Protein AF-C9LKJ7-F1 (afdb_monomer_lite)

Structure (mmCIF, N/CA/C/O backbone):
data_AF-C9LKJ7-F1
#
_entry.id   AF-C9LKJ7-F1
#
loop_
_atom_site.group_PDB
_atom_site.id
_atom_site.type_symbol
_atom_site.label_atom_id
_atom_site.label_alt_id
_atom_site.label_comp_id
_atom_site.label_asym_id
_atom_site.label_entity_id
_atom_site.label_seq_id
_atom_site.pdbx_PDB_ins_code
_atom_site.Cartn_x
_atom_site.Cartn_y
_atom_site.Cartn_z
_atom_site.occupancy
_atom_site.B_iso_or_equiv
_atom_site.auth_seq_id
_atom_site.auth_comp_id
_atom_site.auth_asym_id
_atom_site.auth_atom_id
_atom_site.pdbx_PDB_model_num
ATOM 1 N N . MET A 1 1 ? 19.010 -8.525 -21.581 1.00 77.94 1 MET A N 1
ATOM 2 C CA . MET A 1 1 ? 19.612 -7.218 -21.924 1.00 77.94 1 MET A CA 1
ATOM 3 C C . MET A 1 1 ? 19.949 -7.210 -23.404 1.00 77.94 1 MET A C 1
ATOM 5 O O . MET A 1 1 ? 20.515 -8.184 -23.886 1.00 77.94 1 MET A O 1
ATOM 9 N N . ILE A 1 2 ? 19.575 -6.151 -24.113 1.00 90.00 2 ILE A N 1
ATOM 10 C CA . ILE A 1 2 ? 19.810 -5.969 -25.546 1.00 90.00 2 ILE A CA 1
ATOM 11 C C . ILE A 1 2 ? 21.112 -5.187 -25.716 1.00 90.00 2 ILE A C 1
ATOM 13 O O . ILE A 1 2 ? 21.282 -4.128 -25.113 1.00 90.00 2 ILE A O 1
ATOM 17 N N . ASN A 1 3 ? 22.039 -5.709 -26.519 1.00 89.19 3 ASN A N 1
ATOM 18 C CA . ASN A 1 3 ? 23.301 -5.018 -26.774 1.00 89.19 3 ASN A CA 1
ATOM 19 C C . ASN A 1 3 ? 23.114 -3.876 -27.784 1.00 89.19 3 ASN A C 1
ATOM 21 O O . ASN A 1 3 ? 23.384 -2.730 -27.449 1.00 89.19 3 ASN A O 1
ATOM 25 N N . TYR A 1 4 ? 22.572 -4.186 -28.967 1.00 91.12 4 TYR A N 1
ATOM 26 C CA . TYR A 1 4 ? 22.280 -3.219 -30.027 1.00 91.12 4 TYR A CA 1
ATOM 27 C C . TYR A 1 4 ? 20.825 -3.314 -30.483 1.00 91.12 4 TYR A C 1
ATOM 29 O O . TYR A 1 4 ? 20.281 -4.418 -30.557 1.00 91.12 4 TYR A O 1
ATOM 37 N N . ALA A 1 5 ? 20.220 -2.175 -30.815 1.00 92.62 5 ALA A N 1
ATOM 38 C CA . ALA A 1 5 ? 18.905 -2.100 -31.448 1.00 92.62 5 ALA A CA 1
ATOM 39 C C . ALA A 1 5 ? 18.947 -1.147 -32.647 1.00 92.62 5 ALA A C 1
ATOM 41 O O . ALA A 1 5 ? 19.486 -0.048 -32.540 1.00 92.62 5 ALA A O 1
ATOM 42 N N . TYR A 1 6 ? 18.360 -1.568 -33.766 1.00 91.38 6 TYR A N 1
ATOM 43 C CA . TYR A 1 6 ? 18.421 -0.874 -35.054 1.00 91.38 6 TYR A CA 1
ATOM 44 C C . TYR A 1 6 ? 17.026 -0.445 -35.517 1.00 91.38 6 TYR A C 1
ATOM 46 O O . TYR A 1 6 ? 16.023 -1.052 -35.131 1.00 91.38 6 TYR A O 1
ATOM 54 N N . GLY A 1 7 ? 16.968 0.567 -36.387 1.00 92.69 7 GLY A N 1
ATOM 55 C CA . GLY A 1 7 ? 15.727 1.011 -37.027 1.00 92.69 7 GLY A CA 1
ATOM 56 C C . GLY A 1 7 ? 14.614 1.344 -36.027 1.00 92.69 7 GLY A C 1
ATOM 57 O O . GLY A 1 7 ? 14.874 1.835 -34.930 1.00 92.69 7 GLY A O 1
ATOM 58 N N . ASN A 1 8 ? 13.366 1.069 -36.407 1.00 96.12 8 ASN A N 1
ATOM 59 C CA . ASN A 1 8 ? 12.203 1.284 -35.548 1.00 96.12 8 ASN A CA 1
ATOM 60 C C . ASN A 1 8 ? 11.986 0.056 -34.657 1.00 96.12 8 ASN A C 1
ATOM 62 O O . ASN A 1 8 ? 11.486 -0.967 -35.122 1.00 96.12 8 ASN A O 1
ATOM 66 N N . THR A 1 9 ? 12.344 0.157 -33.379 1.00 96.19 9 THR A N 1
ATOM 67 C CA . THR A 1 9 ? 12.240 -0.951 -32.420 1.00 96.19 9 THR A CA 1
ATOM 68 C C . THR A 1 9 ? 11.318 -0.573 -31.265 1.00 96.19 9 THR A C 1
ATOM 70 O O . THR A 1 9 ? 11.514 0.451 -30.612 1.00 96.19 9 THR A O 1
ATOM 73 N N . THR A 1 10 ? 10.330 -1.427 -30.978 1.00 97.69 10 THR A N 1
ATOM 74 C CA . THR A 1 10 ? 9.446 -1.289 -29.811 1.00 97.69 10 THR A CA 1
ATOM 75 C C . THR A 1 10 ? 9.672 -2.435 -28.832 1.00 97.69 10 THR A C 1
ATOM 77 O O . THR A 1 10 ? 9.647 -3.600 -29.218 1.00 97.69 10 THR A O 1
ATOM 80 N N . ILE A 1 11 ? 9.883 -2.098 -27.563 1.00 97.44 11 ILE A N 1
ATOM 81 C CA . ILE A 1 11 ? 10.038 -3.028 -26.441 1.00 97.44 11 ILE A CA 1
ATOM 82 C C . ILE A 1 11 ? 8.889 -2.744 -25.476 1.00 97.44 11 ILE A C 1
ATOM 84 O O . ILE A 1 11 ? 8.632 -1.583 -25.154 1.00 97.44 11 ILE A O 1
ATOM 88 N N . SER A 1 12 ? 8.135 -3.755 -25.049 1.00 97.38 12 SER A N 1
ATOM 89 C CA . SER A 1 12 ? 6.961 -3.521 -24.198 1.00 97.38 12 SER A CA 1
ATOM 90 C C . SER A 1 12 ? 6.706 -4.638 -23.194 1.00 97.38 12 SER A C 1
ATOM 92 O O . SER A 1 12 ? 7.084 -5.781 -23.447 1.00 97.38 12 SER A O 1
ATOM 94 N N . GLY A 1 13 ? 6.090 -4.307 -22.054 1.00 96.62 13 GLY A N 1
ATOM 95 C CA . GLY A 1 13 ? 5.640 -5.293 -21.061 1.00 96.62 13 GLY A CA 1
ATOM 96 C C . GLY A 1 13 ? 6.768 -6.081 -20.387 1.00 96.62 13 GLY A C 1
ATOM 97 O O . GLY A 1 13 ? 6.552 -7.209 -19.949 1.00 96.62 13 GLY A O 1
ATOM 98 N N . CYS A 1 14 ? 7.993 -5.548 -20.359 1.00 96.00 14 CYS A N 1
ATOM 99 C CA . CYS A 1 14 ? 9.161 -6.285 -19.878 1.00 96.00 14 CYS A CA 1
ATOM 100 C C . CYS A 1 14 ? 9.361 -6.126 -18.368 1.00 96.00 14 CYS A C 1
ATOM 102 O O . CYS A 1 14 ? 9.274 -5.025 -17.825 1.00 96.00 14 CYS A O 1
ATOM 104 N N . VAL A 1 15 ? 9.748 -7.220 -17.714 1.00 96.88 15 VAL A N 1
ATOM 105 C CA . VAL A 1 15 ? 10.261 -7.226 -16.340 1.00 96.88 15 VAL A CA 1
ATOM 106 C C . VAL A 1 15 ? 11.728 -7.619 -16.397 1.00 96.88 15 VAL A C 1
ATOM 108 O O . VAL A 1 15 ? 12.055 -8.737 -16.793 1.00 96.88 15 VAL A O 1
ATOM 111 N N . ILE A 1 16 ? 12.617 -6.703 -16.024 1.00 95.69 16 ILE A N 1
ATOM 112 C CA . ILE A 1 16 ? 14.037 -6.994 -15.840 1.00 95.69 16 ILE A CA 1
ATOM 113 C C . ILE A 1 16 ? 14.322 -7.018 -14.346 1.00 95.69 16 ILE A C 1
ATOM 115 O O . ILE A 1 16 ? 14.270 -5.978 -13.700 1.00 95.69 16 ILE A O 1
ATOM 119 N N . ASP A 1 17 ? 14.638 -8.195 -13.820 1.00 95.31 17 ASP A N 1
ATOM 120 C CA . ASP A 1 17 ? 14.976 -8.415 -12.415 1.00 95.31 17 ASP A CA 1
ATOM 121 C C . ASP A 1 17 ? 16.266 -9.234 -12.344 1.00 95.31 17 ASP A C 1
ATOM 123 O O . ASP A 1 17 ? 16.252 -10.455 -12.507 1.00 95.31 17 ASP A O 1
ATOM 127 N N . VAL A 1 18 ? 17.404 -8.539 -12.269 1.00 90.94 18 VAL A N 1
ATOM 128 C CA . VAL A 1 18 ? 18.733 -9.159 -12.350 1.00 90.94 18 VAL A CA 1
ATOM 129 C C . VAL A 1 18 ? 19.755 -8.426 -11.490 1.00 90.94 18 VAL A C 1
ATOM 131 O O . VAL A 1 18 ? 19.812 -7.197 -11.479 1.00 90.94 18 VAL A O 1
ATOM 134 N N . ASP A 1 19 ? 20.646 -9.197 -10.870 1.00 91.44 19 ASP A N 1
ATOM 135 C CA . ASP A 1 19 ? 21.844 -8.677 -10.219 1.00 91.44 19 ASP A CA 1
ATOM 136 C C . ASP A 1 19 ? 23.043 -8.813 -11.159 1.00 91.44 19 ASP A C 1
ATOM 138 O O . ASP A 1 19 ? 23.502 -9.909 -11.486 1.00 91.44 19 ASP A O 1
ATOM 142 N N . LEU A 1 20 ? 23.559 -7.676 -11.618 1.00 86.12 20 LEU A N 1
ATOM 143 C CA . LEU A 1 20 ? 24.631 -7.593 -12.595 1.00 86.12 20 LEU A CA 1
ATOM 144 C C . LEU A 1 20 ? 25.865 -6.926 -12.009 1.00 86.12 20 LEU A C 1
ATOM 146 O O . LEU A 1 20 ? 25.864 -5.755 -11.631 1.00 86.12 20 LEU A O 1
ATOM 150 N N . LYS A 1 21 ? 26.968 -7.672 -12.041 1.00 86.69 21 LYS A N 1
ATOM 151 C CA . LYS A 1 21 ? 28.303 -7.188 -11.705 1.00 86.69 21 LYS A CA 1
ATOM 152 C C . LYS A 1 21 ? 29.189 -7.241 -12.943 1.00 86.69 21 LYS A C 1
ATOM 154 O O . LYS A 1 21 ? 29.453 -8.321 -13.464 1.00 86.69 21 LYS A O 1
ATOM 159 N N . ALA A 1 22 ? 29.670 -6.092 -13.412 1.00 79.88 22 ALA A N 1
ATOM 160 C CA . ALA A 1 22 ? 30.484 -6.028 -14.626 1.00 79.88 22 ALA A CA 1
ATOM 161 C C . ALA A 1 22 ? 31.640 -5.024 -14.531 1.00 79.88 22 ALA A C 1
ATOM 163 O O . ALA A 1 22 ? 31.583 -4.035 -13.809 1.00 79.88 22 ALA A O 1
ATOM 164 N N . ARG A 1 23 ? 32.690 -5.255 -15.330 1.00 76.12 23 ARG A N 1
ATOM 165 C CA . ARG A 1 23 ? 33.797 -4.297 -15.540 1.00 76.12 23 ARG A CA 1
ATOM 166 C C . ARG A 1 23 ? 33.471 -3.209 -16.577 1.00 76.12 23 ARG A C 1
ATOM 168 O O . ARG A 1 23 ? 34.239 -2.267 -16.748 1.00 76.12 23 ARG A O 1
ATOM 175 N N . LYS A 1 24 ? 32.381 -3.379 -17.330 1.00 75.94 24 LYS A N 1
ATOM 176 C CA . LYS A 1 24 ? 31.967 -2.522 -18.453 1.00 75.94 24 LYS A CA 1
ATOM 177 C C . LYS A 1 24 ? 30.652 -1.803 -18.135 1.00 75.94 24 LYS A C 1
ATOM 179 O O . LYS A 1 24 ? 30.087 -1.997 -17.063 1.00 75.94 24 LYS A O 1
ATOM 184 N N . SER A 1 25 ? 30.191 -0.977 -19.075 1.00 81.50 25 SER A N 1
ATOM 185 C CA . SER A 1 25 ? 28.883 -0.327 -19.007 1.00 81.50 25 SER A CA 1
ATOM 186 C C . SER A 1 25 ? 27.738 -1.311 -18.814 1.00 81.50 25 SER A C 1
ATOM 188 O O . SER A 1 25 ? 27.756 -2.419 -19.352 1.00 81.50 25 SER A O 1
ATOM 190 N N . LEU A 1 26 ? 26.729 -0.861 -18.078 1.00 87.06 26 LEU A N 1
ATOM 191 C CA . LEU A 1 26 ? 25.525 -1.618 -17.768 1.00 87.06 26 LEU A CA 1
ATOM 192 C C . LEU A 1 26 ? 24.292 -0.816 -18.182 1.00 87.06 26 LEU A C 1
ATOM 194 O O . LEU A 1 26 ? 24.251 0.403 -18.028 1.00 87.06 26 LEU A O 1
ATOM 198 N N . ALA A 1 27 ? 23.289 -1.521 -18.689 1.00 91.00 27 ALA A N 1
ATOM 199 C CA . ALA A 1 27 ? 21.979 -0.974 -19.003 1.00 91.00 27 ALA A CA 1
ATOM 200 C C . ALA A 1 27 ? 20.911 -1.879 -18.395 1.00 91.00 27 ALA A C 1
ATOM 202 O O . ALA A 1 27 ? 21.094 -3.093 -18.389 1.00 91.00 27 ALA A O 1
ATOM 203 N N . GLY A 1 28 ? 19.784 -1.330 -17.950 1.00 93.06 28 GLY A N 1
ATOM 204 C CA . GLY A 1 28 ? 18.646 -2.169 -17.571 1.00 93.06 28 GLY A CA 1
ATOM 205 C C . GLY A 1 28 ? 18.068 -2.942 -18.754 1.00 93.06 28 GLY A C 1
ATOM 206 O O . GLY A 1 28 ? 17.848 -4.146 -18.662 1.00 93.06 28 GLY A O 1
ATOM 207 N N . ILE A 1 29 ? 17.872 -2.275 -19.896 1.00 95.12 29 ILE A N 1
ATOM 208 C CA . ILE A 1 29 ? 17.226 -2.874 -21.072 1.00 95.12 29 ILE A CA 1
ATOM 209 C C . ILE A 1 29 ? 18.155 -2.891 -22.281 1.00 95.12 29 ILE A C 1
ATOM 211 O O . ILE A 1 29 ? 18.419 -3.972 -22.810 1.00 95.12 29 ILE A O 1
ATOM 215 N N . LEU A 1 30 ? 18.647 -1.728 -22.716 1.00 93.94 30 LEU A N 1
ATOM 216 C CA . LEU A 1 30 ? 19.339 -1.555 -23.997 1.00 93.94 30 LEU A CA 1
ATOM 217 C C . LEU A 1 30 ? 20.674 -0.831 -23.817 1.00 93.94 30 LEU A C 1
ATOM 219 O O . LEU A 1 30 ? 20.730 0.256 -23.253 1.00 93.94 30 LEU A O 1
ATOM 223 N N . GLN A 1 31 ? 21.759 -1.403 -24.331 1.00 90.25 31 GLN A N 1
ATOM 224 C CA . GLN A 1 31 ? 23.067 -0.768 -24.225 1.00 90.25 31 GLN A CA 1
ATOM 225 C C . GLN A 1 31 ? 23.292 0.297 -25.313 1.00 90.25 31 GLN A C 1
ATOM 227 O O . GLN A 1 31 ? 23.674 1.411 -24.959 1.00 90.25 31 GLN A O 1
ATOM 232 N N . TRP A 1 32 ? 23.016 -0.019 -26.584 1.00 89.75 32 TRP A N 1
ATOM 233 C CA . TRP A 1 32 ? 23.291 0.848 -27.738 1.00 89.75 32 TRP A CA 1
ATOM 234 C C . TRP A 1 32 ? 22.119 0.882 -28.746 1.00 89.75 32 TRP A C 1
ATOM 236 O O . TRP A 1 32 ? 21.989 -0.018 -29.575 1.00 89.75 32 TRP A O 1
ATOM 246 N N . PRO A 1 33 ? 21.236 1.894 -28.721 1.00 90.06 33 PRO A N 1
ATOM 247 C CA . PRO A 1 33 ? 20.499 2.298 -29.912 1.00 90.06 33 PRO A CA 1
ATOM 248 C C . PRO A 1 33 ? 21.484 2.697 -31.017 1.00 90.06 33 PRO A C 1
ATOM 250 O O . PRO A 1 33 ? 22.393 3.489 -30.775 1.00 90.06 33 PRO A O 1
ATOM 253 N N . ASP A 1 34 ? 21.307 2.132 -32.205 1.00 87.31 34 ASP A N 1
ATOM 254 C CA . ASP A 1 34 ? 22.089 2.468 -33.395 1.00 87.31 34 ASP A CA 1
ATOM 255 C C . ASP A 1 34 ? 21.835 3.911 -33.870 1.00 87.31 34 ASP A C 1
ATOM 257 O O . ASP A 1 34 ? 20.832 4.522 -33.495 1.00 87.31 34 ASP A O 1
ATOM 261 N N . ASP A 1 35 ? 22.735 4.449 -34.702 1.00 83.88 35 ASP A N 1
ATOM 262 C CA . ASP A 1 35 ? 22.858 5.879 -35.023 1.00 83.88 35 ASP A CA 1
ATOM 263 C C . ASP A 1 35 ? 21.543 6.600 -35.324 1.00 83.88 35 ASP A C 1
ATOM 265 O O . ASP A 1 35 ? 21.331 7.688 -34.803 1.00 83.88 35 ASP A O 1
ATOM 269 N N . THR A 1 36 ? 20.656 6.002 -36.122 1.00 88.50 36 THR A N 1
ATOM 270 C CA . THR A 1 36 ? 19.366 6.598 -36.534 1.00 88.50 36 THR A CA 1
ATOM 271 C C . THR A 1 36 ? 18.156 5.822 -36.005 1.00 88.50 36 THR A C 1
ATOM 273 O O . THR A 1 36 ? 17.035 5.952 -36.507 1.00 88.50 36 THR A O 1
ATOM 276 N N . ALA A 1 37 ? 18.368 4.970 -34.998 1.00 93.19 37 ALA A N 1
ATOM 277 C CA . ALA A 1 37 ? 17.324 4.110 -34.464 1.00 93.19 37 ALA A CA 1
ATOM 278 C C . ALA A 1 37 ? 16.230 4.914 -33.747 1.00 93.19 37 ALA A C 1
ATOM 280 O O . ALA A 1 37 ? 16.503 5.860 -33.007 1.00 93.19 37 ALA A O 1
ATOM 281 N N . HIS A 1 38 ? 14.983 4.481 -33.919 1.00 95.06 38 HIS A N 1
ATOM 282 C CA . HIS A 1 38 ? 13.827 4.995 -33.197 1.00 95.06 38 HIS A CA 1
ATOM 283 C C . HIS A 1 38 ? 13.361 3.925 -32.214 1.00 95.06 38 HIS A C 1
ATOM 285 O O . HIS A 1 38 ? 12.683 2.960 -32.576 1.00 95.06 38 HIS A O 1
ATOM 291 N N . ILE A 1 39 ? 13.757 4.086 -30.957 1.00 96.56 39 ILE A N 1
ATOM 292 C CA . ILE A 1 39 ? 13.464 3.152 -29.879 1.00 96.56 39 ILE A CA 1
ATOM 293 C C . ILE A 1 39 ? 12.258 3.641 -29.089 1.00 96.56 39 ILE A C 1
ATOM 295 O O . ILE A 1 39 ? 12.245 4.761 -28.578 1.00 96.56 39 ILE A O 1
ATOM 299 N N . THR A 1 40 ? 11.268 2.771 -28.928 1.00 97.94 40 THR A N 1
ATOM 300 C CA . THR A 1 40 ? 10.142 2.986 -28.015 1.00 97.94 40 THR A CA 1
ATOM 301 C C . THR A 1 40 ? 10.127 1.895 -26.950 1.00 97.94 40 THR A C 1
ATOM 303 O O . THR A 1 40 ? 10.122 0.712 -27.278 1.00 97.94 40 THR A O 1
ATOM 306 N N . ILE A 1 41 ? 10.119 2.277 -25.674 1.00 98.44 41 ILE A N 1
ATOM 307 C CA . ILE A 1 41 ? 9.993 1.356 -24.539 1.00 98.44 41 ILE A CA 1
ATOM 308 C C . ILE A 1 41 ? 8.716 1.705 -23.781 1.00 98.44 41 ILE A C 1
ATOM 310 O O . ILE A 1 41 ? 8.602 2.814 -23.267 1.00 98.44 41 ILE A O 1
ATOM 314 N N . ASN A 1 42 ? 7.776 0.769 -23.691 1.00 98.50 42 ASN A N 1
ATOM 315 C CA . ASN A 1 42 ? 6.503 0.973 -22.998 1.00 98.50 42 ASN A CA 1
ATOM 316 C C . ASN A 1 42 ? 6.339 -0.026 -21.858 1.00 98.50 42 ASN A C 1
ATOM 318 O O . ASN A 1 42 ? 6.657 -1.198 -22.030 1.00 98.50 42 ASN A O 1
ATOM 322 N N . ASP A 1 43 ? 5.773 0.390 -20.730 1.00 98.56 43 ASP A N 1
ATOM 323 C CA . ASP A 1 43 ? 5.252 -0.546 -19.724 1.00 98.56 43 ASP A CA 1
ATOM 324 C C . ASP A 1 43 ? 6.297 -1.566 -19.244 1.00 98.56 43 ASP A C 1
ATOM 326 O O . ASP A 1 43 ? 6.052 -2.769 -19.186 1.00 98.56 43 ASP A O 1
ATOM 330 N N . CYS A 1 44 ? 7.513 -1.088 -18.977 1.00 98.56 44 CYS A N 1
ATOM 331 C CA . CYS A 1 44 ? 8.625 -1.928 -18.547 1.00 98.56 44 CYS A CA 1
ATOM 332 C C . CYS A 1 44 ? 9.088 -1.546 -17.140 1.00 98.56 44 CYS A C 1
ATOM 334 O O . CYS A 1 44 ? 9.144 -0.363 -16.795 1.00 98.56 44 CYS A O 1
ATOM 336 N N . VAL A 1 45 ? 9.494 -2.543 -16.357 1.00 98.38 45 VAL A N 1
ATOM 337 C CA . VAL A 1 45 ? 10.127 -2.362 -15.045 1.00 98.38 45 VAL A CA 1
ATOM 338 C C . VAL A 1 45 ? 11.555 -2.903 -15.056 1.00 98.38 45 VAL A C 1
ATOM 340 O O . VAL A 1 45 ? 11.816 -3.979 -15.595 1.00 98.38 45 VAL A O 1
ATOM 343 N N . VAL A 1 46 ? 12.479 -2.155 -14.451 1.00 97.69 46 VAL A N 1
ATOM 344 C CA . VAL A 1 46 ? 13.863 -2.583 -14.208 1.00 97.69 46 VAL A CA 1
ATOM 345 C C . VAL A 1 46 ? 14.156 -2.549 -12.715 1.00 97.69 46 VAL A C 1
ATOM 347 O O . VAL A 1 46 ? 14.022 -1.506 -12.072 1.00 97.69 46 VAL A O 1
ATOM 350 N N . LYS A 1 47 ? 14.613 -3.677 -12.179 1.00 95.94 47 LYS A N 1
ATOM 351 C CA . LYS A 1 47 ? 14.978 -3.883 -10.779 1.00 95.94 47 LYS A CA 1
ATOM 352 C C . LYS A 1 47 ? 16.166 -4.844 -10.636 1.00 95.94 47 LYS A C 1
ATOM 354 O O . LYS A 1 47 ? 16.715 -5.308 -11.636 1.00 95.94 47 LYS A O 1
ATOM 359 N N . GLY A 1 48 ? 16.597 -5.056 -9.395 1.00 93.69 48 GLY A N 1
ATOM 360 C CA . GLY A 1 48 ? 17.844 -5.748 -9.055 1.00 93.69 48 GLY A CA 1
ATOM 361 C C . GLY A 1 48 ? 19.028 -4.794 -8.852 1.00 93.69 48 GLY A C 1
ATOM 362 O O . GLY A 1 48 ? 18.856 -3.575 -8.718 1.00 93.69 48 GLY A O 1
ATOM 363 N N . TYR A 1 49 ? 20.236 -5.344 -8.778 1.00 91.62 49 TYR A N 1
ATOM 364 C CA . TYR A 1 49 ? 21.462 -4.625 -8.431 1.00 91.62 49 TYR A CA 1
ATOM 365 C C . TYR A 1 49 ? 22.412 -4.447 -9.621 1.00 91.62 49 TYR A C 1
ATOM 367 O O . TYR A 1 49 ? 22.882 -5.413 -10.212 1.00 91.62 49 TYR A O 1
ATOM 375 N N . PHE A 1 50 ? 22.785 -3.205 -9.936 1.00 88.31 50 PHE A N 1
ATOM 376 C CA . PHE A 1 50 ? 23.704 -2.864 -11.027 1.00 88.31 50 PHE A CA 1
ATOM 377 C C . PHE A 1 50 ? 25.031 -2.332 -10.480 1.00 88.31 50 PHE A C 1
ATOM 379 O O . PHE A 1 50 ? 25.135 -1.184 -10.041 1.00 88.31 50 PHE A O 1
ATOM 386 N N . HIS A 1 51 ? 26.076 -3.155 -10.538 1.00 85.44 51 HIS A N 1
ATOM 387 C CA . HIS A 1 51 ? 27.388 -2.847 -9.978 1.00 85.44 51 HIS A CA 1
ATOM 388 C C . HIS A 1 51 ? 28.490 -2.846 -11.037 1.00 85.44 51 HIS A C 1
ATOM 390 O O . HIS A 1 51 ? 28.865 -3.891 -11.577 1.00 85.44 51 HIS A O 1
ATOM 396 N N . ALA A 1 52 ? 29.091 -1.678 -11.268 1.00 79.75 52 ALA A N 1
ATOM 397 C CA . ALA A 1 52 ? 30.326 -1.587 -12.041 1.00 79.75 52 ALA A CA 1
ATOM 398 C C . ALA A 1 52 ? 31.548 -1.711 -11.122 1.00 79.75 52 ALA A C 1
ATOM 400 O O . ALA A 1 52 ? 31.681 -0.943 -10.173 1.00 79.75 52 ALA A O 1
ATOM 401 N N . THR A 1 53 ? 32.458 -2.644 -11.410 1.00 75.88 53 THR A N 1
ATOM 402 C CA . THR A 1 53 ? 33.607 -2.960 -10.537 1.00 75.88 53 THR A CA 1
ATOM 403 C C . THR A 1 53 ? 34.848 -2.100 -10.763 1.00 75.88 53 THR A C 1
ATOM 405 O O . THR A 1 53 ? 35.843 -2.313 -10.080 1.00 75.88 53 THR A O 1
ATOM 408 N N . ASP A 1 54 ? 34.857 -1.230 -11.774 1.00 67.19 54 ASP A N 1
ATOM 409 C CA . ASP A 1 54 ? 36.063 -0.475 -12.124 1.00 67.19 54 ASP A CA 1
ATOM 410 C C . ASP A 1 54 ? 36.145 0.850 -11.356 1.00 67.19 54 ASP A C 1
ATOM 412 O O . ASP A 1 54 ? 35.198 1.646 -11.387 1.00 67.19 54 ASP A O 1
ATOM 416 N N . ASN A 1 55 ? 37.277 1.075 -10.690 1.00 57.22 55 ASN A N 1
ATOM 417 C CA . ASN A 1 55 ? 37.572 2.269 -9.902 1.00 57.22 55 ASN A CA 1
ATOM 418 C C . ASN A 1 55 ? 38.301 3.261 -10.818 1.00 57.22 55 ASN A C 1
ATOM 420 O O . ASN A 1 55 ? 39.243 2.887 -11.506 1.00 57.22 55 ASN A O 1
ATOM 424 N N . GLU A 1 56 ? 37.832 4.504 -10.891 1.00 56.16 56 GLU A N 1
ATOM 425 C CA . GLU A 1 56 ? 38.319 5.512 -11.842 1.00 56.16 56 GLU A CA 1
ATOM 426 C C . GLU A 1 56 ? 39.786 5.927 -11.610 1.00 56.16 56 GLU A C 1
ATOM 428 O O . GLU A 1 56 ? 40.050 6.981 -11.043 1.00 56.16 56 GLU A O 1
ATOM 433 N N . GLU A 1 57 ? 40.741 5.168 -12.146 1.00 43.44 57 GLU A N 1
ATOM 434 C CA . GLU A 1 57 ? 42.056 5.692 -12.523 1.00 43.44 57 GLU A CA 1
ATOM 435 C C . GLU A 1 57 ? 42.340 5.367 -14.000 1.00 43.44 57 GLU A C 1
ATOM 437 O O . GLU A 1 57 ? 42.656 4.242 -14.378 1.00 43.44 57 GLU A O 1
ATOM 442 N N . GLY A 1 58 ? 42.193 6.382 -14.862 1.00 48.94 58 GLY A N 1
ATOM 443 C CA . GLY A 1 58 ? 42.850 6.417 -16.175 1.00 48.94 58 GLY A CA 1
ATOM 444 C C . GLY A 1 58 ? 42.135 5.833 -17.405 1.00 48.94 58 GLY A C 1
ATOM 445 O O . GLY A 1 58 ? 42.782 5.730 -18.443 1.00 48.94 58 GLY A O 1
ATOM 446 N N . GLY A 1 59 ? 40.841 5.482 -17.387 1.00 44.53 59 GLY A N 1
ATOM 447 C CA . GLY A 1 59 ? 40.209 4.876 -18.576 1.00 44.53 59 GLY A CA 1
ATOM 448 C C . GLY A 1 59 ? 38.715 5.144 -18.764 1.00 44.53 59 GLY A C 1
ATOM 449 O O . GLY A 1 59 ? 37.947 4.910 -17.840 1.00 44.53 59 GLY A O 1
ATOM 450 N N . THR A 1 60 ? 38.368 5.601 -19.984 1.00 49.34 60 THR A N 1
ATOM 451 C CA . THR A 1 60 ? 37.052 5.801 -20.658 1.00 49.34 60 THR A CA 1
ATOM 452 C C . THR A 1 60 ? 35.770 5.862 -19.811 1.00 49.34 60 THR A C 1
ATOM 454 O O . THR A 1 60 ? 35.497 5.016 -18.967 1.00 49.34 60 THR A O 1
ATOM 457 N N . ILE A 1 61 ? 34.920 6.852 -20.110 1.00 55.88 61 ILE A N 1
ATOM 458 C CA . ILE A 1 61 ? 33.617 7.101 -19.473 1.00 55.88 61 ILE A CA 1
ATOM 459 C C . ILE A 1 61 ? 32.749 5.828 -19.524 1.00 55.88 61 ILE A C 1
ATOM 461 O O . ILE A 1 61 ? 32.208 5.470 -20.568 1.00 55.88 61 ILE A O 1
ATOM 465 N N . ARG A 1 62 ? 32.621 5.119 -18.396 1.00 69.19 62 ARG A N 1
ATOM 466 C CA . ARG A 1 62 ? 31.773 3.924 -18.272 1.00 69.19 62 ARG A CA 1
ATOM 467 C C . ARG A 1 62 ? 30.419 4.311 -17.694 1.00 69.19 62 ARG A C 1
ATOM 469 O O . ARG A 1 62 ? 30.339 4.774 -16.564 1.00 69.19 62 ARG A O 1
ATOM 476 N N . THR A 1 63 ? 29.359 4.093 -18.461 1.00 78.62 63 THR A N 1
ATOM 477 C CA . THR A 1 63 ? 27.985 4.435 -18.066 1.00 78.62 63 THR A CA 1
ATOM 478 C C . THR A 1 63 ? 27.257 3.262 -17.410 1.00 78.62 63 THR A C 1
ATOM 480 O O . THR A 1 63 ? 27.342 2.140 -17.913 1.00 78.62 63 THR A O 1
ATOM 483 N N . ILE A 1 64 ? 26.522 3.519 -16.327 1.00 85.50 64 ILE A N 1
ATOM 484 C CA . ILE A 1 64 ? 25.426 2.655 -15.877 1.00 85.50 64 ILE A CA 1
ATOM 485 C C . ILE A 1 64 ? 24.143 3.463 -16.057 1.00 85.50 64 ILE A C 1
ATOM 487 O O . ILE A 1 64 ? 24.042 4.558 -15.513 1.00 85.50 64 ILE A O 1
ATOM 491 N N . SER A 1 65 ? 23.174 2.941 -16.797 1.00 89.62 65 SER A N 1
ATOM 492 C CA . SER A 1 65 ? 21.861 3.583 -16.895 1.00 89.62 65 SER A CA 1
ATOM 493 C C . SER A 1 65 ? 20.756 2.607 -16.570 1.00 89.62 65 SER A C 1
ATOM 495 O O . SER A 1 65 ? 20.836 1.422 -16.905 1.00 89.62 65 SER A O 1
ATOM 497 N N . GLY A 1 66 ? 19.695 3.123 -15.959 1.00 92.62 66 GLY A N 1
ATOM 498 C CA . GLY A 1 66 ? 18.594 2.286 -15.512 1.00 92.62 66 GLY A CA 1
ATOM 499 C C . GLY A 1 66 ? 17.802 1.657 -16.657 1.00 92.62 66 GLY A C 1
ATOM 500 O O . GLY A 1 66 ? 17.283 0.568 -16.469 1.00 92.62 66 GLY A O 1
ATOM 501 N N . PHE A 1 67 ? 17.754 2.259 -17.855 1.00 95.31 67 PHE A N 1
ATOM 502 C CA . PHE A 1 67 ? 17.140 1.638 -19.041 1.00 95.31 67 PHE A CA 1
ATOM 503 C C . PHE A 1 67 ? 18.092 1.590 -20.244 1.00 95.31 67 PHE A C 1
ATOM 505 O O . PHE A 1 67 ? 18.397 0.492 -20.714 1.00 95.31 67 PHE A O 1
ATOM 512 N N . ILE A 1 68 ? 18.567 2.746 -20.726 1.00 93.94 68 ILE A N 1
ATOM 513 C CA . ILE A 1 68 ? 19.394 2.889 -21.936 1.00 93.94 68 ILE A CA 1
ATOM 514 C C . ILE A 1 68 ? 20.748 3.540 -21.608 1.00 93.94 68 ILE A C 1
ATOM 516 O O . ILE A 1 68 ? 20.786 4.670 -21.110 1.00 93.94 68 ILE A O 1
ATOM 520 N N . ALA A 1 69 ? 21.856 2.828 -21.857 1.00 88.12 69 ALA A N 1
ATOM 521 C CA . ALA A 1 69 ? 23.197 3.229 -21.397 1.00 88.12 69 ALA A CA 1
ATOM 522 C C . ALA A 1 69 ? 23.929 4.232 -22.288 1.00 88.12 69 ALA A C 1
ATOM 524 O O . ALA A 1 69 ? 24.517 5.177 -21.770 1.00 88.12 69 ALA A O 1
ATOM 525 N N . HIS A 1 70 ? 23.933 4.017 -23.595 1.00 83.81 70 HIS A N 1
ATOM 526 C CA . HIS A 1 70 ? 24.565 4.908 -24.564 1.00 83.81 70 HIS A CA 1
ATOM 527 C C . HIS A 1 70 ? 23.511 5.342 -25.570 1.00 83.81 70 HIS A C 1
ATOM 529 O O . HIS A 1 70 ? 22.532 4.627 -25.738 1.00 83.81 70 HIS A O 1
ATOM 535 N N . LYS A 1 71 ? 23.655 6.508 -26.212 1.00 79.31 71 LYS A N 1
ATOM 536 C CA . LYS A 1 71 ? 22.581 7.019 -27.085 1.00 79.31 71 LYS A CA 1
ATOM 537 C C . LYS A 1 71 ? 22.898 7.266 -28.548 1.00 79.31 71 LYS A C 1
ATOM 539 O O . LYS A 1 71 ? 21.954 7.591 -29.214 1.00 79.31 71 LYS A O 1
ATOM 544 N N . HIS A 1 72 ? 24.103 7.217 -29.092 1.00 81.25 72 HIS A N 1
ATOM 545 C CA . HIS A 1 72 ? 24.366 7.808 -30.425 1.00 81.25 72 HIS A CA 1
ATOM 546 C C . HIS A 1 72 ? 23.751 9.215 -30.681 1.00 81.25 72 HIS A C 1
ATOM 548 O O . HIS A 1 72 ? 23.030 9.805 -29.867 1.00 81.25 72 HIS A O 1
ATOM 554 N N . ARG A 1 73 ? 24.139 9.859 -31.778 1.00 82.44 73 ARG A N 1
ATOM 555 C CA . ARG A 1 73 ? 23.795 11.266 -31.994 1.00 82.44 73 ARG A CA 1
ATOM 556 C C . ARG A 1 73 ? 22.352 11.436 -32.496 1.00 82.44 73 ARG A C 1
ATOM 558 O O . ARG A 1 73 ? 21.596 12.227 -31.930 1.00 82.44 73 ARG A O 1
ATOM 565 N N . ASP A 1 74 ? 21.956 10.641 -33.483 1.00 88.00 74 ASP A N 1
ATOM 566 C CA . ASP A 1 74 ? 20.687 10.804 -34.203 1.00 88.00 74 ASP A CA 1
ATOM 567 C C . ASP A 1 74 ? 19.584 9.826 -33.760 1.00 88.00 74 ASP A C 1
ATOM 569 O O . ASP A 1 74 ? 18.467 9.869 -34.272 1.00 88.00 74 ASP A O 1
ATOM 573 N N . ALA A 1 75 ? 19.852 8.991 -32.749 1.00 90.62 75 ALA A N 1
ATOM 574 C CA . ALA A 1 75 ? 18.866 8.051 -32.239 1.00 90.62 75 ALA A CA 1
ATOM 575 C C . ALA A 1 75 ? 17.771 8.773 -31.440 1.00 90.62 75 ALA A C 1
ATOM 577 O O . ALA A 1 75 ? 18.037 9.660 -30.619 1.00 90.62 75 ALA A O 1
ATOM 578 N N . ALA A 1 76 ? 16.530 8.347 -31.636 1.00 92.81 76 ALA A N 1
ATOM 579 C CA . ALA A 1 76 ? 15.360 8.844 -30.933 1.00 92.81 76 ALA A CA 1
ATOM 580 C C . ALA A 1 76 ? 14.845 7.787 -29.953 1.00 92.81 76 ALA A C 1
ATOM 582 O O . ALA A 1 76 ? 14.439 6.702 -30.355 1.00 92.81 76 ALA A O 1
ATOM 583 N N . CYS A 1 77 ? 14.817 8.108 -28.661 1.00 94.81 77 CYS A N 1
ATOM 584 C CA . CYS A 1 77 ? 14.366 7.204 -27.606 1.00 94.81 77 CYS A CA 1
ATOM 585 C C . CYS A 1 77 ? 13.129 7.772 -26.908 1.00 94.81 77 CYS A C 1
ATOM 587 O O . CYS A 1 77 ? 13.172 8.860 -26.335 1.00 94.81 77 CYS A O 1
ATOM 589 N N . THR A 1 78 ? 12.037 7.015 -26.892 1.00 97.19 78 THR A N 1
ATOM 590 C CA . THR A 1 78 ? 10.825 7.340 -26.133 1.00 97.19 78 THR A CA 1
ATOM 591 C C . THR A 1 78 ? 10.558 6.245 -25.112 1.00 97.19 78 THR A C 1
ATOM 593 O O . THR A 1 78 ? 10.490 5.072 -25.462 1.00 97.19 78 THR A O 1
ATOM 596 N N . LEU A 1 79 ? 10.406 6.624 -23.847 1.00 98.44 79 LEU A N 1
ATOM 597 C CA . LEU A 1 79 ? 10.035 5.731 -22.760 1.00 98.44 79 LEU A CA 1
ATOM 598 C C . LEU A 1 79 ? 8.688 6.183 -22.199 1.00 98.44 79 LEU A C 1
ATOM 600 O O . LEU A 1 79 ? 8.554 7.348 -21.825 1.00 98.44 79 LEU A O 1
ATOM 604 N N . ASN A 1 80 ? 7.713 5.277 -22.150 1.00 98.56 80 ASN A N 1
ATOM 605 C CA . ASN A 1 80 ? 6.368 5.549 -21.656 1.00 98.56 80 ASN A CA 1
ATOM 606 C C . ASN A 1 80 ? 5.999 4.574 -20.538 1.00 98.56 80 ASN A C 1
ATOM 608 O O . ASN A 1 80 ? 6.114 3.362 -20.718 1.00 98.56 80 ASN A O 1
ATOM 612 N N . ASN A 1 81 ? 5.473 5.086 -19.422 1.00 98.69 81 ASN A N 1
ATOM 613 C CA . ASN A 1 81 ? 4.921 4.254 -18.346 1.00 98.69 81 ASN A CA 1
ATOM 614 C C . ASN A 1 81 ? 5.945 3.235 -17.815 1.00 98.69 81 ASN A C 1
ATOM 616 O O . ASN A 1 81 ? 5.627 2.064 -17.636 1.00 98.69 81 ASN A O 1
ATOM 620 N N . CYS A 1 82 ? 7.200 3.652 -17.635 1.00 98.75 82 CYS A N 1
ATOM 621 C CA . CYS A 1 82 ? 8.280 2.769 -17.194 1.00 98.75 82 CYS A CA 1
ATOM 622 C C . CYS A 1 82 ? 8.634 2.996 -15.721 1.00 98.75 82 CYS A C 1
ATOM 624 O O . CYS A 1 82 ? 8.573 4.121 -15.221 1.00 98.75 82 CYS A O 1
ATOM 626 N N . LEU A 1 83 ? 9.072 1.935 -15.043 1.00 98.69 83 LEU A N 1
ATOM 627 C CA . LEU A 1 83 ? 9.413 1.950 -13.622 1.00 98.69 83 LEU A CA 1
ATOM 628 C C . LEU A 1 83 ? 10.865 1.506 -13.390 1.00 98.69 83 LEU A C 1
ATOM 630 O O . LEU A 1 83 ? 11.264 0.421 -13.806 1.00 98.69 83 LEU A O 1
ATOM 634 N N . TYR A 1 84 ? 11.661 2.323 -12.701 1.00 98.00 84 TYR A N 1
ATOM 635 C CA . TYR A 1 84 ? 13.018 1.963 -12.283 1.00 98.00 84 TYR A CA 1
ATOM 636 C C . TYR A 1 84 ? 13.105 1.789 -10.759 1.00 98.00 84 TYR A C 1
ATOM 638 O O . TYR A 1 84 ? 12.916 2.736 -9.996 1.00 98.00 84 TYR A O 1
ATOM 646 N N . LEU A 1 85 ? 13.440 0.584 -10.307 1.00 97.50 85 LEU A N 1
ATOM 647 C CA . LEU A 1 85 ? 13.588 0.234 -8.889 1.00 97.50 85 LEU A CA 1
ATOM 648 C C . LEU A 1 85 ? 15.018 -0.189 -8.529 1.00 97.50 85 LEU A C 1
ATOM 650 O O . LEU A 1 85 ? 15.350 -0.296 -7.350 1.00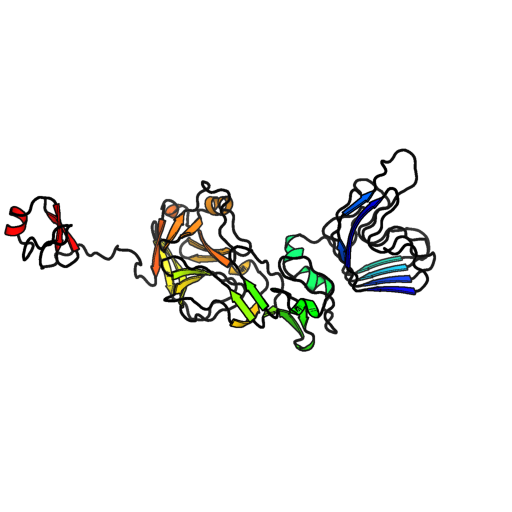 97.50 85 LEU A O 1
ATOM 654 N N . GLY A 1 86 ? 15.876 -0.406 -9.529 1.00 94.31 86 GLY A N 1
ATOM 655 C CA . GLY A 1 86 ? 17.198 -0.991 -9.330 1.00 94.31 86 GLY A CA 1
ATOM 656 C C . GLY A 1 86 ? 18.111 -0.185 -8.403 1.00 94.31 86 GLY A C 1
ATOM 657 O O . GLY A 1 86 ? 18.140 1.049 -8.422 1.00 94.31 86 GLY A O 1
ATOM 658 N N . THR A 1 87 ? 18.935 -0.883 -7.633 1.00 92.75 87 THR A N 1
ATOM 659 C CA . THR A 1 87 ? 20.005 -0.276 -6.830 1.00 92.75 87 THR A CA 1
ATOM 660 C C . THR A 1 87 ? 21.320 -0.319 -7.601 1.00 92.75 87 THR A C 1
ATOM 662 O O . THR A 1 87 ? 21.509 -1.149 -8.488 1.00 92.75 87 THR A O 1
ATOM 665 N N . ASN A 1 88 ? 22.233 0.614 -7.337 1.00 88.38 88 ASN A N 1
ATOM 666 C CA . ASN A 1 88 ? 23.458 0.736 -8.127 1.00 88.38 88 ASN A CA 1
ATOM 667 C C . ASN A 1 88 ? 24.580 1.450 -7.359 1.00 88.38 88 ASN A C 1
ATOM 669 O O . ASN A 1 88 ? 24.339 2.073 -6.328 1.00 88.38 88 ASN A O 1
ATOM 673 N N . ASN A 1 89 ? 25.813 1.383 -7.871 1.00 81.75 89 ASN A N 1
ATOM 674 C CA . ASN A 1 89 ? 26.980 2.054 -7.282 1.00 81.75 89 ASN A CA 1
ATOM 675 C C . ASN A 1 89 ? 27.424 3.328 -8.039 1.00 81.75 89 ASN A C 1
ATOM 677 O O . ASN A 1 89 ? 28.608 3.663 -8.050 1.00 81.75 89 ASN A O 1
ATOM 681 N N . THR A 1 90 ? 26.502 4.060 -8.680 1.00 66.62 90 THR A N 1
ATOM 682 C CA . THR A 1 90 ? 26.820 5.147 -9.643 1.00 66.62 90 THR A CA 1
ATOM 683 C C . THR A 1 90 ? 27.311 6.477 -9.061 1.00 66.62 90 THR A C 1
ATOM 685 O O . THR A 1 90 ? 27.359 7.466 -9.789 1.00 66.62 90 THR A O 1
ATOM 688 N N . ILE A 1 91 ? 27.742 6.524 -7.796 1.00 56.09 91 ILE A N 1
ATOM 689 C CA . ILE A 1 91 ? 27.827 7.738 -6.955 1.00 56.09 91 ILE A CA 1
ATOM 690 C C . ILE A 1 91 ? 28.614 8.927 -7.575 1.00 56.09 91 ILE A C 1
ATOM 692 O O . ILE A 1 91 ? 28.432 10.054 -7.123 1.00 56.09 91 ILE A O 1
ATOM 696 N N . LYS A 1 92 ? 29.439 8.756 -8.625 1.00 52.69 92 LYS A N 1
ATOM 697 C CA . LYS A 1 92 ? 30.189 9.860 -9.272 1.00 52.69 92 LYS A CA 1
ATOM 698 C C . LYS A 1 92 ? 30.325 9.820 -10.810 1.00 52.69 92 LYS A C 1
ATOM 700 O O . LYS A 1 92 ? 31.204 10.488 -11.346 1.00 52.69 92 LYS A O 1
ATOM 705 N N . ARG A 1 93 ? 29.483 9.098 -11.565 1.00 60.47 93 ARG A N 1
ATOM 706 C CA . ARG A 1 93 ? 29.674 8.969 -13.033 1.00 60.47 93 ARG A CA 1
ATOM 707 C C . ARG A 1 93 ? 28.842 9.978 -13.843 1.00 60.47 93 ARG A C 1
ATOM 709 O O . ARG A 1 93 ? 27.627 9.832 -13.946 1.00 60.47 93 ARG A O 1
ATOM 716 N N . LYS A 1 94 ? 29.497 10.966 -14.477 1.00 60.56 94 LYS A N 1
ATOM 717 C CA . LYS A 1 94 ? 28.858 12.080 -15.230 1.00 60.56 94 LYS A CA 1
ATOM 718 C C . LYS A 1 94 ? 27.914 11.660 -16.375 1.00 60.56 94 LYS A C 1
ATOM 720 O O . LYS A 1 94 ? 27.076 12.463 -16.762 1.00 60.56 94 LYS A O 1
ATOM 725 N N . SER A 1 95 ? 28.038 10.447 -16.916 1.00 73.31 95 SER A N 1
ATOM 726 C CA . SER A 1 95 ? 27.260 9.966 -18.074 1.00 73.31 95 SER A CA 1
ATOM 727 C C . SER A 1 95 ? 26.091 9.031 -17.733 1.00 73.31 95 SER A C 1
ATOM 729 O O . SER A 1 95 ? 25.415 8.559 -18.640 1.00 73.31 95 SER A O 1
ATOM 731 N N . SER A 1 96 ? 25.870 8.719 -16.451 1.00 85.00 96 SER A N 1
ATOM 732 C CA . SER A 1 96 ? 24.823 7.789 -15.989 1.00 85.00 96 SER A CA 1
ATOM 733 C C . SER A 1 96 ? 23.463 8.477 -15.876 1.00 85.00 96 SER A C 1
ATOM 735 O O . SER A 1 96 ? 23.400 9.667 -15.564 1.00 85.00 96 SER A O 1
ATOM 737 N N . SER A 1 97 ? 22.367 7.769 -16.153 1.00 90.56 97 SER A N 1
ATOM 738 C CA . SER A 1 97 ? 21.008 8.339 -16.121 1.00 90.56 97 SER A CA 1
ATOM 739 C C . SER A 1 97 ? 19.945 7.308 -15.733 1.00 90.56 97 SER A C 1
ATOM 741 O O . SER A 1 97 ? 20.042 6.136 -16.106 1.00 90.56 97 SER A O 1
ATOM 743 N N . THR A 1 98 ? 18.913 7.742 -14.996 1.00 94.19 98 THR A N 1
ATOM 744 C CA . THR A 1 98 ? 17.888 6.839 -14.444 1.00 94.19 98 THR A CA 1
ATOM 745 C C . THR A 1 98 ? 17.138 6.097 -15.541 1.00 94.19 98 THR A C 1
ATOM 747 O O . THR A 1 98 ? 16.873 4.908 -15.398 1.00 94.19 98 THR A O 1
ATOM 750 N N . PHE A 1 99 ? 16.856 6.755 -16.664 1.00 95.19 99 PHE A N 1
ATOM 751 C CA . PHE A 1 99 ? 16.192 6.117 -17.793 1.00 95.19 99 PHE A CA 1
ATOM 752 C C . PHE A 1 99 ? 17.104 6.048 -19.008 1.00 95.19 99 PHE A C 1
ATOM 754 O O . PHE A 1 99 ? 17.493 4.962 -19.419 1.00 95.19 99 PHE A O 1
ATOM 761 N N . CYS A 1 100 ? 17.498 7.172 -19.587 1.00 92.19 100 CYS A N 1
ATOM 762 C CA . CYS A 1 100 ? 18.247 7.172 -20.837 1.00 92.19 100 CYS A CA 1
ATOM 763 C C . CYS A 1 100 ? 19.357 8.208 -20.780 1.00 92.19 100 CYS A C 1
ATOM 765 O O . CYS A 1 100 ? 19.110 9.358 -20.420 1.00 92.19 100 CYS A O 1
ATOM 767 N N . SER A 1 101 ? 20.570 7.816 -21.173 1.00 84.62 101 SER A N 1
ATOM 768 C CA . SER A 1 101 ? 21.668 8.766 -21.346 1.00 84.62 101 SER A CA 1
ATOM 769 C C . SER A 1 101 ? 21.267 9.872 -22.324 1.00 84.62 101 SER A C 1
ATOM 771 O O . SER A 1 101 ? 20.725 9.586 -23.395 1.00 84.62 101 SER A O 1
ATOM 773 N N . GLU A 1 102 ? 21.560 11.119 -21.973 1.00 75.44 102 GLU A N 1
ATOM 774 C CA . GLU A 1 102 ? 21.334 12.277 -22.837 1.00 75.44 102 GLU A CA 1
ATOM 775 C C . GLU A 1 102 ? 22.587 12.587 -23.668 1.00 75.44 102 GLU A C 1
ATOM 777 O O . GLU A 1 102 ? 23.715 12.449 -23.194 1.00 75.44 102 GLU A O 1
ATOM 782 N N . MET A 1 103 ? 22.388 13.045 -24.905 1.00 70.31 103 MET A N 1
ATOM 783 C CA . MET A 1 103 ? 23.417 13.730 -25.691 1.00 70.31 103 MET A CA 1
ATOM 784 C C . MET A 1 103 ? 22.846 15.051 -26.193 1.00 70.31 103 MET A C 1
ATOM 786 O O . MET A 1 103 ? 21.716 15.077 -26.670 1.00 70.31 103 MET A O 1
ATOM 790 N N . ASN A 1 104 ? 23.639 16.119 -26.109 1.00 59.56 104 ASN A N 1
ATOM 791 C CA . ASN A 1 104 ? 23.229 17.481 -26.475 1.00 59.56 104 ASN A CA 1
ATOM 792 C C . ASN A 1 104 ? 23.536 17.836 -27.939 1.00 59.56 104 ASN A C 1
ATOM 794 O O . ASN A 1 104 ? 23.577 19.012 -28.292 1.00 59.56 104 ASN A O 1
ATOM 798 N N . GLU A 1 105 ? 23.813 16.846 -28.785 1.00 69.50 105 GLU A N 1
ATOM 799 C CA . GLU A 1 105 ? 24.289 17.069 -30.147 1.00 69.50 105 GLU A CA 1
ATOM 800 C C . GLU A 1 105 ? 23.476 16.241 -31.155 1.00 69.50 105 GLU A C 1
ATOM 802 O O . GLU A 1 105 ? 23.080 15.118 -30.852 1.00 69.50 105 GLU A O 1
ATOM 807 N N . GLY A 1 106 ? 23.268 16.805 -32.353 1.00 80.31 106 GLY A N 1
ATOM 808 C CA . GLY A 1 106 ? 22.540 16.219 -33.492 1.00 80.31 106 GLY A CA 1
ATOM 809 C C . GLY A 1 106 ? 21.017 16.220 -33.397 1.00 80.31 106 GLY A C 1
ATOM 810 O O . GLY A 1 106 ? 20.444 17.087 -32.743 1.00 80.31 106 GLY A O 1
ATOM 811 N N . THR A 1 107 ? 20.369 15.316 -34.140 1.00 83.69 107 THR A N 1
ATOM 812 C CA . THR A 1 107 ? 18.910 15.352 -34.387 1.00 83.69 107 THR A CA 1
ATOM 813 C C . THR A 1 107 ? 18.091 14.405 -33.507 1.00 83.69 107 THR A C 1
ATOM 815 O O . THR A 1 107 ? 16.864 14.513 -33.459 1.00 83.69 107 THR A O 1
ATOM 818 N N . GLY A 1 108 ? 18.756 13.497 -32.790 1.00 85.69 108 GLY A N 1
ATOM 819 C CA . GLY A 1 108 ? 18.119 12.538 -31.895 1.00 85.69 108 GLY A CA 1
ATOM 820 C C . GLY A 1 108 ? 17.524 13.190 -30.644 1.00 85.69 108 GLY A C 1
ATOM 821 O O . GLY A 1 108 ? 17.875 14.306 -30.264 1.00 85.69 108 GLY A O 1
ATOM 822 N N . PHE A 1 109 ? 16.634 12.477 -29.954 1.00 89.44 109 PHE A N 1
ATOM 823 C CA . PHE A 1 109 ? 15.972 12.990 -28.750 1.00 89.44 109 PHE A CA 1
ATOM 824 C C . PHE A 1 109 ? 15.695 11.904 -27.711 1.00 89.44 109 PHE A C 1
ATOM 826 O O . PHE A 1 109 ? 15.679 10.713 -28.014 1.00 89.44 109 PHE A O 1
ATOM 833 N N . THR A 1 110 ? 15.415 12.334 -26.482 1.00 91.94 110 THR A N 1
ATOM 834 C CA . THR A 1 110 ? 14.911 11.476 -25.407 1.00 91.94 110 THR A CA 1
ATOM 835 C C . THR A 1 110 ? 13.591 12.034 -24.890 1.00 91.94 110 THR A C 1
ATOM 837 O O . THR A 1 110 ? 13.513 13.202 -24.519 1.00 91.94 110 THR A O 1
ATOM 840 N N . ARG A 1 111 ? 12.552 11.198 -24.841 1.00 95.31 111 ARG A N 1
ATOM 841 C CA . ARG A 1 111 ? 11.260 11.516 -24.219 1.00 95.31 111 ARG A CA 1
ATOM 842 C C . ARG A 1 111 ? 10.994 10.536 -23.088 1.00 95.31 111 ARG A C 1
ATOM 844 O O . ARG A 1 111 ? 10.963 9.332 -23.321 1.00 95.31 111 ARG A O 1
ATOM 851 N N . ILE A 1 112 ? 10.818 11.058 -21.879 1.00 97.31 112 ILE A N 1
ATOM 852 C CA . ILE A 1 112 ? 10.497 10.285 -20.677 1.00 97.31 112 ILE A CA 1
ATOM 853 C C . ILE A 1 112 ? 9.090 10.688 -20.243 1.00 97.31 112 ILE A C 1
ATOM 855 O O . ILE A 1 112 ? 8.904 11.750 -19.654 1.00 97.31 112 ILE A O 1
ATOM 859 N N . ASN A 1 113 ? 8.102 9.856 -20.560 1.00 97.94 113 ASN A N 1
ATOM 860 C CA . ASN A 1 113 ? 6.692 10.155 -20.349 1.00 97.94 113 ASN A CA 1
ATOM 861 C C . ASN A 1 113 ? 6.111 9.217 -19.291 1.00 97.94 113 ASN A C 1
ATOM 863 O O . ASN A 1 113 ? 6.131 8.000 -19.459 1.00 97.94 113 ASN A O 1
ATOM 867 N N . ASN A 1 114 ? 5.545 9.778 -18.220 1.00 98.50 114 ASN A N 1
ATOM 868 C CA . ASN A 1 114 ? 4.909 8.995 -17.155 1.00 98.50 114 ASN A CA 1
ATOM 869 C C . ASN A 1 114 ? 5.824 7.887 -16.581 1.00 98.50 114 ASN A C 1
ATOM 871 O O . ASN A 1 114 ? 5.382 6.772 -16.324 1.00 98.50 114 ASN A O 1
ATOM 875 N N . CYS A 1 115 ? 7.121 8.172 -16.437 1.00 98.69 115 CYS A N 1
ATOM 876 C CA . CYS A 1 115 ? 8.088 7.217 -15.901 1.00 98.69 115 CYS A CA 1
ATOM 877 C C . CYS A 1 115 ? 8.467 7.564 -14.460 1.00 98.69 115 CYS A C 1
ATOM 879 O O . CYS A 1 115 ? 8.663 8.736 -14.122 1.00 98.69 115 CYS A O 1
ATOM 881 N N . TYR A 1 116 ? 8.631 6.531 -13.639 1.00 98.75 116 TYR A N 1
ATOM 882 C CA . TYR A 1 116 ? 8.795 6.652 -12.194 1.00 98.75 116 TYR A CA 1
ATOM 883 C C . TYR A 1 116 ? 10.025 5.911 -11.692 1.00 98.75 116 TYR A C 1
ATOM 885 O O . TYR A 1 116 ? 10.388 4.867 -12.231 1.00 98.75 116 TYR A O 1
ATOM 893 N N . TYR A 1 117 ? 10.660 6.416 -10.638 1.00 98.31 117 TYR A N 1
ATOM 894 C CA . TYR A 1 117 ? 11.809 5.742 -10.041 1.00 98.31 117 TYR A CA 1
ATOM 895 C C . TYR A 1 117 ? 11.790 5.774 -8.516 1.00 98.31 117 TYR A C 1
ATOM 897 O O . TYR A 1 117 ? 11.392 6.770 -7.919 1.00 98.31 117 TYR A O 1
ATOM 905 N N . LEU A 1 118 ? 12.251 4.697 -7.879 1.00 97.38 118 LEU A N 1
ATOM 906 C CA . LEU A 1 118 ? 12.498 4.681 -6.433 1.00 97.38 118 LEU A CA 1
ATOM 907 C C . LEU A 1 118 ? 13.912 5.196 -6.132 1.00 97.38 118 LEU A C 1
ATOM 909 O O . LEU A 1 118 ? 14.105 6.161 -5.392 1.00 97.38 118 LEU A O 1
ATOM 913 N N . ASN A 1 119 ? 14.897 4.571 -6.779 1.00 93.69 119 ASN A N 1
ATOM 914 C CA . ASN A 1 119 ? 16.316 4.866 -6.625 1.00 93.69 119 ASN A CA 1
ATOM 915 C C . ASN A 1 119 ? 16.832 5.620 -7.850 1.00 93.69 119 ASN A C 1
ATOM 917 O O . ASN A 1 119 ? 16.507 5.282 -8.984 1.00 93.69 119 ASN A O 1
ATOM 921 N N . THR A 1 120 ? 17.665 6.631 -7.651 1.00 92.44 120 THR A N 1
ATOM 922 C CA . THR A 1 120 ? 18.334 7.314 -8.761 1.00 92.44 120 THR A CA 1
ATOM 923 C C . THR A 1 120 ? 19.452 6.440 -9.338 1.00 92.44 120 THR A C 1
ATOM 925 O O . THR A 1 120 ? 20.164 5.748 -8.607 1.00 92.44 120 THR A O 1
ATOM 928 N N . CYS A 1 121 ? 19.657 6.488 -10.655 1.00 89.38 121 CYS A N 1
ATOM 929 C CA . CYS A 1 121 ? 20.843 5.927 -11.308 1.00 89.38 121 CYS A CA 1
ATOM 930 C C . CYS A 1 121 ? 21.540 7.056 -12.071 1.00 89.38 121 CYS A C 1
ATOM 932 O O . CYS A 1 121 ? 21.063 7.488 -13.111 1.00 89.38 121 CYS A O 1
ATOM 934 N N . GLY A 1 122 ? 22.631 7.609 -11.538 1.00 88.19 122 GLY A N 1
ATOM 935 C CA . GLY A 1 122 ? 23.224 8.833 -12.085 1.00 88.19 122 GLY A CA 1
ATOM 936 C C . GLY A 1 122 ? 22.247 10.020 -12.094 1.00 88.19 122 GLY A C 1
ATOM 937 O O . GLY A 1 122 ? 21.691 10.380 -11.056 1.00 88.19 122 GLY A O 1
ATOM 938 N N . LYS A 1 123 ? 22.050 10.650 -13.260 1.00 89.94 123 LYS A N 1
ATOM 939 C CA . LYS A 1 123 ? 21.135 11.786 -13.446 1.00 89.94 123 LYS A CA 1
ATOM 940 C C . LYS A 1 123 ? 19.672 11.355 -13.279 1.00 89.94 123 LYS A C 1
ATOM 942 O O . LYS A 1 123 ? 19.190 10.483 -14.002 1.00 89.94 123 LYS A O 1
ATOM 947 N N . ALA A 1 124 ? 18.960 12.026 -12.374 1.00 93.62 124 ALA A N 1
ATOM 948 C CA . ALA A 1 124 ? 17.524 11.850 -12.176 1.00 93.62 124 ALA A CA 1
ATOM 949 C C . ALA A 1 124 ? 16.725 12.213 -13.439 1.00 93.62 124 ALA A C 1
ATOM 951 O O . ALA A 1 124 ? 16.933 13.273 -14.032 1.00 93.62 124 ALA A O 1
ATOM 952 N N . GLN A 1 125 ? 15.799 11.338 -13.826 1.00 94.69 125 GLN A N 1
ATOM 953 C CA . GLN A 1 125 ? 14.872 11.507 -14.945 1.00 94.69 125 GLN A CA 1
ATOM 954 C C . GLN A 1 125 ? 13.539 10.856 -14.562 1.00 94.69 125 GLN A C 1
ATOM 956 O O . GLN A 1 125 ? 13.551 9.782 -13.966 1.00 94.69 125 GLN A O 1
ATOM 961 N N . GLY A 1 126 ? 12.410 11.475 -14.907 1.00 96.75 126 GLY A N 1
ATOM 962 C CA . GLY A 1 126 ? 11.083 11.033 -14.459 1.00 96.75 126 GLY A CA 1
ATOM 963 C C . GLY A 1 126 ? 10.726 11.540 -13.058 1.00 96.75 126 GLY A C 1
ATOM 964 O O . GLY A 1 126 ? 11.341 12.479 -12.552 1.00 96.75 126 GLY A O 1
ATOM 965 N N . THR A 1 127 ? 9.725 10.923 -12.436 1.00 98.50 127 THR A N 1
ATOM 966 C CA . THR A 1 127 ? 9.213 11.327 -11.119 1.00 98.50 127 THR A CA 1
ATOM 967 C C . THR A 1 127 ? 9.634 10.328 -10.046 1.00 98.50 127 THR A C 1
ATOM 969 O O . THR A 1 127 ? 9.420 9.124 -10.189 1.00 98.50 127 THR A O 1
ATOM 972 N N . GLN A 1 128 ? 10.221 10.816 -8.951 1.00 98.38 128 GLN A N 1
ATOM 973 C CA . GLN A 1 128 ? 10.572 9.953 -7.827 1.00 98.38 128 GLN A CA 1
ATOM 974 C C . GLN A 1 128 ? 9.318 9.513 -7.066 1.00 98.38 128 GLN A C 1
ATOM 976 O O . GLN A 1 128 ? 8.460 10.338 -6.755 1.00 98.38 128 GLN A O 1
ATOM 981 N N . ILE A 1 129 ? 9.243 8.229 -6.735 1.00 98.19 129 ILE A N 1
ATOM 982 C CA . ILE A 1 129 ? 8.204 7.641 -5.884 1.00 98.19 129 ILE A CA 1
ATOM 983 C C . ILE A 1 129 ? 8.786 7.227 -4.533 1.00 98.19 129 ILE A C 1
ATOM 985 O O . ILE A 1 129 ? 9.998 7.099 -4.363 1.00 98.19 129 ILE A O 1
ATOM 989 N N . THR A 1 130 ? 7.908 6.994 -3.563 1.00 96.94 130 THR A N 1
ATOM 990 C CA . THR A 1 130 ? 8.277 6.489 -2.234 1.00 96.94 130 THR A CA 1
ATOM 991 C C . THR A 1 130 ? 8.008 4.992 -2.102 1.00 96.94 130 THR A C 1
ATOM 993 O O . THR A 1 130 ? 7.138 4.444 -2.779 1.00 96.94 130 THR A O 1
ATOM 996 N N . GLU A 1 131 ? 8.676 4.327 -1.155 1.00 94.62 131 GLU A N 1
ATOM 997 C CA . GLU A 1 131 ? 8.385 2.922 -0.823 1.00 94.62 131 GLU A CA 1
ATOM 998 C C . GLU A 1 131 ? 6.920 2.705 -0.417 1.00 94.62 131 GLU A C 1
ATOM 1000 O O . GLU A 1 131 ? 6.332 1.668 -0.715 1.00 94.62 131 GLU A O 1
ATOM 1005 N N . LYS A 1 132 ? 6.300 3.698 0.237 1.00 92.50 132 LYS A N 1
ATOM 1006 C CA . LYS A 1 132 ? 4.891 3.628 0.642 1.00 92.50 132 LYS A CA 1
ATOM 1007 C C . LYS A 1 132 ? 3.958 3.581 -0.571 1.00 92.50 132 LYS A C 1
ATOM 1009 O O . LYS A 1 132 ? 3.039 2.766 -0.581 1.00 92.50 132 LYS A O 1
ATOM 1014 N N . GLN A 1 133 ? 4.199 4.430 -1.571 1.00 95.75 133 GLN A N 1
ATOM 1015 C CA . GLN A 1 133 ? 3.442 4.422 -2.831 1.00 95.75 133 GLN A CA 1
ATOM 1016 C C . GLN A 1 133 ? 3.700 3.141 -3.628 1.00 95.75 133 GLN A C 1
ATOM 1018 O O . GLN A 1 133 ? 2.802 2.607 -4.271 1.00 95.75 133 GLN A O 1
ATOM 1023 N N . LEU A 1 134 ? 4.925 2.612 -3.565 1.00 96.50 134 LEU A N 1
ATOM 1024 C CA . LEU A 1 134 ? 5.286 1.405 -4.301 1.00 96.50 134 LEU A CA 1
ATOM 1025 C C . LEU A 1 134 ? 4.489 0.179 -3.847 1.00 96.50 134 LEU A C 1
ATOM 1027 O O . LEU A 1 134 ? 4.254 -0.700 -4.662 1.00 96.50 134 LEU A O 1
ATOM 1031 N N . LYS A 1 135 ? 4.045 0.137 -2.586 1.00 95.44 135 LYS A N 1
ATOM 1032 C CA . LYS A 1 135 ? 3.377 -1.026 -1.979 1.00 95.44 135 LYS A CA 1
ATOM 1033 C C . LYS A 1 135 ? 1.849 -0.944 -1.927 1.00 95.44 135 LYS A C 1
ATOM 1035 O O . LYS A 1 135 ? 1.220 -1.898 -1.484 1.00 95.44 135 LYS A O 1
ATOM 1040 N N . ASN A 1 136 ? 1.238 0.181 -2.302 1.00 95.88 136 ASN A N 1
ATOM 1041 C CA . ASN A 1 136 ? -0.174 0.453 -1.999 1.00 95.88 136 ASN A CA 1
ATOM 1042 C C . ASN A 1 136 ? -1.111 0.449 -3.228 1.00 95.88 136 ASN A C 1
ATOM 1044 O O . ASN A 1 136 ? -2.274 0.817 -3.088 1.00 95.88 136 ASN A O 1
ATOM 1048 N N . GLY A 1 137 ? -0.643 0.078 -4.424 1.00 97.44 137 GLY A N 1
ATOM 1049 C CA . GLY A 1 137 ? -1.432 0.147 -5.664 1.00 97.44 137 GLY A CA 1
ATOM 1050 C C . GLY A 1 137 ? -1.264 1.452 -6.453 1.00 97.44 137 GLY A C 1
ATOM 1051 O O . GLY A 1 137 ? -1.448 1.471 -7.670 1.00 97.44 137 GLY A O 1
ATOM 1052 N N . GLU A 1 138 ? -0.909 2.560 -5.800 1.00 97.38 138 GLU A N 1
ATOM 1053 C CA . GLU A 1 138 ? -0.914 3.902 -6.402 1.00 97.38 138 GLU A CA 1
ATOM 1054 C C . GLU A 1 138 ? -0.010 3.982 -7.637 1.00 97.38 138 GLU A C 1
ATOM 1056 O O . GLU A 1 138 ? -0.413 4.512 -8.672 1.00 97.38 138 GLU A O 1
ATOM 1061 N N . VAL A 1 139 ? 1.174 3.367 -7.568 1.00 98.50 139 VAL A N 1
ATOM 1062 C CA . VAL A 1 139 ? 2.122 3.331 -8.689 1.00 98.50 139 VAL A CA 1
ATOM 1063 C C . VAL A 1 139 ? 1.578 2.511 -9.865 1.00 98.50 139 VAL A C 1
ATOM 1065 O O . VAL A 1 139 ? 1.725 2.947 -11.005 1.00 98.50 139 VAL A O 1
ATOM 1068 N N . ALA A 1 140 ? 0.883 1.389 -9.630 1.00 98.44 140 ALA A N 1
ATOM 1069 C CA . ALA A 1 140 ? 0.214 0.645 -10.705 1.00 98.44 140 ALA A CA 1
ATOM 1070 C C . ALA A 1 140 ? -0.835 1.517 -11.414 1.00 98.44 140 ALA A C 1
ATOM 1072 O O . ALA A 1 140 ? -0.884 1.560 -12.644 1.00 98.44 140 ALA A O 1
ATOM 1073 N N . LYS A 1 141 ? -1.622 2.287 -10.649 1.00 98.44 141 LYS A N 1
ATOM 1074 C CA . LYS A 1 141 ? -2.603 3.239 -11.192 1.00 98.44 141 LYS A CA 1
ATOM 1075 C C . LYS A 1 141 ? -1.954 4.367 -11.991 1.00 98.44 141 LYS A C 1
ATOM 1077 O O . LYS A 1 141 ? -2.446 4.714 -13.065 1.00 98.44 141 LYS A O 1
ATOM 1082 N N . MET A 1 142 ? -0.853 4.922 -11.495 1.00 98.56 142 MET A N 1
ATOM 1083 C CA . MET A 1 142 ? -0.085 5.951 -12.198 1.00 98.56 142 MET A CA 1
ATOM 1084 C C . MET A 1 142 ? 0.472 5.423 -13.525 1.00 98.56 142 MET A C 1
ATOM 1086 O O . MET A 1 142 ? 0.330 6.084 -14.552 1.00 98.56 142 MET A O 1
ATOM 1090 N N . LEU A 1 143 ? 1.034 4.212 -13.537 1.00 98.75 143 LEU A N 1
ATOM 1091 C CA . LEU A 1 143 ? 1.582 3.566 -14.735 1.00 98.75 143 LEU A CA 1
ATOM 1092 C C . LEU A 1 143 ? 0.493 3.154 -15.739 1.00 98.75 143 LEU A C 1
ATOM 1094 O O . LEU A 1 143 ? 0.695 3.264 -16.948 1.00 98.75 143 LEU A O 1
ATOM 1098 N N . GLN A 1 144 ? -0.699 2.765 -15.274 1.00 98.31 144 GLN A N 1
ATOM 1099 C CA . GLN A 1 144 ? -1.869 2.550 -16.135 1.00 98.31 144 GLN A CA 1
ATOM 1100 C C . GLN A 1 144 ? -2.243 3.829 -16.913 1.00 98.31 144 GLN A C 1
ATOM 1102 O O . GLN A 1 144 ? -2.723 3.739 -18.043 1.00 98.31 144 GLN A O 1
ATOM 1107 N N . ALA A 1 145 ? -1.963 5.014 -16.354 1.00 97.44 145 ALA A N 1
ATOM 1108 C CA . ALA A 1 145 ? -2.076 6.318 -17.020 1.00 97.44 145 ALA A CA 1
ATOM 1109 C C . ALA A 1 145 ? -3.484 6.647 -17.552 1.00 97.44 145 ALA A C 1
ATOM 1111 O O . ALA A 1 145 ? -3.633 7.315 -18.572 1.00 97.44 145 ALA A O 1
ATOM 1112 N N . GLY A 1 146 ? -4.528 6.136 -16.893 1.00 96.56 146 GLY A N 1
ATOM 1113 C CA . GLY A 1 146 ? -5.915 6.324 -17.330 1.00 96.56 146 GLY A CA 1
ATOM 1114 C C . GLY A 1 146 ? -6.275 5.609 -18.637 1.00 96.56 146 GLY A C 1
ATOM 1115 O O . GLY A 1 146 ? -7.355 5.849 -19.165 1.00 96.56 146 GLY A O 1
ATOM 1116 N N . ARG A 1 147 ? -5.403 4.735 -19.159 1.00 97.25 147 ARG A N 1
ATOM 1117 C CA . ARG A 1 147 ? -5.727 3.851 -20.285 1.00 97.25 147 ARG A CA 1
ATOM 1118 C C . ARG A 1 147 ? -6.798 2.856 -19.847 1.00 97.25 147 ARG A C 1
ATOM 1120 O O . ARG A 1 147 ? -6.661 2.235 -18.794 1.00 97.25 147 ARG A O 1
ATOM 1127 N N . THR A 1 148 ? -7.856 2.725 -20.637 1.00 97.31 148 THR A N 1
ATOM 1128 C CA . THR A 1 148 ? -9.043 1.911 -20.315 1.00 97.31 148 THR A CA 1
ATOM 1129 C C . THR A 1 148 ? -9.268 0.784 -21.327 1.00 97.31 148 THR A C 1
ATOM 1131 O O . THR A 1 148 ? -10.200 -0.004 -21.197 1.00 97.31 148 THR A O 1
ATOM 1134 N N . ASP A 1 149 ? -8.420 0.680 -22.351 1.00 97.06 149 ASP A N 1
ATOM 1135 C CA . ASP A 1 149 ? -8.540 -0.289 -23.441 1.00 97.06 149 ASP A CA 1
ATOM 1136 C C . ASP A 1 149 ? -8.157 -1.719 -23.032 1.00 97.06 149 ASP A C 1
ATOM 1138 O O . ASP A 1 149 ? -8.697 -2.671 -23.608 1.00 97.06 149 ASP A O 1
ATOM 1142 N N . GLN A 1 150 ? -7.275 -1.858 -22.037 1.00 97.12 150 GLN A N 1
ATOM 1143 C CA . GLN A 1 150 ? -6.871 -3.106 -21.382 1.00 97.12 150 GLN A CA 1
ATOM 1144 C C . GLN A 1 150 ? -6.110 -2.819 -20.075 1.00 97.12 150 GLN A C 1
ATOM 1146 O O . GLN A 1 150 ? -5.747 -1.676 -19.791 1.00 97.12 150 GLN A O 1
ATOM 1151 N N . CYS A 1 151 ? -5.825 -3.857 -19.288 1.00 98.25 151 CYS A N 1
ATOM 1152 C CA . CYS A 1 151 ? -4.925 -3.757 -18.141 1.00 98.25 151 CYS A CA 1
ATOM 1153 C C . CYS A 1 151 ? -3.463 -3.832 -18.600 1.00 98.25 151 CYS A C 1
ATOM 1155 O O . CYS A 1 151 ? -3.055 -4.831 -19.186 1.00 98.25 151 CYS A O 1
ATOM 1157 N N . TYR A 1 152 ? -2.667 -2.806 -18.302 1.00 98.38 152 TYR A N 1
ATOM 1158 C CA . TYR A 1 152 ? -1.227 -2.790 -18.588 1.00 98.38 152 TYR A CA 1
ATOM 1159 C C . TYR A 1 152 ? -0.397 -3.068 -17.339 1.00 98.38 152 TYR A C 1
ATOM 1161 O O . TYR A 1 152 ? 0.641 -3.718 -17.426 1.00 98.38 152 TYR A O 1
ATOM 1169 N N . TRP A 1 153 ? -0.866 -2.605 -16.179 1.00 98.69 153 TRP A N 1
ATOM 1170 C CA . TRP A 1 153 ? -0.170 -2.720 -14.901 1.00 98.69 153 TRP A CA 1
ATOM 1171 C C . TRP A 1 153 ? -1.093 -3.246 -13.817 1.00 98.69 153 TRP A C 1
ATOM 1173 O O . TRP A 1 153 ? -2.267 -2.888 -13.752 1.00 98.69 153 TRP A O 1
ATOM 1183 N N . ALA A 1 154 ? -0.537 -4.077 -12.947 1.00 98.56 154 ALA A N 1
ATOM 1184 C CA . ALA A 1 154 ? -1.238 -4.642 -11.809 1.00 98.56 154 ALA A CA 1
ATOM 1185 C C . ALA A 1 154 ? -0.261 -4.919 -10.667 1.00 98.56 154 ALA A C 1
ATOM 1187 O O . ALA A 1 154 ? 0.961 -4.820 -10.824 1.00 98.56 154 ALA A O 1
ATOM 1188 N N . GLN A 1 155 ? -0.801 -5.224 -9.493 1.00 98.31 155 GLN A N 1
ATOM 1189 C CA . GLN A 1 155 ? -0.001 -5.305 -8.283 1.00 98.31 155 GLN A CA 1
ATOM 1190 C C . GLN A 1 155 ? -0.644 -6.217 -7.236 1.00 98.31 155 GLN A C 1
ATOM 1192 O O . GLN A 1 155 ? -1.770 -5.954 -6.827 1.00 98.31 155 GLN A O 1
ATOM 1197 N N . PRO A 1 156 ? 0.075 -7.218 -6.708 1.00 97.25 156 PRO A N 1
ATOM 1198 C CA . PRO A 1 156 ? -0.219 -7.743 -5.380 1.00 97.25 156 PRO A CA 1
ATOM 1199 C C . PRO A 1 156 ? 0.053 -6.639 -4.347 1.00 97.25 156 PRO A C 1
ATOM 1201 O O . PRO A 1 156 ? 1.187 -6.169 -4.227 1.00 97.25 156 PRO A O 1
ATOM 1204 N N . LEU A 1 157 ? -0.970 -6.165 -3.630 1.00 96.44 157 LEU A N 1
ATOM 1205 C CA . LEU A 1 157 ? -0.776 -5.124 -2.610 1.00 96.44 157 LEU A CA 1
ATOM 1206 C C . LEU A 1 157 ? 0.239 -5.590 -1.551 1.00 96.44 157 LEU A C 1
ATOM 1208 O O . LEU A 1 157 ? 0.246 -6.749 -1.144 1.00 96.44 157 LEU A O 1
ATOM 1212 N N . GLY A 1 158 ? 1.091 -4.673 -1.095 1.00 94.19 158 GLY A N 1
ATOM 1213 C CA . GLY A 1 158 ? 2.249 -4.961 -0.243 1.00 94.19 158 GLY A CA 1
ATOM 1214 C C . GLY A 1 158 ? 3.545 -5.233 -1.017 1.00 94.19 158 GLY A C 1
ATOM 1215 O O . GLY A 1 158 ? 4.622 -4.970 -0.479 1.00 94.19 158 GLY A O 1
ATOM 1216 N N . GLU A 1 159 ? 3.441 -5.665 -2.276 1.00 94.81 159 GLU A N 1
ATOM 1217 C CA . GLU A 1 159 ? 4.561 -5.949 -3.182 1.00 94.81 159 GLU A CA 1
ATOM 1218 C C . GLU A 1 159 ? 4.739 -4.842 -4.231 1.00 94.81 159 GLU A C 1
ATOM 1220 O O . GLU A 1 159 ? 3.999 -3.862 -4.246 1.00 94.81 159 GLU A O 1
ATOM 1225 N N . GLU A 1 160 ? 5.727 -4.971 -5.116 1.00 95.75 160 GLU A N 1
ATOM 1226 C CA . GLU A 1 160 ? 5.963 -4.037 -6.225 1.00 95.75 160 GLU A CA 1
ATOM 1227 C C . GLU A 1 160 ? 4.995 -4.286 -7.403 1.00 95.75 160 GLU A C 1
ATOM 1229 O O . GLU A 1 160 ? 4.701 -5.444 -7.725 1.00 95.75 160 GLU A O 1
ATOM 1234 N N . PRO A 1 161 ? 4.531 -3.237 -8.111 1.00 97.44 161 PRO A N 1
ATOM 1235 C CA . PRO A 1 161 ? 3.728 -3.394 -9.315 1.00 97.44 161 PRO A CA 1
ATOM 1236 C C . PRO A 1 161 ? 4.559 -3.971 -10.464 1.00 97.44 161 PRO A C 1
ATOM 1238 O O . PRO A 1 161 ? 5.750 -3.687 -10.607 1.00 97.44 161 PRO A O 1
ATOM 1241 N N . ASN A 1 162 ? 3.906 -4.744 -11.325 1.00 97.88 162 ASN A N 1
ATOM 1242 C CA . ASN A 1 162 ? 4.499 -5.305 -12.535 1.00 97.88 162 ASN A CA 1
ATOM 1243 C C . ASN A 1 162 ? 3.522 -5.154 -13.714 1.00 97.88 162 ASN A C 1
ATOM 1245 O O . ASN A 1 162 ? 2.327 -4.912 -13.498 1.00 97.88 162 ASN A O 1
ATOM 1249 N N . PRO A 1 163 ? 3.997 -5.317 -14.962 1.00 98.19 163 PRO A N 1
ATOM 1250 C CA . PRO A 1 163 ? 3.114 -5.485 -16.102 1.00 98.19 163 PRO A CA 1
ATOM 1251 C C . PRO A 1 163 ? 2.075 -6.582 -15.837 1.00 98.19 163 PRO A C 1
ATOM 1253 O O . PRO A 1 163 ? 2.363 -7.598 -15.197 1.00 98.19 163 PRO A O 1
ATOM 1256 N N . TYR A 1 164 ? 0.851 -6.343 -16.296 1.00 98.19 164 TYR A N 1
ATOM 1257 C CA . TYR A 1 164 ? -0.288 -7.212 -16.034 1.00 98.19 164 TYR A CA 1
ATOM 1258 C C . TYR A 1 164 ? -0.062 -8.638 -16.553 1.00 98.19 164 TYR A C 1
ATOM 1260 O O . TYR A 1 164 ? 0.442 -8.847 -17.657 1.00 98.19 164 TYR A O 1
ATOM 1268 N N . ARG A 1 165 ? -0.489 -9.626 -15.757 1.00 96.12 165 ARG A N 1
ATOM 1269 C CA . ARG A 1 165 ? -0.520 -11.042 -16.132 1.00 96.12 165 ARG A CA 1
ATOM 1270 C C . ARG A 1 165 ? -1.867 -11.647 -15.750 1.00 96.12 165 ARG A C 1
ATOM 1272 O O . ARG A 1 165 ? -2.258 -11.563 -14.591 1.00 96.12 165 ARG A O 1
ATOM 1279 N N . GLU A 1 166 ? -2.533 -12.329 -16.683 1.00 95.81 166 GLU A N 1
ATOM 1280 C CA . GLU A 1 166 ? -3.841 -12.962 -16.417 1.00 95.81 166 GLU A CA 1
ATOM 1281 C C . GLU A 1 166 ? -3.766 -13.946 -15.239 1.00 95.81 166 GLU A C 1
ATOM 1283 O O . GLU A 1 166 ? -4.607 -13.927 -14.346 1.00 95.81 166 GLU A O 1
ATOM 1288 N N . ALA A 1 167 ? -2.698 -14.752 -15.176 1.00 96.75 167 ALA A N 1
ATOM 1289 C CA . ALA A 1 167 ? -2.479 -15.709 -14.089 1.00 96.75 167 ALA A CA 1
ATOM 1290 C C . ALA A 1 167 ? -2.337 -15.047 -12.705 1.00 96.75 167 ALA A C 1
ATOM 1292 O O . ALA A 1 167 ? -2.548 -15.710 -11.692 1.00 96.75 167 ALA A O 1
ATOM 1293 N N . GLY A 1 168 ? -2.004 -13.752 -12.653 1.00 96.75 168 GLY A N 1
ATOM 1294 C CA . GLY A 1 168 ? -1.859 -13.016 -11.400 1.00 96.75 168 GLY A CA 1
ATOM 1295 C C . GLY A 1 168 ? -3.175 -12.811 -10.662 1.00 96.75 168 GLY A C 1
ATOM 1296 O O . GLY A 1 168 ? -3.166 -12.651 -9.452 1.00 96.75 168 GLY A O 1
ATOM 1297 N N . LYS A 1 169 ? -4.318 -12.927 -11.347 1.00 96.50 169 LYS A N 1
ATOM 1298 C CA . LYS A 1 169 ? -5.650 -12.855 -10.725 1.00 96.50 169 LYS A CA 1
ATOM 1299 C C . LYS A 1 169 ? -5.891 -13.915 -9.647 1.00 96.50 169 LYS A C 1
ATOM 1301 O O . LYS A 1 169 ? -6.723 -13.715 -8.772 1.00 96.50 169 LYS A O 1
ATOM 1306 N N . ALA A 1 170 ? -5.158 -15.029 -9.697 1.00 96.62 170 ALA A N 1
ATOM 1307 C CA . ALA A 1 170 ? -5.208 -16.063 -8.667 1.00 96.62 170 ALA A CA 1
ATOM 1308 C C . ALA A 1 170 ? -4.405 -15.705 -7.399 1.00 96.62 170 ALA A C 1
ATOM 1310 O O . ALA A 1 170 ? -4.507 -16.407 -6.393 1.00 96.62 170 ALA A O 1
ATOM 1311 N N . GLU A 1 171 ? -3.579 -14.656 -7.438 1.00 97.19 171 GLU A N 1
ATOM 1312 C CA . GLU A 1 171 ? -2.819 -14.187 -6.284 1.00 97.19 171 GLU A CA 1
ATOM 1313 C C . GLU A 1 171 ? -3.718 -13.393 -5.332 1.00 97.19 171 GLU A C 1
ATOM 1315 O O . GLU A 1 171 ? -4.562 -12.591 -5.735 1.00 97.19 171 GLU A O 1
ATOM 1320 N N . VAL A 1 172 ? -3.500 -13.590 -4.035 1.00 96.44 172 VAL A N 1
ATOM 1321 C CA . VAL A 1 172 ? -4.199 -12.837 -2.992 1.00 96.44 172 VAL A CA 1
ATOM 1322 C C . VAL A 1 172 ? -3.819 -11.359 -3.085 1.00 96.44 172 VAL A C 1
ATOM 1324 O O . VAL A 1 172 ? -2.648 -11.024 -3.258 1.00 96.44 172 VAL A O 1
ATOM 1327 N N . ASN A 1 173 ? -4.800 -10.474 -2.903 1.00 97.62 173 ASN A N 1
ATOM 1328 C CA . ASN A 1 173 ? -4.625 -9.020 -2.935 1.00 97.62 173 ASN A CA 1
ATOM 1329 C C . ASN A 1 173 ? -4.108 -8.466 -4.275 1.00 97.62 173 ASN A C 1
ATOM 1331 O O . ASN A 1 173 ? -3.555 -7.364 -4.302 1.00 97.62 173 ASN A O 1
ATOM 1335 N N . TYR A 1 174 ? -4.273 -9.203 -5.375 1.00 98.44 174 TYR A N 1
ATOM 1336 C CA . TYR A 1 174 ? -3.882 -8.751 -6.706 1.00 98.44 174 TYR A CA 1
ATOM 1337 C C . TYR A 1 174 ? -4.878 -7.736 -7.264 1.00 98.44 174 TYR A C 1
ATOM 1339 O O . TYR A 1 174 ? -5.970 -8.093 -7.709 1.00 98.44 174 TYR A O 1
ATOM 1347 N N . VAL A 1 175 ? -4.492 -6.460 -7.256 1.00 98.56 175 VAL A N 1
ATOM 1348 C CA . VAL A 1 175 ? -5.272 -5.379 -7.857 1.00 98.56 175 VAL A CA 1
ATOM 1349 C C . VAL A 1 175 ? -4.900 -5.195 -9.323 1.00 98.56 175 VAL A C 1
ATOM 1351 O O . VAL A 1 175 ? -3.727 -5.040 -9.673 1.00 98.56 175 VAL A O 1
ATOM 1354 N N . TYR A 1 176 ? -5.907 -5.190 -10.188 1.00 98.62 176 TYR A N 1
ATOM 1355 C CA . TYR A 1 176 ? -5.753 -4.992 -11.627 1.00 98.62 176 TYR A CA 1
ATOM 1356 C C . TYR A 1 176 ? -6.910 -4.165 -12.186 1.00 98.62 176 TYR A C 1
ATOM 1358 O O . TYR A 1 176 ? -7.984 -4.084 -11.589 1.00 98.62 176 TYR A O 1
ATOM 1366 N N . TYR A 1 177 ? -6.689 -3.523 -13.330 1.00 98.50 177 TYR A N 1
ATOM 1367 C CA . TYR A 1 177 ? -7.740 -2.796 -14.028 1.00 98.50 177 TYR A CA 1
ATOM 1368 C C . TYR A 1 177 ? -8.606 -3.770 -14.836 1.00 98.50 177 TYR A C 1
ATOM 1370 O O . TYR A 1 177 ? -8.106 -4.519 -15.672 1.00 98.50 177 TYR A O 1
ATOM 1378 N N . ASN A 1 178 ? -9.913 -3.756 -14.607 1.00 97.31 178 ASN A N 1
ATOM 1379 C CA . ASN A 1 178 ? -10.882 -4.535 -15.361 1.00 97.31 178 ASN A CA 1
ATOM 1380 C C . ASN A 1 178 ? -11.595 -3.618 -16.361 1.00 97.31 178 ASN A C 1
ATOM 1382 O O . ASN A 1 178 ? -12.250 -2.641 -15.983 1.00 97.31 178 ASN A O 1
ATOM 1386 N N . LYS A 1 179 ? -11.451 -3.946 -17.645 1.00 95.94 179 LYS A N 1
ATOM 1387 C CA . LYS A 1 179 ? -12.021 -3.178 -18.752 1.00 95.94 179 LYS A CA 1
ATOM 1388 C C . LYS A 1 179 ? -13.544 -3.237 -18.747 1.00 95.94 179 LYS A C 1
ATOM 1390 O O . LYS A 1 179 ? -14.191 -2.218 -18.962 1.00 95.94 179 LYS A O 1
ATOM 1395 N N . GLU A 1 180 ? -14.109 -4.415 -18.511 1.00 95.25 180 GLU A N 1
ATOM 1396 C CA . GLU A 1 180 ? -15.548 -4.668 -18.553 1.00 95.25 180 GLU A CA 1
ATOM 1397 C C . GLU A 1 180 ? -16.296 -3.855 -17.486 1.00 95.25 180 GLU A C 1
ATOM 1399 O O . GLU A 1 180 ? -17.374 -3.327 -17.748 1.00 95.25 180 GLU A O 1
ATOM 1404 N N . ASN A 1 181 ? -15.682 -3.690 -16.313 1.00 90.88 181 ASN A N 1
ATOM 1405 C CA . ASN A 1 181 ? -16.216 -2.931 -15.184 1.00 90.88 181 ASN A CA 1
ATOM 1406 C C . ASN A 1 181 ? -15.772 -1.460 -15.183 1.00 90.88 181 ASN A C 1
ATOM 1408 O O . ASN A 1 181 ? -16.227 -0.686 -14.343 1.00 90.88 181 ASN A O 1
ATOM 1412 N N . ASN A 1 182 ? -14.871 -1.073 -16.093 1.00 94.88 182 ASN A N 1
ATOM 1413 C CA . ASN A 1 182 ? -14.233 0.241 -16.143 1.00 94.88 182 ASN A CA 1
ATOM 1414 C C . ASN A 1 182 ? -13.654 0.688 -14.781 1.00 94.88 182 ASN A C 1
ATOM 1416 O O . ASN A 1 182 ? -13.846 1.825 -14.343 1.00 94.88 182 ASN A O 1
ATOM 1420 N N . GLY A 1 183 ? -12.954 -0.210 -14.086 1.00 97.00 183 GLY A N 1
ATOM 1421 C CA . GLY A 1 183 ? -12.505 0.041 -12.717 1.00 97.00 183 GLY A CA 1
ATOM 1422 C C . GLY A 1 183 ? -11.427 -0.921 -12.234 1.00 97.00 183 GLY A C 1
ATOM 1423 O O . GLY A 1 183 ? -11.146 -1.934 -12.867 1.00 97.00 183 GLY A O 1
ATOM 1424 N N . TRP A 1 184 ? -10.809 -0.592 -11.101 1.00 98.62 184 TRP A N 1
ATOM 1425 C CA . TRP A 1 184 ? -9.865 -1.487 -10.434 1.00 98.62 184 TRP A CA 1
ATOM 1426 C C . TRP A 1 184 ? -10.617 -2.552 -9.647 1.00 98.62 184 TRP A C 1
ATOM 1428 O O . TRP A 1 184 ? -11.623 -2.265 -8.997 1.00 98.62 184 TRP A O 1
ATOM 1438 N N . VAL A 1 185 ? -10.113 -3.778 -9.691 1.00 98.50 185 VAL A N 1
ATOM 1439 C CA . VAL A 1 185 ? -10.723 -4.927 -9.027 1.00 98.50 185 VAL A CA 1
ATOM 1440 C C . VAL A 1 185 ? -9.669 -5.792 -8.344 1.00 98.50 185 VAL A C 1
ATOM 1442 O O . VAL A 1 185 ? -8.483 -5.704 -8.660 1.00 98.50 185 VAL A O 1
ATOM 1445 N N . CYS A 1 186 ? -10.121 -6.630 -7.417 1.00 98.62 186 CYS A N 1
ATOM 1446 C CA . CYS A 1 186 ? -9.338 -7.680 -6.773 1.00 98.62 186 CYS A CA 1
ATOM 1447 C C . CYS A 1 186 ? -10.231 -8.913 -6.596 1.00 98.62 186 CYS A C 1
ATOM 1449 O O . CYS A 1 186 ? -11.322 -8.805 -6.035 1.00 98.62 186 CYS A O 1
ATOM 1451 N N . ASP A 1 187 ? -9.804 -10.081 -7.065 1.00 98.31 187 ASP A N 1
ATOM 1452 C CA . ASP A 1 187 ? -10.661 -11.271 -7.012 1.00 98.31 187 ASP A CA 1
ATOM 1453 C C . ASP A 1 187 ? -10.746 -11.825 -5.572 1.00 98.31 187 ASP A C 1
ATOM 1455 O O . ASP A 1 187 ? -11.827 -12.177 -5.098 1.00 98.31 187 ASP A O 1
ATOM 1459 N N . ASP A 1 188 ? -9.628 -11.823 -4.837 1.00 98.00 188 ASP A N 1
ATOM 1460 C CA . ASP A 1 188 ? -9.545 -12.293 -3.450 1.00 98.00 188 ASP A CA 1
ATOM 1461 C C . ASP A 1 188 ? -8.728 -11.332 -2.577 1.00 98.00 188 ASP A C 1
ATOM 1463 O O . ASP A 1 188 ? -7.494 -11.363 -2.545 1.00 98.00 188 ASP A O 1
ATOM 1467 N N . PHE A 1 189 ? -9.432 -10.460 -1.857 1.00 97.88 189 PHE A N 1
ATOM 1468 C CA . PHE A 1 189 ? -8.846 -9.495 -0.940 1.00 97.88 189 PHE A CA 1
ATOM 1469 C C . PHE A 1 189 ? -8.829 -10.046 0.489 1.00 97.88 189 PHE A C 1
ATOM 1471 O O . PHE A 1 189 ? -9.864 -10.390 1.060 1.00 97.88 189 PHE A O 1
ATOM 1478 N N . ARG A 1 190 ? -7.645 -10.109 1.098 1.00 95.50 190 ARG A N 1
ATOM 1479 C CA . ARG A 1 190 ? -7.432 -10.632 2.446 1.00 95.50 190 ARG A CA 1
ATOM 1480 C C . ARG A 1 190 ? -6.677 -9.651 3.328 1.00 95.50 190 ARG A C 1
ATOM 1482 O O . ARG A 1 190 ? -5.549 -9.256 3.024 1.00 95.50 190 ARG A O 1
ATOM 1489 N N . LEU A 1 191 ? -7.282 -9.346 4.470 1.00 92.44 191 LEU A N 1
ATOM 1490 C CA . LEU A 1 191 ? -6.658 -8.628 5.574 1.00 92.44 191 LEU A CA 1
ATOM 1491 C C . LEU A 1 191 ? -6.224 -9.602 6.670 1.00 92.44 191 LEU A C 1
ATOM 1493 O O . LEU A 1 191 ? -6.878 -10.613 6.921 1.00 92.44 191 LEU A O 1
ATOM 1497 N N . THR A 1 192 ? -5.124 -9.271 7.344 1.00 87.38 192 THR A N 1
ATOM 1498 C CA . THR A 1 192 ? -4.626 -9.984 8.530 1.00 87.38 192 THR A CA 1
ATOM 1499 C C . THR A 1 192 ? -3.999 -8.981 9.491 1.00 87.38 192 THR A C 1
ATOM 1501 O O . THR A 1 192 ? -3.493 -7.947 9.053 1.00 87.38 192 THR A O 1
ATOM 1504 N N . ASP A 1 193 ? -3.999 -9.284 10.788 1.00 80.62 193 ASP A N 1
ATOM 1505 C CA . ASP A 1 193 ? -3.399 -8.396 11.794 1.00 80.62 193 ASP A CA 1
ATOM 1506 C C . ASP A 1 193 ? -1.866 -8.336 11.694 1.00 80.62 193 ASP A C 1
ATOM 1508 O O . ASP A 1 193 ? -1.270 -7.289 11.949 1.00 80.62 193 ASP A O 1
ATOM 1512 N N . ASP A 1 194 ? -1.232 -9.441 11.292 1.00 77.88 194 ASP A N 1
ATOM 1513 C CA . ASP A 1 194 ? 0.228 -9.598 11.315 1.00 77.88 194 ASP A CA 1
ATOM 1514 C C . ASP A 1 194 ? 0.927 -8.972 10.098 1.00 77.88 194 ASP A C 1
ATOM 1516 O O . ASP A 1 194 ? 2.138 -8.746 10.117 1.00 77.88 194 ASP A O 1
ATOM 1520 N N . LYS A 1 195 ? 0.178 -8.688 9.026 1.00 83.44 195 LYS A N 1
ATOM 1521 C CA . LYS A 1 195 ? 0.701 -8.087 7.793 1.00 83.44 195 LYS A CA 1
ATOM 1522 C C . LYS A 1 195 ? -0.084 -6.823 7.451 1.00 83.44 195 LYS A C 1
ATOM 1524 O O . LYS A 1 195 ? -1.111 -6.910 6.775 1.00 83.44 195 LYS A O 1
ATOM 1529 N N . PRO A 1 196 ? 0.394 -5.643 7.891 1.00 83.62 196 PRO A N 1
ATOM 1530 C CA . PRO A 1 196 ? -0.175 -4.372 7.476 1.00 83.62 196 PRO A CA 1
ATOM 1531 C C . PRO A 1 196 ? -0.191 -4.262 5.953 1.00 83.62 196 PRO A C 1
ATOM 1533 O O . PRO A 1 196 ? 0.843 -4.411 5.303 1.00 83.62 196 PRO A O 1
ATOM 1536 N N . LEU A 1 197 ? -1.363 -3.979 5.393 1.00 91.12 197 LEU A N 1
ATOM 1537 C CA . LEU A 1 197 ? -1.559 -3.910 3.951 1.00 91.12 197 LEU A CA 1
ATOM 1538 C C . LEU A 1 197 ? -1.976 -2.490 3.567 1.00 91.12 197 LEU A C 1
ATOM 1540 O O . LEU A 1 197 ? -3.126 -2.137 3.800 1.00 91.12 197 LEU A O 1
ATOM 1544 N N . PRO A 1 198 ? -1.085 -1.638 3.040 1.00 87.75 198 PRO A N 1
ATOM 1545 C CA . PRO A 1 198 ? -1.448 -0.277 2.665 1.00 87.75 198 PRO A CA 1
ATOM 1546 C C . PRO A 1 198 ? -2.316 -0.263 1.397 1.00 87.75 198 PRO A C 1
ATOM 1548 O O . PRO A 1 198 ? -2.095 -1.045 0.478 1.00 87.75 198 PRO A O 1
ATOM 1551 N N . ILE A 1 199 ? -3.277 0.663 1.332 1.00 95.06 199 ILE A N 1
ATOM 1552 C CA . ILE A 1 199 ? -4.221 0.789 0.211 1.00 95.06 199 ILE A CA 1
ATOM 1553 C C . ILE A 1 199 ? -4.209 2.234 -0.287 1.00 95.06 199 ILE A C 1
ATOM 1555 O O . ILE A 1 199 ? -4.495 3.162 0.470 1.00 95.06 199 ILE A O 1
ATOM 1559 N N . GLY A 1 200 ? -3.836 2.427 -1.548 1.00 95.25 200 GLY A N 1
ATOM 1560 C CA . GLY A 1 200 ? -3.647 3.723 -2.205 1.00 95.25 200 GLY A CA 1
ATOM 1561 C C . GLY A 1 200 ? -4.553 3.953 -3.415 1.00 95.25 200 GLY A C 1
ATOM 1562 O O . GLY A 1 200 ? -4.499 5.022 -4.017 1.00 95.25 200 GLY A O 1
ATOM 1563 N N . LEU A 1 201 ? -5.400 2.985 -3.772 1.00 96.06 201 LEU A N 1
ATOM 1564 C CA . LEU A 1 201 ? -6.420 3.134 -4.809 1.00 96.06 201 LEU A CA 1
ATOM 1565 C C . LEU A 1 201 ? -7.728 2.463 -4.391 1.00 96.06 201 LEU A C 1
ATOM 1567 O O . LEU A 1 201 ? -7.707 1.487 -3.646 1.00 96.06 201 LEU A O 1
ATOM 1571 N N . ASP A 1 202 ? -8.841 3.009 -4.878 1.00 97.62 202 ASP A N 1
ATOM 1572 C CA . ASP A 1 202 ? -10.171 2.422 -4.719 1.00 97.62 202 ASP A CA 1
ATOM 1573 C C . ASP A 1 202 ? -10.324 1.234 -5.682 1.00 97.62 202 ASP A C 1
ATOM 1575 O O . ASP A 1 202 ? -9.959 1.355 -6.856 1.00 97.62 202 ASP A O 1
ATOM 1579 N N . PHE A 1 203 ? -10.858 0.106 -5.210 1.00 98.44 203 PHE A N 1
ATOM 1580 C CA . PHE A 1 203 ? -11.138 -1.072 -6.037 1.00 98.44 203 PHE A CA 1
ATOM 1581 C C . PHE A 1 203 ? -12.330 -1.879 -5.518 1.00 98.44 203 PHE A C 1
ATOM 1583 O O . PHE A 1 203 ? -12.653 -1.856 -4.332 1.00 98.44 203 PHE A O 1
ATOM 1590 N N . THR A 1 204 ? -12.964 -2.651 -6.398 1.00 98.50 204 THR A N 1
ATOM 1591 C CA . THR A 1 204 ? -14.008 -3.607 -6.009 1.00 98.50 204 THR A CA 1
ATOM 1592 C C . THR A 1 204 ? -13.405 -4.990 -5.784 1.00 98.50 204 THR A C 1
ATOM 1594 O O . THR A 1 204 ? -12.832 -5.586 -6.695 1.00 98.50 204 THR A O 1
ATOM 1597 N N . ALA A 1 205 ? -13.547 -5.515 -4.572 1.00 98.44 205 ALA A N 1
ATOM 1598 C CA . ALA A 1 205 ? -13.140 -6.866 -4.224 1.00 98.44 205 ALA A CA 1
ATOM 1599 C C . ALA A 1 205 ? -14.294 -7.856 -4.439 1.00 98.44 205 ALA A C 1
ATOM 1601 O O . ALA A 1 205 ? -15.371 -7.688 -3.859 1.00 98.44 205 ALA A O 1
ATOM 1602 N N . ALA A 1 206 ? -14.078 -8.906 -5.234 1.00 98.12 206 ALA A N 1
ATOM 1603 C CA . ALA A 1 206 ? -15.090 -9.942 -5.446 1.00 98.12 206 ALA A CA 1
ATOM 1604 C C . ALA A 1 206 ? -15.314 -10.766 -4.168 1.00 98.12 206 ALA A C 1
ATOM 1606 O O . ALA A 1 206 ? -16.462 -11.029 -3.802 1.00 98.12 206 ALA A O 1
ATOM 1607 N N . ASN A 1 207 ? -14.233 -11.100 -3.459 1.00 98.25 207 ASN A N 1
ATOM 1608 C CA . ASN A 1 207 ? -14.253 -11.709 -2.135 1.00 98.25 207 ASN A CA 1
ATOM 1609 C C . ASN A 1 207 ? -13.368 -10.917 -1.164 1.00 98.25 207 ASN A C 1
ATOM 1611 O O . ASN A 1 207 ? -12.237 -10.569 -1.496 1.00 98.25 207 ASN A O 1
ATOM 1615 N N . VAL A 1 208 ? -13.870 -10.662 0.044 1.00 97.56 208 VAL A N 1
ATOM 1616 C CA . VAL A 1 208 ? -13.126 -10.047 1.146 1.00 97.56 208 VAL A CA 1
ATOM 1617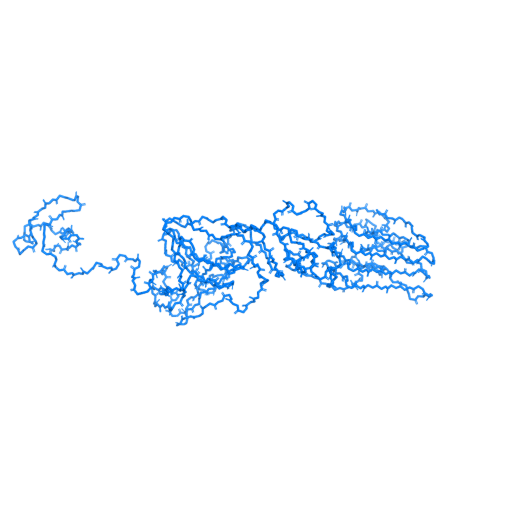 C C . VAL A 1 208 ? -13.116 -10.990 2.331 1.00 97.56 208 VAL A C 1
ATOM 1619 O O . VAL A 1 208 ? -14.172 -11.354 2.847 1.00 97.56 208 VAL A O 1
ATOM 1622 N N . THR A 1 209 ? -11.921 -11.317 2.807 1.00 94.94 209 THR A N 1
ATOM 1623 C CA . THR A 1 209 ? -11.722 -12.107 4.021 1.00 94.94 209 THR A CA 1
ATOM 1624 C C . THR A 1 209 ? -10.877 -11.323 5.012 1.00 94.94 209 THR A C 1
ATOM 1626 O O . THR A 1 209 ? -9.835 -10.773 4.663 1.00 94.94 209 THR 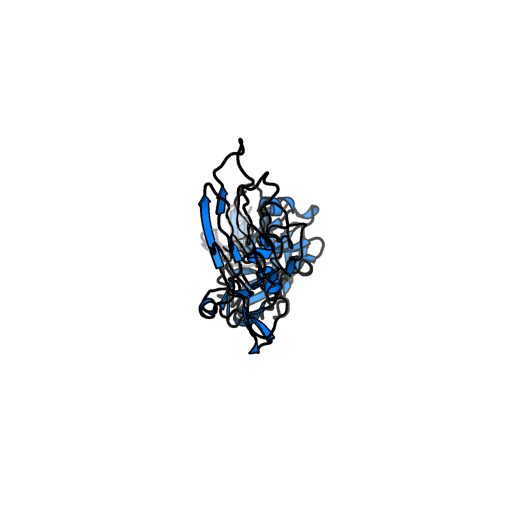A O 1
ATOM 1629 N N . TYR A 1 210 ? -11.295 -11.300 6.272 1.00 91.81 210 TYR A N 1
ATOM 1630 C CA . TYR A 1 210 ? -10.461 -10.795 7.353 1.00 91.81 210 TYR A CA 1
ATOM 1631 C C . TYR A 1 210 ? -10.502 -11.781 8.513 1.00 91.81 210 TYR A C 1
ATOM 1633 O O . TYR A 1 210 ? -11.475 -11.854 9.264 1.00 91.81 210 TYR A O 1
ATOM 1641 N N . GLU A 1 211 ? -9.435 -12.567 8.630 1.00 75.19 211 GLU A N 1
ATOM 1642 C CA . GLU A 1 211 ? -9.266 -13.511 9.726 1.00 75.19 211 GLU A CA 1
ATOM 1643 C C . GLU A 1 211 ? -8.666 -12.784 10.925 1.00 75.19 211 GLU A C 1
ATOM 1645 O O . GLU A 1 211 ? -7.506 -12.365 10.911 1.00 75.19 211 GLU A O 1
ATOM 1650 N N . ARG A 1 212 ? -9.470 -12.628 11.978 1.00 79.56 212 ARG A N 1
ATOM 1651 C CA . ARG A 1 212 ? -9.048 -11.971 13.210 1.00 79.56 212 ARG A CA 1
ATOM 1652 C C . ARG A 1 212 ? -9.350 -12.826 14.425 1.00 79.56 212 ARG A C 1
ATOM 1654 O O . ARG A 1 212 ? -10.455 -13.341 14.588 1.00 79.56 212 ARG A O 1
ATOM 1661 N N . LYS A 1 213 ? -8.366 -12.916 15.320 1.00 72.06 213 LYS A N 1
ATOM 1662 C CA . LYS A 1 213 ? -8.561 -13.463 16.662 1.00 72.06 213 LYS A CA 1
ATOM 1663 C C . LYS A 1 213 ? -9.195 -12.389 17.539 1.00 72.06 213 LYS A C 1
ATOM 1665 O O . LYS A 1 213 ? -8.632 -11.307 17.721 1.00 72.06 213 LYS A O 1
ATOM 1670 N N . PHE A 1 214 ? -10.381 -12.691 18.044 1.00 74.31 214 PHE A N 1
ATOM 1671 C CA . PHE A 1 214 ? -11.058 -11.872 19.039 1.00 74.31 214 PHE A CA 1
ATOM 1672 C C . PHE A 1 214 ? -10.474 -12.157 20.416 1.00 74.31 214 PHE A C 1
ATOM 1674 O O . PHE A 1 214 ? -9.934 -13.241 20.649 1.00 74.31 214 PHE A O 1
ATOM 1681 N N . ASN A 1 215 ? -10.561 -11.179 21.314 1.00 66.94 215 ASN A N 1
ATOM 1682 C CA . ASN A 1 215 ? -10.113 -11.401 22.678 1.00 66.94 215 ASN A CA 1
ATOM 1683 C C . ASN A 1 215 ? -11.002 -12.424 23.409 1.00 66.94 215 ASN A C 1
ATOM 1685 O O . ASN A 1 215 ? -12.083 -12.790 22.939 1.00 66.94 215 ASN A O 1
ATOM 1689 N N . GLY A 1 216 ? -10.577 -12.846 24.603 1.00 63.34 216 GLY A N 1
ATOM 1690 C CA . GLY A 1 216 ? -11.326 -13.791 25.439 1.00 63.34 216 GLY A CA 1
ATOM 1691 C C . GLY A 1 216 ? -12.736 -13.326 25.838 1.00 63.34 216 GLY A C 1
ATOM 1692 O O . GLY A 1 216 ? -13.531 -14.147 26.282 1.00 63.34 216 GLY A O 1
ATOM 1693 N N . THR A 1 217 ? -13.062 -12.041 25.651 1.00 69.50 217 THR A N 1
ATOM 1694 C CA . THR A 1 217 ? -14.393 -11.456 25.901 1.00 69.50 217 THR A CA 1
ATOM 1695 C C . THR A 1 217 ? -15.200 -11.201 24.620 1.00 69.50 217 THR A C 1
ATOM 1697 O O . THR A 1 217 ? -16.250 -10.574 24.691 1.00 69.50 217 THR A O 1
ATOM 1700 N N . GLN A 1 218 ? -14.729 -11.684 23.461 1.00 83.19 218 GLN A N 1
ATOM 1701 C CA . GLN A 1 218 ? -15.332 -11.481 22.132 1.00 83.19 218 GLN A CA 1
ATOM 1702 C C . GLN A 1 218 ? -15.511 -10.005 21.723 1.00 83.19 218 GLN A C 1
ATOM 1704 O O . GLN A 1 218 ? -16.355 -9.657 20.897 1.00 83.19 218 GLN A O 1
ATOM 1709 N N . ASN A 1 219 ? -14.652 -9.139 22.252 1.00 88.81 219 ASN A N 1
ATOM 1710 C CA . ASN A 1 219 ? -14.592 -7.717 21.957 1.00 88.81 219 ASN A CA 1
ATOM 1711 C C . ASN A 1 219 ? -13.391 -7.388 21.059 1.00 88.81 219 ASN A C 1
ATOM 1713 O O . ASN A 1 219 ? -12.326 -8.008 21.142 1.00 88.81 219 ASN A O 1
ATOM 1717 N N . ALA A 1 220 ? -13.539 -6.384 20.198 1.00 91.19 220 ALA A N 1
ATOM 1718 C CA . ALA A 1 220 ? -12.454 -5.905 19.347 1.00 91.19 220 ALA A CA 1
ATOM 1719 C C . ALA A 1 220 ? -12.626 -4.430 18.976 1.00 91.19 220 ALA A C 1
ATOM 1721 O O . ALA A 1 220 ? -13.696 -3.849 19.120 1.00 91.19 220 ALA A O 1
ATOM 1722 N N . THR A 1 221 ? -11.561 -3.828 18.448 1.00 93.88 221 THR A N 1
ATOM 1723 C CA . THR A 1 221 ? -11.629 -2.530 17.769 1.00 93.88 221 THR A CA 1
ATOM 1724 C C . THR A 1 221 ? -11.373 -2.695 16.276 1.00 93.88 221 THR A C 1
ATOM 1726 O O . THR A 1 221 ? -10.430 -3.389 15.890 1.00 93.88 221 THR A O 1
ATOM 1729 N N . LEU A 1 222 ? -12.183 -2.060 15.436 1.00 93.06 222 LEU A N 1
ATOM 1730 C CA . LEU A 1 222 ? -12.103 -2.119 13.976 1.00 93.06 222 LEU A CA 1
ATOM 1731 C C . LEU A 1 222 ? -11.862 -0.730 13.395 1.00 93.06 222 LEU A C 1
ATOM 1733 O O . LEU A 1 222 ? -12.383 0.251 13.909 1.00 93.06 222 LEU A O 1
ATOM 1737 N N . CYS A 1 223 ? -11.114 -0.654 12.301 1.00 93.81 223 CYS A N 1
ATOM 1738 C CA . CYS A 1 223 ? -11.051 0.520 11.438 1.00 93.81 223 CYS A CA 1
ATOM 1739 C C . CYS A 1 223 ? -10.751 0.034 10.019 1.00 93.81 223 CYS A C 1
ATOM 1741 O O . CYS A 1 223 ? -9.596 0.003 9.620 1.00 93.81 223 CYS A O 1
ATOM 1743 N N . LEU A 1 224 ? -11.762 -0.472 9.310 1.00 94.69 224 LEU A N 1
ATOM 1744 C CA . LEU A 1 224 ? -11.593 -1.220 8.055 1.00 94.69 224 LEU A CA 1
ATOM 1745 C C . LEU A 1 224 ? -11.528 -0.297 6.831 1.00 94.69 224 LEU A C 1
ATOM 1747 O O . LEU A 1 224 ? -12.098 0.787 6.875 1.00 94.69 224 LEU A O 1
ATOM 1751 N N . PRO A 1 225 ? -10.909 -0.710 5.712 1.00 95.19 225 PRO A N 1
ATOM 1752 C CA . PRO A 1 225 ? -10.810 0.112 4.503 1.00 95.19 225 PRO A CA 1
ATOM 1753 C C . PRO A 1 225 ? -12.060 0.062 3.607 1.00 95.19 225 PRO A C 1
ATOM 1755 O O . PRO A 1 225 ? -12.016 0.496 2.462 1.00 95.19 225 PRO A O 1
ATOM 1758 N N . TYR A 1 226 ? -13.173 -0.475 4.097 1.00 96.12 226 TYR A N 1
ATOM 1759 C CA . TYR A 1 226 ? -14.429 -0.620 3.365 1.00 96.12 226 TYR A CA 1
ATOM 1760 C C . TYR A 1 226 ? -15.615 -0.426 4.302 1.00 96.12 226 TYR A C 1
ATOM 1762 O O . TYR A 1 226 ? -15.476 -0.535 5.523 1.00 96.12 226 TYR A O 1
ATOM 1770 N N . ASP A 1 227 ? -16.772 -0.133 3.714 1.00 95.31 227 ASP A N 1
ATOM 1771 C CA . ASP A 1 227 ? -18.021 -0.095 4.463 1.00 95.31 227 ASP A CA 1
ATOM 1772 C C . ASP A 1 227 ? -18.426 -1.540 4.821 1.00 95.31 227 ASP A C 1
ATOM 1774 O O . ASP A 1 227 ? -18.272 -2.457 4.009 1.00 95.31 227 ASP A O 1
ATOM 1778 N N . LEU A 1 228 ? -18.898 -1.763 6.046 1.00 94.62 228 LEU A N 1
ATOM 1779 C CA . LEU A 1 228 ? -19.246 -3.083 6.570 1.00 94.62 228 LEU A CA 1
ATOM 1780 C C . LEU A 1 228 ? -20.607 -3.023 7.259 1.00 94.62 228 LEU A C 1
ATOM 1782 O O . LEU A 1 228 ? -20.814 -2.211 8.156 1.00 94.62 228 LEU A O 1
ATOM 1786 N N . TYR A 1 229 ? -21.505 -3.933 6.893 1.00 92.06 229 TYR A N 1
ATOM 1787 C CA . TYR A 1 229 ? -22.742 -4.135 7.638 1.00 92.06 229 TYR A CA 1
ATOM 1788 C C . TYR A 1 229 ? -22.482 -5.038 8.851 1.00 92.06 229 TYR A C 1
ATOM 1790 O O . TYR A 1 229 ? -21.884 -6.107 8.709 1.00 92.06 229 TYR A O 1
ATOM 1798 N N . ALA A 1 230 ? -22.929 -4.633 10.035 1.00 89.25 230 ALA A N 1
ATOM 1799 C CA . ALA A 1 230 ? -22.768 -5.386 11.267 1.00 89.25 230 ALA A CA 1
ATOM 1800 C C . ALA A 1 230 ? -23.599 -6.680 11.216 1.00 89.25 230 ALA A C 1
ATOM 1802 O O . ALA A 1 230 ? -24.825 -6.668 11.284 1.00 89.25 230 ALA A O 1
ATOM 1803 N N . GLN A 1 231 ? -22.923 -7.823 11.061 1.00 86.75 231 GLN A N 1
ATOM 1804 C CA . GLN A 1 231 ? -23.549 -9.148 11.018 1.00 86.75 231 GLN A CA 1
ATOM 1805 C C . GLN A 1 231 ? -22.932 -10.050 12.086 1.00 86.75 231 GLN A C 1
ATOM 1807 O O . GLN A 1 231 ? -21.764 -10.434 12.006 1.00 86.75 231 GLN A O 1
ATOM 1812 N N . GLY A 1 232 ? -23.728 -10.396 13.101 1.00 86.50 232 GLY A N 1
ATOM 1813 C CA . GLY A 1 232 ? -23.284 -11.245 14.214 1.00 86.50 232 GLY A CA 1
ATOM 1814 C C . GLY A 1 232 ? -22.493 -10.512 15.305 1.00 86.50 232 GLY A C 1
ATOM 1815 O O . GLY A 1 232 ? -21.894 -11.160 16.164 1.00 86.50 232 GLY A O 1
ATOM 1816 N N . PHE A 1 233 ? -22.492 -9.176 15.296 1.00 91.75 233 PHE A N 1
ATOM 1817 C CA . PHE A 1 233 ? -21.895 -8.335 16.333 1.00 91.75 233 PHE A CA 1
ATOM 1818 C C . PHE A 1 233 ? -22.620 -6.991 16.438 1.00 91.75 233 PHE A C 1
ATOM 1820 O O . PHE A 1 233 ? -23.292 -6.575 15.500 1.00 91.75 233 PHE A O 1
ATOM 1827 N N . LYS A 1 234 ? -22.449 -6.317 17.576 1.00 93.50 234 LYS A N 1
ATOM 1828 C CA . LYS A 1 234 ? -22.845 -4.919 17.781 1.00 93.50 234 LYS A CA 1
ATOM 1829 C C . LYS A 1 234 ? -21.637 -4.010 17.648 1.00 93.50 234 LYS A C 1
ATOM 1831 O O . LYS A 1 234 ? -20.526 -4.413 18.007 1.00 93.50 234 LYS A O 1
ATOM 1836 N N . ALA A 1 235 ? -21.859 -2.789 17.183 1.00 95.31 235 ALA A N 1
ATOM 1837 C CA . ALA A 1 235 ? -20.819 -1.792 17.002 1.00 95.31 235 ALA A CA 1
ATOM 1838 C C . ALA A 1 235 ? -21.134 -0.512 17.769 1.00 95.31 235 ALA A C 1
ATOM 1840 O O . ALA A 1 235 ? -22.286 -0.116 17.920 1.00 95.31 235 ALA A O 1
ATOM 1841 N N . TYR A 1 236 ? -20.079 0.144 18.236 1.00 95.88 236 TYR A N 1
ATOM 1842 C CA . TYR A 1 236 ? -20.174 1.329 19.064 1.00 95.88 236 TYR A CA 1
ATOM 1843 C C . TYR A 1 236 ? -19.116 2.354 18.661 1.00 95.88 236 TYR A C 1
ATOM 1845 O O . TYR A 1 236 ? -17.986 2.009 18.297 1.00 95.88 236 TYR A O 1
ATOM 1853 N N . THR A 1 237 ? -19.473 3.629 18.779 1.00 95.56 237 THR A N 1
ATOM 1854 C CA . THR A 1 237 ? -18.564 4.763 18.585 1.00 95.56 237 THR A CA 1
ATOM 1855 C C . THR A 1 237 ? -18.264 5.452 19.908 1.00 95.56 237 THR A C 1
ATOM 1857 O O . THR A 1 237 ? -19.051 5.377 20.853 1.00 95.56 237 THR A O 1
ATOM 1860 N N . LEU A 1 238 ? -17.113 6.114 19.994 1.00 96.19 238 LEU A N 1
ATOM 1861 C CA . LEU A 1 238 ? -16.695 6.819 21.201 1.00 96.19 238 LEU A CA 1
ATOM 1862 C C . LEU A 1 238 ? -17.650 7.990 21.480 1.00 96.19 238 LEU A C 1
ATOM 1864 O O . LEU A 1 238 ? -17.830 8.862 20.634 1.00 96.19 238 LEU A O 1
ATOM 1868 N N . SER A 1 239 ? -18.221 8.037 22.682 1.00 95.19 239 SER A N 1
ATOM 1869 C CA . SER A 1 239 ? -19.141 9.097 23.122 1.00 95.19 239 SER A CA 1
ATOM 1870 C C . SER A 1 239 ? -18.558 9.983 24.226 1.00 95.19 239 SER A C 1
ATOM 1872 O O . SER A 1 239 ? -19.063 11.077 24.478 1.00 95.19 239 SER A O 1
ATOM 1874 N N . GLY A 1 240 ? -17.451 9.566 24.845 1.00 93.38 240 GLY A N 1
ATOM 1875 C CA . GLY A 1 240 ? -16.705 10.365 25.810 1.00 93.38 240 GLY A CA 1
ATOM 1876 C C . GLY A 1 240 ? -15.931 9.493 26.788 1.00 93.38 240 GLY A C 1
ATOM 1877 O O . GLY A 1 240 ? -15.557 8.363 26.481 1.00 93.38 240 GLY A O 1
ATOM 1878 N N . GLY A 1 241 ? -15.693 10.018 27.983 1.00 89.38 241 GLY A N 1
ATOM 1879 C CA . GLY A 1 241 ? -15.041 9.276 29.050 1.00 89.38 241 GLY A CA 1
ATOM 1880 C C . GLY A 1 241 ? -14.797 10.135 30.281 1.00 89.38 241 GLY A C 1
ATOM 1881 O O . GLY A 1 241 ? -15.012 11.350 30.285 1.00 89.38 241 GLY A O 1
ATOM 1882 N N . ASN A 1 242 ? -14.304 9.494 31.327 1.00 87.19 242 ASN A N 1
ATOM 1883 C CA . ASN A 1 242 ? -13.865 10.118 32.566 1.00 87.19 242 ASN A CA 1
ATOM 1884 C C . ASN A 1 242 ? -12.496 9.543 32.978 1.00 87.19 242 ASN A C 1
ATOM 1886 O O . ASN A 1 242 ? -11.882 8.774 32.246 1.00 87.19 242 ASN A O 1
ATOM 1890 N N . LYS A 1 243 ? -11.996 9.913 34.162 1.00 82.94 243 LYS A N 1
ATOM 1891 C CA . LYS A 1 243 ? -10.642 9.551 34.613 1.00 82.94 243 LYS A CA 1
ATOM 1892 C C . LYS A 1 243 ? -10.322 8.045 34.533 1.00 82.94 243 LYS A C 1
ATOM 1894 O O . LYS A 1 243 ? -9.153 7.717 34.361 1.00 82.94 243 LYS A O 1
ATOM 1899 N N . ASN A 1 244 ? -11.318 7.163 34.663 1.00 86.56 244 ASN A N 1
ATOM 1900 C CA . ASN A 1 244 ? -11.125 5.709 34.728 1.00 86.56 244 ASN A CA 1
ATOM 1901 C C . ASN A 1 244 ? -11.937 4.920 33.681 1.00 86.56 244 ASN A C 1
ATOM 1903 O O . ASN A 1 244 ? -11.843 3.691 33.640 1.00 86.56 244 ASN A O 1
ATOM 1907 N N . GLU A 1 245 ? -12.754 5.586 32.865 1.00 90.00 245 GLU A N 1
ATOM 1908 C CA . GLU A 1 245 ? -13.726 4.934 31.982 1.00 90.00 245 GLU A CA 1
ATOM 1909 C C . GLU A 1 245 ? -13.793 5.622 30.623 1.00 90.00 245 GLU A C 1
ATOM 1911 O O . GLU A 1 245 ? -13.664 6.842 30.512 1.00 90.00 245 GLU A O 1
ATOM 1916 N N . VAL A 1 246 ? -14.042 4.825 29.591 1.00 92.62 246 VAL A N 1
ATOM 1917 C CA . VAL A 1 246 ? -14.345 5.285 28.235 1.00 92.62 246 VAL A CA 1
ATOM 1918 C C . VAL A 1 246 ? -15.757 4.864 27.880 1.00 92.62 246 VAL A C 1
ATOM 1920 O O . VAL A 1 246 ? -16.160 3.723 28.110 1.00 92.62 246 VAL A O 1
ATOM 1923 N N . HIS A 1 247 ? -16.525 5.815 27.364 1.00 94.62 247 HIS A N 1
ATOM 1924 C CA . HIS A 1 247 ? -17.931 5.623 27.060 1.00 94.62 247 HIS A CA 1
ATOM 1925 C C . HIS A 1 247 ? -18.093 5.465 25.559 1.00 94.62 247 HIS A C 1
ATOM 1927 O O . HIS A 1 247 ? -17.539 6.240 24.774 1.00 94.62 247 HIS A O 1
ATOM 1933 N N . PHE A 1 248 ? -18.883 4.478 25.175 1.00 96.06 248 PHE A N 1
ATOM 1934 C CA . PHE A 1 248 ? -19.263 4.235 23.803 1.00 96.06 248 PHE A CA 1
ATOM 1935 C C . PHE A 1 248 ? -20.784 4.221 23.686 1.00 96.06 248 PHE A C 1
ATOM 1937 O O . PHE A 1 248 ? -21.492 3.884 24.635 1.00 96.06 248 PHE A O 1
ATOM 1944 N N . LYS A 1 249 ? -21.275 4.624 22.519 1.00 95.50 249 LYS A N 1
ATOM 1945 C CA . LYS A 1 249 ? -22.691 4.591 22.162 1.00 95.50 249 LYS A CA 1
ATOM 1946 C C . LYS A 1 249 ? -22.885 3.649 20.981 1.00 95.50 249 LYS A C 1
ATOM 1948 O O . LYS A 1 249 ? -22.077 3.709 20.049 1.00 95.50 249 LYS A O 1
ATOM 1953 N N . GLU A 1 250 ? -23.917 2.812 21.023 1.00 95.50 250 GLU A N 1
ATOM 1954 C CA . GLU A 1 250 ? -24.275 1.937 19.903 1.00 95.50 250 GLU A CA 1
ATOM 1955 C C . GLU A 1 250 ? -24.545 2.782 18.646 1.00 95.50 250 GLU A C 1
ATOM 1957 O O . GLU A 1 250 ? -25.078 3.898 18.713 1.00 95.50 250 GLU A O 1
ATOM 1962 N N . VAL A 1 251 ? -24.090 2.280 17.500 1.00 94.56 251 VAL A N 1
ATOM 1963 C CA . VAL A 1 251 ? -24.315 2.888 16.184 1.00 94.56 251 VAL A CA 1
ATOM 1964 C C . VAL A 1 251 ? -25.183 1.977 15.330 1.00 94.56 251 VAL A C 1
ATOM 1966 O O . VAL A 1 251 ? -25.320 0.792 15.624 1.00 94.56 251 VAL A O 1
ATOM 1969 N N . ASP A 1 252 ? -25.735 2.540 14.258 1.00 89.56 252 ASP A N 1
ATOM 1970 C CA . ASP A 1 252 ? -26.455 1.768 13.251 1.00 89.56 252 ASP A CA 1
ATOM 1971 C C . ASP A 1 252 ? -25.554 0.687 12.636 1.00 89.56 252 ASP A C 1
ATOM 1973 O O . ASP A 1 252 ? -24.325 0.806 12.606 1.00 89.56 252 ASP A O 1
ATOM 1977 N N . ASP A 1 253 ? -26.180 -0.337 12.059 1.00 89.56 253 ASP A N 1
ATOM 1978 C CA . ASP A 1 253 ? -25.483 -1.498 11.503 1.00 89.56 253 ASP A CA 1
ATOM 1979 C C . ASP A 1 253 ? -24.525 -1.161 10.343 1.00 89.56 253 ASP A C 1
ATOM 1981 O O . ASP A 1 253 ? -23.737 -2.010 9.941 1.00 89.56 253 ASP A O 1
ATOM 1985 N N . ASN A 1 254 ? -24.565 0.048 9.774 1.00 93.38 254 ASN A N 1
ATOM 1986 C CA . ASN A 1 254 ? -23.712 0.430 8.651 1.00 93.38 254 ASN A CA 1
ATOM 1987 C C . ASN A 1 254 ? -22.430 1.140 9.113 1.00 93.38 254 ASN A C 1
ATOM 1989 O O . ASN A 1 254 ? -22.430 2.336 9.419 1.00 93.38 254 ASN A O 1
ATOM 1993 N N . LEU A 1 255 ? -21.319 0.408 9.121 1.00 94.38 255 LEU A N 1
ATOM 1994 C CA . LEU A 1 255 ? -20.006 0.913 9.504 1.00 94.38 255 LEU A CA 1
ATOM 1995 C C . LEU A 1 255 ? -19.280 1.472 8.290 1.00 94.38 255 LEU A C 1
ATOM 1997 O O . LEU A 1 255 ? -19.083 0.769 7.305 1.00 94.38 255 LEU A O 1
ATOM 2001 N N . THR A 1 256 ? -18.832 2.720 8.363 1.00 94.06 256 THR A N 1
ATOM 2002 C CA . THR A 1 256 ? -18.165 3.373 7.235 1.00 94.06 256 THR A CA 1
ATOM 2003 C C . THR A 1 256 ? -16.662 3.123 7.229 1.00 94.06 256 THR A C 1
ATOM 2005 O O . THR A 1 256 ? -16.007 3.113 8.276 1.00 94.06 256 THR A O 1
ATOM 2008 N N . ALA A 1 257 ? -16.094 3.007 6.031 1.00 94.75 257 ALA A N 1
ATOM 2009 C CA . ALA A 1 257 ? -14.665 2.841 5.814 1.00 94.75 257 ALA A CA 1
ATOM 2010 C C . ALA A 1 257 ? -13.834 3.889 6.572 1.00 94.75 257 ALA A C 1
ATOM 2012 O O . ALA A 1 257 ? -14.197 5.068 6.675 1.00 94.75 257 ALA A O 1
ATOM 2013 N N . TYR A 1 258 ? -12.691 3.440 7.076 1.00 93.88 258 TYR A N 1
ATOM 2014 C CA . TYR A 1 258 ? -11.707 4.185 7.853 1.00 93.88 258 TYR A CA 1
ATOM 2015 C C . TYR A 1 258 ? -12.248 4.866 9.109 1.00 93.88 258 TYR A C 1
ATOM 2017 O O . TYR A 1 258 ? -11.564 5.699 9.693 1.00 93.88 258 TYR A O 1
ATOM 2025 N N . THR A 1 259 ? -13.438 4.482 9.571 1.00 94.31 259 THR A N 1
ATOM 2026 C CA . THR A 1 259 ? -14.005 4.973 10.828 1.00 94.31 259 THR A CA 1
ATOM 2027 C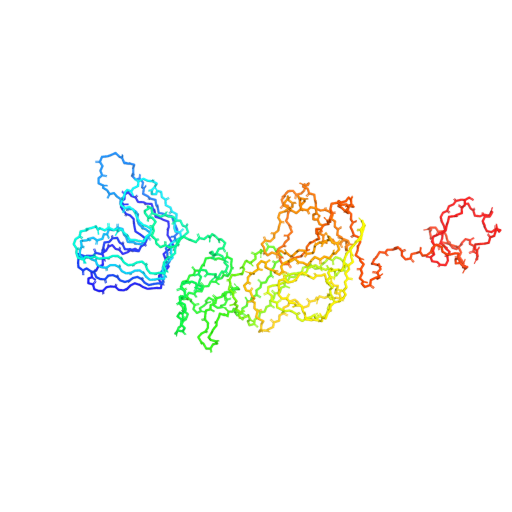 C . THR A 1 259 ? -13.723 3.957 11.940 1.00 94.31 259 THR A C 1
ATOM 2029 O O . THR A 1 259 ? -13.888 2.755 11.719 1.00 94.31 259 THR A O 1
ATOM 2032 N N . PRO A 1 260 ? -13.217 4.386 13.110 1.00 95.50 260 PRO A N 1
ATOM 2033 C CA . PRO A 1 260 ? -12.901 3.474 14.198 1.00 95.50 260 PRO A CA 1
ATOM 2034 C C . PRO A 1 260 ? -14.155 3.083 14.996 1.00 95.50 260 PRO A C 1
ATOM 2036 O O . PRO A 1 260 ? -14.898 3.950 15.453 1.00 95.50 260 PRO A O 1
ATOM 2039 N N . TYR A 1 261 ? -14.338 1.783 15.231 1.00 95.75 261 TYR A N 1
ATOM 2040 C CA . TYR A 1 261 ? -15.448 1.209 15.998 1.00 95.75 261 TYR A CA 1
ATOM 2041 C C . TYR A 1 261 ? -14.947 0.262 17.087 1.00 95.75 261 TYR A C 1
ATOM 2043 O O . TYR A 1 261 ? -13.952 -0.443 16.913 1.00 95.75 261 TYR A O 1
ATOM 2051 N N . TYR A 1 262 ? -15.643 0.242 18.219 1.00 95.19 262 TYR A N 1
ATOM 2052 C CA . TYR A 1 262 ? -15.562 -0.835 19.200 1.00 95.19 262 TYR A CA 1
ATOM 2053 C C . TYR A 1 262 ? -16.683 -1.822 18.893 1.00 95.19 262 TYR A C 1
ATOM 2055 O O . TYR A 1 262 ? -17.797 -1.394 18.607 1.00 95.19 262 TYR A O 1
ATOM 2063 N N . ILE A 1 263 ? -16.407 -3.122 18.918 1.00 93.50 263 ILE A N 1
ATOM 2064 C CA . ILE A 1 263 ? -17.405 -4.146 18.615 1.00 93.50 263 ILE A CA 1
ATOM 2065 C C . ILE A 1 263 ? -17.462 -5.212 19.698 1.00 93.50 263 ILE A C 1
ATOM 2067 O O . ILE A 1 263 ? -16.439 -5.560 20.290 1.00 93.50 263 ILE A O 1
ATOM 2071 N N . THR A 1 264 ? -18.662 -5.747 19.904 1.00 91.62 264 THR A N 1
ATOM 2072 C CA . THR A 1 264 ? -18.937 -6.883 20.790 1.00 91.62 264 THR A CA 1
ATOM 2073 C C . THR A 1 264 ? -19.641 -7.969 19.985 1.00 91.62 264 THR A C 1
ATOM 2075 O O . THR A 1 264 ? -20.695 -7.708 19.398 1.00 91.62 264 THR A O 1
ATOM 2078 N N . ALA A 1 265 ? -19.087 -9.176 19.940 1.00 88.31 265 ALA A N 1
ATOM 2079 C CA . ALA A 1 265 ? -19.672 -10.307 19.226 1.00 88.31 265 ALA A CA 1
ATOM 2080 C C . ALA A 1 265 ? -20.135 -11.391 20.211 1.00 88.31 265 ALA A C 1
ATOM 2082 O O . ALA A 1 265 ? -19.551 -11.541 21.274 1.00 88.31 265 ALA A O 1
ATOM 2083 N N . ASN A 1 266 ? -21.157 -12.164 19.831 1.00 79.19 266 ASN A N 1
ATOM 2084 C CA . ASN A 1 266 ? -21.611 -13.357 20.572 1.00 79.19 266 ASN A CA 1
ATOM 2085 C C . ASN A 1 266 ? -21.128 -14.664 19.906 1.00 79.19 266 ASN A C 1
ATOM 2087 O O . ASN A 1 266 ? -21.672 -15.745 20.129 1.00 79.19 266 ASN A O 1
ATOM 2091 N N . GLY A 1 267 ? -20.154 -14.554 19.004 1.00 80.62 267 GLY A N 1
ATOM 2092 C CA . GLY A 1 267 ? -19.678 -15.603 18.112 1.00 80.62 267 GLY A CA 1
ATOM 2093 C C . GLY A 1 267 ? -18.541 -15.072 17.246 1.00 80.62 267 GLY A C 1
ATOM 2094 O O . GLY A 1 267 ? -17.951 -14.043 17.564 1.00 80.62 267 GLY A O 1
ATOM 2095 N N . MET A 1 268 ? -18.224 -15.762 16.151 1.00 81.62 268 MET A N 1
ATOM 2096 C CA . MET A 1 268 ? -17.228 -15.277 15.194 1.00 81.62 268 MET A CA 1
ATOM 2097 C C . MET A 1 268 ? -17.890 -14.266 14.245 1.00 81.62 268 MET A C 1
ATOM 2099 O O . MET A 1 268 ? -18.746 -14.670 13.458 1.00 81.62 268 MET A O 1
ATOM 2103 N N . PRO A 1 269 ? -17.558 -12.966 14.319 1.00 86.56 269 PRO A N 1
ATOM 2104 C CA . PRO A 1 269 ? -18.202 -11.969 13.477 1.00 86.56 269 PRO A CA 1
ATOM 2105 C C . PRO A 1 269 ? -17.703 -12.055 12.038 1.00 86.56 269 PRO A C 1
ATOM 2107 O O . PRO A 1 269 ? -16.528 -12.327 11.778 1.00 86.56 269 PRO A O 1
ATOM 2110 N N . GLN A 1 270 ? -18.597 -11.763 11.098 1.00 89.38 270 GLN A N 1
ATOM 2111 C CA . GLN A 1 270 ? -18.255 -11.705 9.687 1.00 89.38 270 GLN A CA 1
ATOM 2112 C C . GLN A 1 270 ? -17.722 -10.306 9.343 1.00 89.38 270 GLN A C 1
ATOM 2114 O O . GLN A 1 270 ? -18.477 -9.343 9.271 1.00 89.38 270 GLN A O 1
ATOM 2119 N N . LEU A 1 271 ? -16.408 -10.193 9.134 1.00 92.50 271 LEU A N 1
ATOM 2120 C CA . LEU A 1 271 ? -15.723 -8.922 8.837 1.00 92.50 271 LEU A CA 1
ATOM 2121 C C . LEU A 1 271 ? -15.445 -8.703 7.341 1.00 92.50 271 LEU A C 1
ATOM 2123 O O . LEU A 1 271 ? -14.652 -7.837 6.973 1.00 92.50 271 LEU A O 1
ATOM 2127 N N . GLY A 1 272 ? -16.064 -9.507 6.482 1.00 93.75 272 GLY A N 1
ATOM 2128 C CA . GLY A 1 272 ? -15.873 -9.500 5.037 1.00 93.75 272 GLY A CA 1
ATOM 2129 C C . GLY A 1 272 ? -17.125 -9.978 4.307 1.00 93.75 272 GLY A C 1
ATOM 2130 O O . GLY A 1 272 ? -18.201 -10.111 4.894 1.00 93.75 272 GLY A O 1
ATOM 2131 N N . GLY A 1 273 ? -17.002 -10.234 3.012 1.00 94.81 273 GLY A N 1
ATOM 2132 C CA . GLY A 1 273 ? -18.149 -10.561 2.176 1.00 94.81 273 GLY A CA 1
ATOM 2133 C C . GLY A 1 273 ? -17.810 -10.558 0.696 1.00 94.81 273 GLY A C 1
ATOM 2134 O O . GLY A 1 273 ? -16.654 -10.710 0.312 1.00 94.81 273 GLY A O 1
ATOM 2135 N N . ARG A 1 274 ? -18.836 -10.395 -0.138 1.00 96.56 274 ARG A N 1
ATOM 2136 C CA . ARG A 1 274 ? -18.703 -10.375 -1.597 1.00 96.56 274 ARG A CA 1
ATOM 2137 C C . ARG A 1 274 ? -18.995 -8.992 -2.153 1.00 96.56 274 ARG A C 1
ATOM 2139 O O . ARG A 1 274 ? -19.868 -8.311 -1.623 1.00 96.56 274 ARG A O 1
ATOM 2146 N N . ASN A 1 275 ? -18.330 -8.640 -3.251 1.00 96.81 275 ASN A N 1
ATOM 2147 C CA . ASN A 1 275 ? -18.548 -7.396 -3.999 1.00 96.81 275 ASN A CA 1
ATOM 2148 C C . ASN A 1 275 ? -18.451 -6.142 -3.116 1.00 96.81 275 ASN A C 1
ATOM 2150 O O . ASN A 1 275 ? -19.369 -5.326 -3.068 1.00 96.81 275 ASN A O 1
ATOM 2154 N N . ILE A 1 276 ? -17.341 -6.014 -2.392 1.00 97.62 276 ILE A N 1
ATOM 2155 C CA . 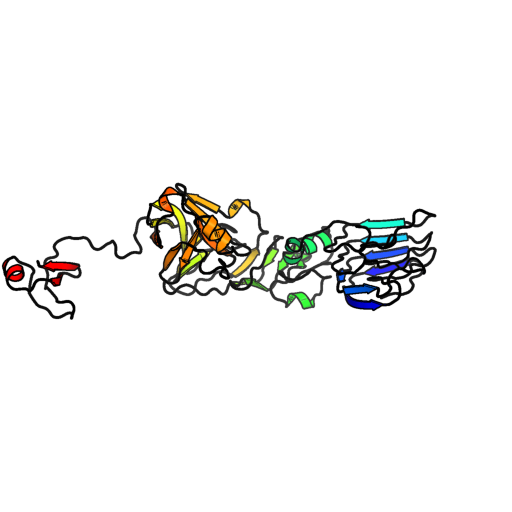ILE A 1 276 ? -17.104 -4.901 -1.471 1.00 97.62 276 ILE A CA 1
ATOM 2156 C C . ILE A 1 276 ? -16.214 -3.861 -2.145 1.00 97.62 276 ILE A C 1
ATOM 2158 O O . ILE A 1 276 ? -15.169 -4.191 -2.703 1.00 97.62 276 ILE A O 1
ATOM 2162 N N . GLU A 1 277 ? -16.607 -2.594 -2.062 1.00 97.88 277 GLU A N 1
ATOM 2163 C CA . GLU A 1 277 ? -15.757 -1.477 -2.461 1.00 97.88 277 GLU A CA 1
ATOM 2164 C C . GLU A 1 277 ? -14.732 -1.181 -1.360 1.00 97.88 277 GLU A C 1
ATOM 2166 O O . GLU A 1 277 ? -15.071 -0.730 -0.261 1.00 97.88 277 GLU A O 1
ATOM 2171 N N . VAL A 1 278 ? -13.466 -1.444 -1.666 1.00 97.81 278 VAL A N 1
ATOM 2172 C CA . VAL A 1 278 ? -12.324 -1.107 -0.824 1.00 97.81 278 VAL A CA 1
ATOM 2173 C C . VAL A 1 278 ? -11.823 0.272 -1.229 1.00 97.81 278 VAL A C 1
ATOM 2175 O O . VAL A 1 278 ? -11.578 0.535 -2.405 1.00 97.81 278 VAL A O 1
ATOM 2178 N N . LYS A 1 279 ? -11.674 1.161 -0.250 1.00 95.88 279 LYS A N 1
ATOM 2179 C CA . LYS A 1 279 ? -11.358 2.573 -0.463 1.00 95.88 279 LYS A CA 1
ATOM 2180 C C . LYS A 1 279 ? -9.875 2.834 -0.217 1.00 95.88 279 LYS A C 1
ATOM 2182 O O . LYS A 1 279 ? -9.270 2.276 0.695 1.00 95.88 279 LYS A O 1
ATOM 2187 N N . ALA A 1 280 ? -9.298 3.728 -1.008 1.00 94.44 280 ALA A N 1
ATOM 2188 C CA . ALA A 1 280 ? -7.970 4.275 -0.815 1.00 94.44 280 ALA A CA 1
ATOM 2189 C C . ALA A 1 280 ? -7.883 5.011 0.521 1.00 94.44 280 ALA A C 1
ATOM 2191 O O . ALA A 1 280 ? -8.790 5.756 0.908 1.00 94.44 280 ALA A O 1
ATOM 2192 N N . TYR A 1 281 ? -6.749 4.858 1.199 1.00 89.94 281 TYR A N 1
ATOM 2193 C CA . TYR A 1 281 ? -6.504 5.537 2.457 1.00 89.94 281 TYR A CA 1
ATOM 2194 C C . TYR A 1 281 ? -6.508 7.060 2.290 1.00 89.94 281 TYR A C 1
ATOM 2196 O O . TYR A 1 281 ? -5.715 7.624 1.532 1.00 89.94 281 TYR A O 1
ATOM 2204 N N . LYS A 1 282 ? -7.357 7.729 3.077 1.00 82.19 282 LYS A N 1
ATOM 2205 C CA . LYS A 1 282 ? -7.387 9.185 3.243 1.00 82.19 282 LYS A CA 1
ATOM 2206 C C . LYS A 1 282 ? -7.348 9.512 4.735 1.00 82.19 282 LYS A C 1
ATOM 2208 O O . LYS A 1 282 ? -7.989 8.854 5.552 1.00 82.19 282 LYS A O 1
ATOM 2213 N N . ALA A 1 283 ? -6.529 10.493 5.109 1.00 74.69 283 ALA A N 1
ATOM 2214 C CA . ALA A 1 283 ? -6.219 10.774 6.513 1.00 74.69 283 ALA A CA 1
ATOM 2215 C C . ALA A 1 283 ? -7.387 11.402 7.304 1.00 74.69 283 ALA A C 1
ATOM 2217 O O . ALA A 1 283 ? -7.334 11.461 8.529 1.00 74.69 283 ALA A O 1
ATOM 2218 N N . ASP A 1 284 ? -8.432 11.865 6.623 1.00 72.38 284 ASP A N 1
ATOM 2219 C CA . ASP A 1 284 ? -9.522 12.683 7.157 1.00 72.38 284 ASP A CA 1
ATOM 2220 C C . ASP A 1 284 ? -10.501 11.935 8.078 1.00 72.38 284 ASP A C 1
ATOM 2222 O O . ASP A 1 284 ? -11.151 12.576 8.900 1.00 72.38 284 ASP A O 1
ATOM 2226 N N . LYS A 1 285 ? -10.591 10.599 8.003 1.00 70.56 285 LYS A N 1
ATOM 2227 C CA . LYS A 1 285 ? -11.619 9.818 8.731 1.00 70.56 285 LYS A CA 1
ATOM 2228 C C . LYS A 1 285 ? -11.122 8.963 9.899 1.00 70.56 285 LYS A C 1
ATOM 2230 O O . LYS A 1 285 ? -11.921 8.353 10.600 1.00 70.56 285 LYS A O 1
ATOM 2235 N N . MET A 1 286 ? -9.821 8.975 10.175 1.00 86.25 286 MET A N 1
ATOM 2236 C CA . MET A 1 286 ? -9.183 8.013 11.086 1.00 86.25 286 MET A CA 1
ATOM 2237 C C . MET A 1 286 ? -9.388 8.281 12.579 1.00 86.25 286 MET A C 1
ATOM 2239 O O . MET A 1 286 ? -8.953 7.474 13.401 1.00 86.25 286 MET A O 1
ATOM 2243 N N . THR A 1 287 ? -9.996 9.403 12.960 1.00 92.56 287 THR A N 1
ATOM 2244 C CA . THR A 1 287 ? -10.109 9.796 14.365 1.00 92.56 287 THR A CA 1
ATOM 2245 C C . THR A 1 287 ? -11.503 10.303 14.693 1.00 92.56 287 THR A C 1
ATOM 2247 O O . THR A 1 287 ? -11.950 11.300 14.138 1.00 92.56 287 THR A O 1
ATOM 2250 N N . THR A 1 288 ? -12.143 9.668 15.674 1.00 93.25 288 THR A N 1
ATOM 2251 C CA . THR A 1 288 ? -13.398 10.134 16.273 1.00 93.25 288 THR A CA 1
ATOM 2252 C C . THR A 1 288 ? -13.107 10.836 17.604 1.00 93.25 288 THR A C 1
ATOM 2254 O O . THR A 1 288 ? -12.679 10.173 18.554 1.00 93.25 288 THR A O 1
ATOM 2257 N N . PRO A 1 289 ? -13.279 12.165 17.706 1.00 94.06 289 PRO A N 1
ATOM 2258 C CA . PRO A 1 289 ? -13.130 12.888 18.963 1.00 94.06 289 PRO A CA 1
ATOM 2259 C C . PRO A 1 289 ? -14.422 12.858 19.795 1.00 94.06 289 PRO A C 1
ATOM 2261 O O . PRO A 1 289 ? -15.511 13.020 19.254 1.00 94.06 289 PRO A O 1
ATOM 2264 N N . ALA A 1 290 ? -14.304 12.745 21.120 1.00 93.88 290 ALA A N 1
ATOM 2265 C CA . ALA A 1 290 ? -15.429 12.907 22.043 1.00 93.88 290 ALA A CA 1
ATOM 2266 C C . ALA A 1 290 ? -14.954 13.374 23.427 1.00 93.88 290 ALA A C 1
ATOM 2268 O O . ALA A 1 290 ? -14.120 12.725 24.053 1.00 93.88 290 ALA A O 1
ATOM 2269 N N . ALA A 1 291 ? -15.469 14.508 23.917 1.00 90.19 291 ALA A N 1
ATOM 2270 C CA . ALA A 1 291 ? -15.168 15.050 25.254 1.00 90.19 291 ALA A CA 1
ATOM 2271 C C . ALA A 1 291 ? -13.658 15.117 25.611 1.00 90.19 291 ALA A C 1
ATOM 2273 O O . ALA A 1 291 ? -13.256 14.855 26.744 1.00 90.19 291 ALA A O 1
ATOM 2274 N N . GLY A 1 292 ? -12.801 15.444 24.636 1.00 90.00 292 GLY A N 1
ATOM 2275 C CA . GLY A 1 292 ? -11.340 15.507 24.806 1.00 90.00 292 GLY A CA 1
ATOM 2276 C C . GLY A 1 292 ? -10.603 14.170 24.643 1.00 90.00 292 GLY A C 1
ATOM 2277 O O . GLY A 1 292 ? -9.377 14.170 24.551 1.00 90.00 292 GLY A O 1
ATOM 2278 N N . TYR A 1 293 ? -11.326 13.055 24.543 1.00 94.00 293 TYR A N 1
ATOM 2279 C CA . TYR A 1 293 ? -10.801 11.754 24.130 1.00 94.00 293 TYR A CA 1
ATOM 2280 C C . TYR A 1 293 ? -10.800 11.651 22.609 1.00 94.00 293 TYR A C 1
ATOM 2282 O O . TYR A 1 293 ? -11.562 12.335 21.918 1.00 94.00 293 TYR A O 1
ATOM 2290 N N . LYS A 1 294 ? -9.951 10.774 22.077 1.00 95.38 294 LYS A N 1
ATOM 2291 C CA . LYS A 1 294 ? -9.926 10.449 20.651 1.00 95.38 294 LYS A CA 1
ATOM 2292 C C . LYS A 1 294 ? -9.868 8.947 20.470 1.00 95.38 294 LYS A C 1
ATOM 2294 O O . LYS A 1 294 ? -8.999 8.302 21.046 1.00 95.38 294 LYS A O 1
ATOM 2299 N N . PHE A 1 295 ? -10.725 8.408 19.621 1.00 96.06 295 PHE A N 1
ATOM 2300 C CA . PHE A 1 295 ? -10.625 7.036 19.155 1.00 96.06 295 PHE A CA 1
ATOM 2301 C C . PHE A 1 295 ? -10.000 7.047 17.771 1.00 96.06 295 PHE A C 1
ATOM 2303 O O . PHE A 1 295 ? -10.553 7.648 16.857 1.00 96.06 295 PHE A O 1
ATOM 2310 N N . THR A 1 296 ? -8.804 6.481 17.646 1.00 95.25 296 THR A N 1
ATOM 2311 C CA . THR A 1 296 ? -7.965 6.611 16.451 1.00 95.25 296 THR A CA 1
ATOM 2312 C C . THR A 1 296 ? -7.693 5.246 15.852 1.00 95.25 296 THR A C 1
ATOM 2314 O O . THR A 1 296 ? -7.235 4.349 16.556 1.00 95.25 296 THR A O 1
ATOM 2317 N N . GLY A 1 297 ? -7.979 5.092 14.564 1.00 93.69 297 GLY A N 1
ATOM 2318 C CA . GLY A 1 297 ? -7.691 3.882 13.809 1.00 93.69 297 GLY A CA 1
ATOM 2319 C C . GLY A 1 297 ? -6.225 3.764 13.377 1.00 93.69 297 GLY A C 1
ATOM 2320 O O . GLY A 1 297 ? -5.463 4.730 13.414 1.00 93.69 297 GLY A O 1
ATOM 2321 N N . THR A 1 298 ? -5.837 2.590 12.888 1.00 90.88 298 THR A N 1
ATOM 2322 C CA . THR A 1 298 ? -4.503 2.296 12.346 1.00 90.88 298 THR A CA 1
ATOM 2323 C C . THR A 1 298 ? -4.603 1.722 10.928 1.00 90.88 298 THR A C 1
ATOM 2325 O O . THR A 1 298 ? -5.545 1.008 10.612 1.00 90.88 298 THR A O 1
ATOM 2328 N N . VAL A 1 299 ? -3.615 1.993 10.064 1.00 85.50 299 VAL A N 1
ATOM 2329 C CA . VAL A 1 299 ? -3.539 1.407 8.698 1.00 85.50 299 VAL A CA 1
ATOM 2330 C C . VAL A 1 299 ? -2.227 0.665 8.456 1.00 85.50 299 VAL A C 1
ATOM 2332 O O . VAL A 1 299 ? -2.230 -0.417 7.887 1.00 85.50 299 VAL A O 1
ATOM 2335 N N . ALA A 1 300 ? -1.103 1.202 8.936 1.00 82.38 300 ALA A N 1
ATOM 2336 C CA . ALA A 1 300 ? 0.207 0.540 8.883 1.00 82.38 300 ALA A CA 1
ATOM 2337 C C . ALA A 1 300 ? 0.648 -0.023 10.251 1.00 82.38 300 ALA A C 1
ATOM 2339 O O . ALA A 1 300 ? 1.789 -0.442 10.418 1.00 82.38 300 ALA A O 1
ATOM 2340 N N . GLY A 1 301 ? -0.252 0.008 11.238 1.00 86.25 301 GLY A N 1
ATOM 2341 C CA . GLY A 1 301 ? 0.076 -0.151 12.652 1.00 86.25 301 GLY A CA 1
ATOM 2342 C C . GLY A 1 301 ? 0.742 1.091 13.263 1.00 86.25 301 GLY A C 1
ATOM 2343 O O . GLY A 1 301 ? 1.068 2.051 12.564 1.00 86.25 301 GLY A O 1
ATOM 2344 N N . VAL A 1 302 ? 0.892 1.105 14.588 1.00 90.12 302 VAL A N 1
ATOM 2345 C CA . VAL A 1 302 ? 1.530 2.201 15.342 1.00 90.12 302 VAL A CA 1
ATOM 2346 C C . VAL A 1 302 ? 2.515 1.609 16.341 1.00 90.12 302 VAL A C 1
ATOM 2348 O O . VAL A 1 302 ? 2.172 0.680 17.067 1.00 90.12 302 VAL A O 1
ATOM 2351 N N . SER A 1 303 ? 3.739 2.137 16.396 1.00 91.56 303 SER A N 1
ATOM 2352 C CA . SER A 1 303 ? 4.736 1.672 17.368 1.00 91.56 303 SER A CA 1
ATOM 2353 C C . SER A 1 303 ? 4.303 1.970 18.806 1.00 91.56 303 SER A C 1
ATOM 2355 O O . SER A 1 303 ? 3.694 3.013 19.068 1.00 91.56 303 SER A O 1
ATOM 2357 N N . ASN A 1 304 ? 4.675 1.109 19.759 1.00 92.06 304 ASN A N 1
ATOM 2358 C CA . ASN A 1 304 ? 4.417 1.376 21.175 1.00 92.06 304 ASN A CA 1
ATOM 2359 C C . ASN A 1 304 ? 5.034 2.695 21.651 1.00 92.06 304 ASN A C 1
ATOM 2361 O O . ASN A 1 304 ? 4.416 3.389 22.449 1.00 92.06 304 ASN A O 1
ATOM 2365 N N . ALA A 1 305 ? 6.203 3.087 21.137 1.00 91.75 305 ALA A N 1
ATOM 2366 C CA . ALA A 1 305 ? 6.823 4.366 21.480 1.00 91.75 305 ALA A CA 1
ATOM 2367 C C . ALA A 1 305 ? 5.957 5.561 21.043 1.00 91.75 305 ALA A C 1
ATOM 2369 O O . ALA A 1 305 ? 5.683 6.458 21.841 1.00 91.75 305 ALA A O 1
ATOM 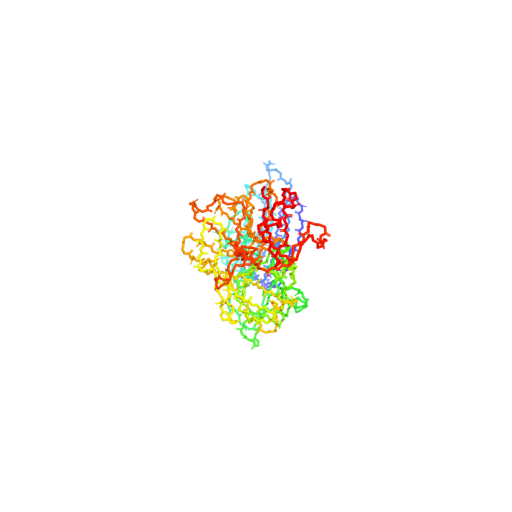2370 N N . THR A 1 306 ? 5.469 5.549 19.797 1.00 93.12 306 THR A N 1
ATOM 2371 C CA . THR A 1 306 ? 4.563 6.583 19.271 1.00 93.12 306 THR A CA 1
ATOM 2372 C C . THR A 1 306 ? 3.244 6.613 20.041 1.00 93.12 306 THR A C 1
ATOM 2374 O O . THR A 1 306 ? 2.761 7.683 20.407 1.00 93.12 306 THR A O 1
ATOM 2377 N N . ALA A 1 307 ? 2.669 5.443 20.315 1.00 93.19 307 ALA A N 1
ATOM 2378 C CA . ALA A 1 307 ? 1.414 5.315 21.044 1.00 93.19 307 ALA A CA 1
ATOM 2379 C C . ALA A 1 307 ? 1.548 5.777 22.509 1.00 93.19 307 ALA A C 1
ATOM 2381 O O . ALA A 1 307 ? 0.724 6.559 22.985 1.00 93.19 307 ALA A O 1
ATOM 2382 N N . ALA A 1 308 ? 2.610 5.374 23.210 1.00 92.00 308 ALA A N 1
ATOM 2383 C CA . ALA A 1 308 ? 2.890 5.798 24.581 1.00 92.00 308 ALA A CA 1
ATOM 2384 C C . ALA A 1 308 ? 3.082 7.320 24.676 1.00 92.00 308 ALA A C 1
ATOM 2386 O O . ALA A 1 308 ? 2.488 7.957 25.547 1.00 92.00 308 ALA A O 1
ATOM 2387 N N . ALA A 1 309 ? 3.831 7.921 23.741 1.00 91.75 309 ALA A N 1
ATOM 2388 C CA . ALA A 1 309 ? 4.012 9.374 23.667 1.00 91.75 309 ALA A CA 1
ATOM 2389 C C . ALA A 1 309 ? 2.685 10.130 23.464 1.00 91.75 309 ALA A C 1
ATOM 2391 O O . ALA A 1 309 ? 2.532 11.259 23.927 1.00 91.75 309 ALA A O 1
ATOM 2392 N N . ALA A 1 310 ? 1.707 9.495 22.816 1.00 92.81 310 ALA A N 1
ATOM 2393 C CA . ALA A 1 310 ? 0.370 10.036 22.614 1.00 92.81 310 ALA A CA 1
ATOM 2394 C C . ALA A 1 310 ? -0.604 9.756 23.776 1.00 92.81 310 ALA A C 1
ATOM 2396 O O . ALA A 1 310 ? -1.779 10.081 23.647 1.00 92.81 310 ALA A O 1
ATOM 2397 N N . ASN A 1 311 ? -0.166 9.167 24.898 1.00 92.31 311 ASN A N 1
ATOM 2398 C CA . ASN A 1 311 ? -1.044 8.689 25.979 1.00 92.31 311 ASN A CA 1
ATOM 2399 C C . ASN A 1 311 ? -2.125 7.710 25.486 1.00 92.31 311 ASN A C 1
ATOM 2401 O O . ASN A 1 311 ? -3.296 7.810 25.871 1.00 92.31 311 ASN A O 1
ATOM 2405 N N . ALA A 1 312 ? -1.728 6.784 24.611 1.00 95.00 312 ALA A N 1
ATOM 2406 C CA . ALA A 1 312 ? -2.627 5.799 24.039 1.00 95.00 312 ALA A CA 1
ATOM 2407 C C . ALA A 1 312 ? -2.999 4.681 25.024 1.00 95.00 312 ALA A C 1
ATOM 2409 O O . ALA A 1 312 ? -2.204 4.277 25.877 1.00 95.00 312 ALA A O 1
ATOM 2410 N N . TYR A 1 313 ? -4.190 4.125 24.825 1.00 95.56 313 TYR A N 1
ATOM 2411 C CA . TYR A 1 313 ? -4.690 2.926 25.470 1.00 95.56 313 TYR A CA 1
ATOM 2412 C C . TYR A 1 313 ? -5.206 1.949 24.416 1.00 95.56 313 TYR A C 1
ATOM 2414 O O . TYR A 1 313 ? -5.896 2.347 23.473 1.00 95.56 313 TYR A O 1
ATOM 2422 N N . ILE A 1 314 ? -4.906 0.665 24.591 1.00 93.94 314 ILE A N 1
ATOM 2423 C CA . ILE A 1 314 ? -5.271 -0.406 23.656 1.00 93.94 314 ILE A CA 1
ATOM 2424 C C . ILE A 1 314 ? -6.127 -1.462 24.338 1.00 93.94 314 ILE A C 1
ATOM 2426 O O . ILE A 1 314 ? -5.885 -1.802 25.494 1.00 93.94 314 ILE A O 1
ATOM 2430 N N . LEU A 1 315 ? -7.121 -1.977 23.616 1.00 92.12 315 LEU A N 1
ATOM 2431 C CA . LEU A 1 315 ? -7.966 -3.066 24.095 1.00 92.12 315 LEU A CA 1
ATOM 2432 C C . LEU A 1 315 ? -7.134 -4.349 24.225 1.00 92.12 315 LEU A C 1
ATOM 2434 O O . LEU A 1 315 ? -6.499 -4.767 23.256 1.00 92.12 315 LEU A O 1
ATOM 2438 N N . GLN A 1 316 ? -7.152 -4.950 25.411 1.00 88.44 316 GLN A N 1
ATOM 2439 C CA . GLN A 1 316 ? -6.444 -6.188 25.741 1.00 88.44 316 GLN A CA 1
ATOM 2440 C C . GLN A 1 316 ? -7.413 -7.360 25.928 1.00 88.44 316 GLN A C 1
ATOM 2442 O O . GLN A 1 316 ? -8.637 -7.224 25.792 1.00 88.44 316 GLN A O 1
ATOM 2447 N N . ASP A 1 317 ? -6.851 -8.529 26.242 1.00 85.75 317 ASP A N 1
ATOM 2448 C CA . ASP A 1 317 ? -7.618 -9.768 26.330 1.00 85.75 317 ASP A CA 1
ATOM 2449 C C . ASP A 1 317 ? -8.635 -9.810 27.476 1.00 85.75 317 ASP A C 1
ATOM 2451 O O . ASP A 1 317 ? -9.653 -10.496 27.384 1.00 85.75 317 ASP A O 1
ATOM 2455 N N . ASP A 1 318 ? -8.401 -9.011 28.518 1.00 85.00 318 ASP A N 1
ATOM 2456 C CA . ASP A 1 318 ? -9.291 -8.846 29.669 1.00 85.00 318 ASP A CA 1
ATOM 2457 C C . ASP A 1 318 ? -10.498 -7.929 29.396 1.00 85.00 318 ASP A C 1
ATOM 2459 O O . ASP A 1 318 ? -11.255 -7.617 30.316 1.00 85.00 318 ASP A O 1
ATOM 2463 N N . GLY A 1 319 ? -10.670 -7.475 28.149 1.00 85.69 319 GLY A N 1
ATOM 2464 C CA . GLY A 1 319 ? -11.764 -6.597 27.738 1.00 85.69 319 GLY A CA 1
ATOM 2465 C C . GLY A 1 319 ? -11.590 -5.136 28.161 1.00 85.69 319 GLY A C 1
ATOM 2466 O O . GLY A 1 319 ? -12.506 -4.338 27.973 1.00 85.69 319 GLY A O 1
ATOM 2467 N N . LYS A 1 320 ? -10.431 -4.756 28.713 1.00 89.50 320 LYS A N 1
ATOM 2468 C CA . LYS A 1 320 ? -10.142 -3.380 29.131 1.00 89.50 320 LYS A CA 1
ATOM 2469 C C . LYS A 1 320 ? -9.153 -2.706 28.201 1.00 89.50 320 LYS A C 1
ATOM 2471 O O . LYS A 1 320 ? -8.364 -3.347 27.508 1.00 89.50 320 LYS A O 1
ATOM 2476 N N . PHE A 1 321 ? -9.157 -1.379 28.234 1.00 92.88 321 PHE A N 1
ATOM 2477 C CA . PHE A 1 321 ? -8.153 -0.571 27.559 1.00 92.88 321 PHE A CA 1
ATOM 2478 C C . PHE A 1 321 ? -6.970 -0.334 28.501 1.00 92.88 321 PHE A C 1
ATOM 2480 O O . PHE A 1 321 ? -7.114 0.324 29.529 1.00 92.88 321 PHE A O 1
ATOM 2487 N N . HIS A 1 322 ? -5.795 -0.866 28.171 1.00 93.06 322 HIS A N 1
ATOM 2488 C CA . HIS A 1 322 ? -4.577 -0.706 28.974 1.00 93.06 322 HIS A CA 1
ATOM 2489 C C . HIS A 1 322 ? -3.711 0.398 28.411 1.00 93.06 322 HIS A C 1
ATOM 2491 O O . HIS A 1 322 ? -3.568 0.515 27.192 1.00 93.06 322 HIS A O 1
ATOM 2497 N N . LYS A 1 323 ? -3.108 1.182 29.307 1.00 93.62 323 LYS A N 1
ATOM 2498 C CA . LYS A 1 323 ? -2.180 2.238 28.916 1.00 93.62 323 LYS A CA 1
ATOM 2499 C C . LYS A 1 323 ? -0.974 1.630 28.204 1.00 93.62 323 LYS A C 1
ATOM 2501 O O . LYS A 1 323 ? -0.345 0.711 28.723 1.00 93.62 323 LYS A O 1
ATOM 2506 N N . VAL A 1 324 ? -0.634 2.168 27.037 1.00 93.25 324 VAL A N 1
ATOM 2507 C CA . VAL A 1 324 ? 0.572 1.765 26.313 1.00 93.25 324 VAL A CA 1
ATOM 2508 C C . VAL A 1 324 ? 1.794 2.340 27.024 1.00 93.25 324 VAL A C 1
ATOM 2510 O O . VAL A 1 324 ? 1.841 3.533 27.332 1.00 93.25 324 VAL A O 1
ATOM 2513 N N . THR A 1 325 ? 2.787 1.490 27.277 1.00 90.25 325 THR A N 1
ATOM 2514 C CA . THR A 1 325 ? 4.074 1.873 27.869 1.00 90.25 325 THR A CA 1
ATOM 2515 C C . THR A 1 325 ? 5.219 1.583 26.902 1.00 90.25 325 THR A C 1
ATOM 2517 O O . THR A 1 325 ? 5.068 0.869 25.909 1.00 90.25 325 THR A O 1
ATOM 2520 N N . THR A 1 326 ? 6.391 2.145 27.191 1.00 88.94 326 THR A N 1
ATOM 2521 C CA . THR A 1 326 ? 7.624 1.898 26.430 1.00 88.94 326 THR A CA 1
ATOM 2522 C C . THR A 1 326 ? 8.345 0.614 26.848 1.00 88.94 326 THR A C 1
ATOM 2524 O O . THR A 1 326 ? 9.377 0.297 26.264 1.00 88.94 326 THR A O 1
ATOM 2527 N N . ASP A 1 327 ? 7.812 -0.131 27.823 1.00 87.38 327 ASP A N 1
ATOM 2528 C CA . ASP A 1 327 ? 8.446 -1.340 28.377 1.00 87.38 327 ASP A CA 1
ATOM 2529 C C . ASP A 1 327 ? 8.559 -2.462 27.332 1.00 87.38 327 ASP A C 1
ATOM 2531 O O . ASP A 1 327 ? 9.466 -3.289 27.385 1.00 87.38 327 ASP A O 1
ATOM 2535 N N . TYR A 1 328 ? 7.666 -2.451 26.338 1.00 82.50 328 TYR A N 1
ATOM 2536 C CA . TYR A 1 328 ? 7.639 -3.390 25.218 1.00 82.50 328 TYR A CA 1
ATOM 2537 C C . TYR A 1 328 ? 7.901 -2.651 23.906 1.00 82.50 328 TYR A C 1
ATOM 2539 O O . TYR A 1 328 ? 6.995 -2.438 23.101 1.00 82.50 328 TYR A O 1
ATOM 2547 N N . SER A 1 329 ? 9.145 -2.222 23.699 1.00 79.44 329 SER A N 1
ATOM 2548 C CA . SER A 1 329 ? 9.540 -1.368 22.569 1.00 79.44 329 SER A CA 1
ATOM 2549 C C . SER A 1 329 ? 9.342 -2.007 21.188 1.00 79.44 329 SER A C 1
ATOM 2551 O O . SER A 1 329 ? 9.104 -1.288 20.220 1.00 79.44 329 SER A O 1
ATOM 2553 N N . ALA A 1 330 ? 9.396 -3.340 21.094 1.00 80.88 330 ALA A N 1
ATOM 2554 C CA . ALA A 1 330 ? 9.181 -4.082 19.849 1.00 80.88 330 ALA A CA 1
ATOM 2555 C C . ALA A 1 330 ? 7.696 -4.302 19.503 1.00 80.88 330 ALA A C 1
ATOM 2557 O O . ALA A 1 330 ? 7.381 -4.694 18.380 1.00 80.88 330 ALA A O 1
ATOM 2558 N N . ALA A 1 331 ? 6.779 -4.079 20.449 1.00 84.00 331 ALA A N 1
ATOM 2559 C CA . ALA A 1 331 ? 5.358 -4.278 20.207 1.00 84.00 331 ALA A CA 1
ATOM 2560 C C . ALA A 1 331 ? 4.752 -3.102 19.424 1.00 84.00 331 ALA A C 1
ATOM 2562 O O . ALA A 1 331 ? 5.169 -1.943 19.536 1.00 84.00 331 ALA A O 1
ATOM 2563 N N . THR A 1 332 ? 3.751 -3.422 18.610 1.00 87.94 332 THR A N 1
ATOM 2564 C CA . THR A 1 332 ? 3.005 -2.456 17.805 1.00 87.94 332 THR A CA 1
ATOM 2565 C C . THR A 1 332 ? 1.513 -2.666 18.008 1.00 87.94 332 THR A C 1
ATOM 2567 O O . THR A 1 332 ? 1.065 -3.767 18.321 1.00 87.94 332 THR A O 1
ATOM 2570 N N . ILE A 1 333 ? 0.738 -1.603 17.824 1.00 89.50 333 ILE A N 1
ATOM 2571 C CA . ILE A 1 333 ? -0.704 -1.688 17.623 1.00 89.50 333 ILE A CA 1
ATOM 2572 C C . ILE A 1 333 ? -0.908 -2.146 16.173 1.00 89.50 333 ILE A C 1
ATOM 2574 O O . ILE A 1 333 ? -0.500 -1.398 15.281 1.00 89.50 333 ILE A O 1
ATOM 2578 N N . PRO A 1 334 ? -1.511 -3.323 15.913 1.00 88.88 334 PRO A N 1
ATOM 2579 C CA . PRO A 1 334 ? -1.707 -3.835 14.555 1.00 88.88 334 PRO A CA 1
ATOM 2580 C C . PRO A 1 334 ? -2.514 -2.894 13.656 1.00 88.88 334 PRO A C 1
ATOM 2582 O O . PRO A 1 334 ? -3.220 -2.010 14.146 1.00 88.88 334 PRO A O 1
ATOM 2585 N N . ALA A 1 335 ? -2.422 -3.093 12.340 1.00 90.06 335 ALA A N 1
ATOM 2586 C CA . ALA A 1 335 ? -3.219 -2.379 11.342 1.00 90.06 335 ALA A CA 1
ATOM 2587 C C . ALA A 1 335 ? -4.724 -2.680 11.460 1.00 90.06 335 ALA A C 1
ATOM 2589 O O . ALA A 1 335 ? -5.116 -3.709 12.004 1.00 90.06 335 ALA A O 1
ATOM 2590 N N . TYR A 1 336 ? -5.561 -1.776 10.944 1.00 91.31 336 TYR A N 1
ATOM 2591 C CA . TYR A 1 336 ? -7.024 -1.893 10.895 1.00 91.31 336 TYR A CA 1
ATOM 2592 C C . TYR A 1 336 ? -7.699 -2.090 12.265 1.00 91.31 336 TYR A C 1
ATOM 2594 O O . TYR A 1 336 ? -8.837 -2.560 12.377 1.00 91.31 336 TYR A O 1
ATOM 2602 N N . ARG A 1 337 ? -7.002 -1.670 13.326 1.00 91.06 337 ARG A N 1
ATOM 2603 C CA . ARG A 1 337 ? -7.490 -1.584 14.705 1.00 91.06 337 ARG A CA 1
ATOM 2604 C C . ARG A 1 337 ? -7.740 -0.135 15.077 1.00 91.06 337 ARG A C 1
ATOM 2606 O O . ARG A 1 337 ? -7.455 0.772 14.304 1.00 91.06 337 ARG A O 1
ATOM 2613 N N . ALA A 1 338 ? -8.236 0.080 16.288 1.00 94.62 338 ALA A N 1
ATOM 2614 C CA . ALA A 1 338 ? -8.301 1.407 16.872 1.00 94.62 338 ALA A CA 1
ATOM 2615 C C . ALA A 1 338 ? -7.882 1.419 18.347 1.00 94.62 338 ALA A C 1
ATOM 2617 O O . ALA A 1 338 ? -7.991 0.413 19.055 1.00 94.62 338 ALA A O 1
ATOM 2618 N N . TYR A 1 339 ? -7.385 2.569 18.791 1.00 95.44 339 TYR A N 1
ATOM 2619 C CA . TYR A 1 339 ? -6.881 2.828 20.137 1.00 95.44 339 TYR A CA 1
ATOM 2620 C C . TYR A 1 339 ? -7.391 4.174 20.653 1.00 95.44 339 TYR A C 1
ATOM 2622 O O . TYR A 1 339 ? -7.766 5.056 19.877 1.00 95.44 339 TYR A O 1
ATOM 2630 N N . ILE A 1 340 ? -7.415 4.335 21.973 1.00 96.62 340 ILE A N 1
ATOM 2631 C CA . ILE A 1 340 ? -7.898 5.554 22.622 1.00 96.62 340 ILE A CA 1
ATOM 2632 C C . ILE A 1 340 ? -6.719 6.446 22.979 1.00 96.62 340 ILE A C 1
ATOM 2634 O O . ILE A 1 340 ? -5.758 5.978 23.567 1.00 96.62 340 ILE A O 1
ATOM 2638 N N . ILE A 1 341 ? -6.807 7.735 22.675 1.00 95.06 341 ILE A N 1
ATOM 2639 C CA . ILE A 1 341 ? -5.935 8.776 23.219 1.00 95.06 341 ILE A CA 1
ATOM 2640 C C . ILE A 1 341 ? -6.737 9.543 24.265 1.00 95.06 341 ILE A C 1
ATOM 2642 O O . ILE A 1 341 ? -7.785 10.118 23.954 1.00 95.06 341 ILE A O 1
ATOM 2646 N N . CYS A 1 342 ? -6.235 9.557 25.496 1.00 91.88 342 CYS A N 1
ATOM 2647 C CA . CYS A 1 342 ? -6.859 10.283 26.596 1.00 91.88 342 CYS A CA 1
ATOM 2648 C C . CYS A 1 342 ? -6.341 11.723 26.684 1.00 91.88 342 CYS A C 1
ATOM 2650 O O . CYS A 1 342 ? -5.161 11.974 26.413 1.00 91.88 342 CYS A O 1
ATOM 2652 N N . PRO A 1 343 ? -7.175 12.672 27.138 1.00 88.69 343 PRO A N 1
ATOM 2653 C CA . PRO A 1 343 ? -6.695 14.003 27.457 1.00 88.69 343 PRO A CA 1
ATOM 2654 C C . PRO A 1 343 ? -5.720 13.948 28.652 1.00 88.69 343 PRO A C 1
ATOM 2656 O O . PRO A 1 343 ? -5.820 13.038 29.487 1.00 88.69 343 PRO A O 1
ATOM 2659 N N . PRO A 1 344 ? -4.792 14.915 28.789 1.00 84.19 344 PRO A N 1
ATOM 2660 C CA . PRO A 1 344 ? -3.733 14.872 29.802 1.00 84.19 344 PRO A CA 1
ATOM 2661 C C . PRO A 1 344 ? -4.232 14.599 31.229 1.00 84.19 344 PRO A C 1
ATOM 2663 O O . PRO A 1 344 ? -3.677 13.750 31.927 1.00 84.19 344 PRO A O 1
ATOM 2666 N N . GLN A 1 345 ? -5.337 15.235 31.631 1.00 78.81 345 GLN A N 1
ATOM 2667 C CA . GLN A 1 345 ? -5.954 15.092 32.954 1.00 78.81 345 GLN A CA 1
ATOM 2668 C C . GLN A 1 345 ? -6.514 13.688 33.262 1.00 78.81 345 GLN A C 1
ATOM 2670 O O . GLN A 1 345 ? -6.667 13.337 34.431 1.00 78.81 345 GLN A O 1
ATOM 2675 N N . ALA A 1 346 ? -6.803 12.879 32.238 1.00 76.25 346 ALA A N 1
ATOM 2676 C CA . ALA A 1 346 ? -7.332 11.517 32.370 1.00 76.25 346 ALA A CA 1
ATOM 2677 C C . ALA A 1 346 ? -6.279 10.434 32.065 1.00 76.25 346 ALA A C 1
ATOM 2679 O O . ALA A 1 346 ? -6.547 9.244 32.179 1.00 76.25 346 ALA A O 1
ATOM 2680 N N . SER A 1 347 ? -5.050 10.824 31.713 1.00 75.88 347 SER A N 1
ATOM 2681 C CA . SER A 1 347 ? -3.993 9.903 31.275 1.00 75.88 347 SER A CA 1
ATOM 2682 C C . SER A 1 347 ? -3.330 9.086 32.402 1.00 75.88 347 SER A C 1
ATOM 2684 O O . SER A 1 347 ? -2.416 8.308 32.129 1.00 75.88 347 SER A O 1
ATOM 2686 N N . GLY A 1 348 ? -3.751 9.253 33.660 1.00 79.44 348 GLY A N 1
ATOM 2687 C CA . GLY A 1 348 ? -3.118 8.631 34.831 1.00 79.44 348 GLY A CA 1
ATOM 2688 C C . GLY A 1 348 ? -3.583 7.209 35.168 1.00 79.44 348 GLY A C 1
ATOM 2689 O O . GLY A 1 348 ? -2.927 6.543 35.969 1.00 79.44 348 GLY A O 1
ATOM 2690 N N . ALA A 1 349 ? -4.694 6.735 34.600 1.00 81.44 349 ALA A N 1
ATOM 2691 C CA . ALA A 1 349 ? -5.201 5.395 34.876 1.00 81.44 349 ALA A CA 1
ATOM 2692 C C . ALA A 1 349 ? -4.312 4.315 34.237 1.00 81.44 349 ALA A C 1
ATOM 2694 O O . ALA A 1 349 ? -3.795 4.477 33.136 1.00 81.44 349 ALA A O 1
ATOM 2695 N N . LYS A 1 350 ? -4.133 3.176 34.915 1.00 86.31 350 LYS A N 1
ATOM 2696 C CA . LYS A 1 350 ? -3.447 2.020 34.305 1.00 86.31 350 LYS A CA 1
ATOM 2697 C C . LYS A 1 350 ? -4.346 1.301 33.296 1.00 86.31 350 LYS A C 1
ATOM 2699 O O . LYS A 1 350 ? -3.866 0.806 32.280 1.00 86.31 350 LYS A O 1
ATOM 2704 N N . GLN A 1 351 ? -5.641 1.258 33.597 1.00 90.38 351 GLN A N 1
ATOM 2705 C CA . GLN A 1 351 ? -6.678 0.595 32.816 1.00 90.38 351 GLN A CA 1
ATOM 2706 C C . GLN A 1 351 ? -7.909 1.493 32.752 1.00 90.38 351 GLN A C 1
ATOM 2708 O O . GLN A 1 351 ? -8.231 2.154 33.741 1.00 90.38 351 GLN A O 1
ATOM 2713 N N . LEU A 1 352 ? -8.602 1.470 31.618 1.00 87.94 352 LEU A N 1
ATOM 2714 C CA . LEU A 1 352 ? -9.897 2.110 31.430 1.00 87.94 352 LEU A CA 1
ATOM 2715 C C . LEU A 1 352 ? -10.960 1.033 31.234 1.00 87.94 352 LEU A C 1
ATOM 2717 O O . LEU A 1 352 ? -10.782 0.116 30.423 1.00 87.94 352 LEU A O 1
ATOM 2721 N N . SER A 1 353 ? -12.057 1.151 31.979 1.00 87.75 353 SER A N 1
ATOM 2722 C CA . SER A 1 353 ? -13.228 0.291 31.788 1.00 87.75 353 SER A CA 1
ATOM 2723 C C . SER A 1 353 ? -14.079 0.801 30.628 1.00 87.75 353 SER A C 1
ATOM 2725 O O . SER A 1 353 ? -14.092 1.999 30.339 1.00 87.75 353 SER A O 1
ATOM 2727 N N . VAL A 1 354 ? -14.790 -0.113 29.971 1.00 89.19 354 VAL A N 1
ATOM 2728 C CA . VAL A 1 354 ? -15.700 0.206 28.868 1.00 89.19 354 VAL A CA 1
ATOM 2729 C C . VAL A 1 354 ? -17.123 0.349 29.408 1.00 89.19 354 VAL A C 1
ATOM 2731 O O . VAL A 1 354 ? -17.617 -0.531 30.117 1.00 89.19 354 VAL A O 1
ATOM 2734 N N . VAL A 1 355 ? -17.786 1.448 29.062 1.00 89.38 355 VAL A N 1
ATOM 2735 C CA . VAL A 1 355 ? -19.213 1.677 29.329 1.00 89.38 355 VAL A CA 1
ATOM 2736 C C . VAL A 1 355 ? -19.930 1.737 27.983 1.00 89.38 355 VAL A C 1
ATOM 2738 O O . VAL A 1 355 ? -19.561 2.553 27.137 1.00 89.38 355 VAL A O 1
ATOM 2741 N N . LEU A 1 356 ? -20.927 0.876 27.782 1.00 89.94 356 LEU A N 1
ATOM 2742 C CA . LEU A 1 356 ? -21.716 0.788 26.550 1.00 89.94 356 LEU A CA 1
ATOM 2743 C C . LEU A 1 356 ? -23.118 1.322 26.835 1.00 89.94 356 LEU A C 1
ATOM 2745 O O . LEU A 1 356 ? -23.799 0.791 27.702 1.00 89.94 356 LEU A O 1
ATOM 2749 N N . ASP A 1 357 ? -23.523 2.407 26.174 1.00 88.06 357 ASP A N 1
ATOM 2750 C CA . ASP A 1 357 ? -24.844 3.042 26.352 1.00 88.06 357 ASP A CA 1
ATOM 2751 C C . ASP A 1 357 ? -25.217 3.363 27.813 1.00 88.06 357 ASP A C 1
ATOM 2753 O O . ASP A 1 357 ? -26.384 3.403 28.191 1.00 88.06 357 ASP A O 1
ATOM 2757 N N . GLY A 1 358 ? -24.211 3.632 28.649 1.00 76.19 358 GLY A N 1
ATOM 2758 C CA . GLY A 1 358 ? -24.391 3.911 30.077 1.00 76.19 358 GLY A CA 1
ATOM 2759 C C . GLY A 1 358 ? -24.368 2.673 30.979 1.00 76.19 358 GLY A C 1
ATOM 2760 O O . GLY A 1 358 ? -24.257 2.830 32.192 1.00 76.19 358 GLY A O 1
ATOM 2761 N N . GLU A 1 359 ? -24.375 1.465 30.416 1.00 74.38 359 GLU A N 1
ATOM 2762 C CA . GLU A 1 359 ? -24.203 0.214 31.153 1.00 74.38 359 GLU A CA 1
ATOM 2763 C C . GLU A 1 359 ? -22.708 -0.095 31.335 1.00 74.38 359 GLU A C 1
ATOM 2765 O O . GLU A 1 359 ? -21.917 -0.149 30.384 1.00 74.38 359 GLU A O 1
ATOM 2770 N N . THR A 1 360 ? -22.284 -0.279 32.586 1.00 58.94 360 THR A N 1
ATOM 2771 C CA . THR A 1 360 ? -20.891 -0.603 32.908 1.00 58.94 360 THR A CA 1
ATOM 2772 C C . THR A 1 360 ? -20.630 -2.085 32.642 1.00 58.94 360 THR A C 1
ATOM 2774 O O . THR A 1 360 ? -21.257 -2.951 33.243 1.00 58.94 360 THR A O 1
ATOM 2777 N N . THR A 1 361 ? -19.627 -2.403 31.818 1.00 60.62 361 THR A N 1
ATOM 2778 C CA . THR A 1 361 ? -19.193 -3.802 31.583 1.00 60.62 361 THR A CA 1
ATOM 2779 C C . THR A 1 361 ? -18.385 -4.400 32.751 1.00 60.62 361 THR A C 1
ATOM 2781 O O . THR A 1 361 ? -17.939 -5.544 32.705 1.00 60.62 361 THR A O 1
ATOM 2784 N N . GLY A 1 362 ? -18.179 -3.624 33.820 1.00 47.03 362 GLY A N 1
ATOM 2785 C CA . GLY A 1 362 ? -17.450 -3.998 35.030 1.00 47.03 362 GLY A CA 1
ATOM 2786 C C . GLY A 1 362 ? -18.360 -4.308 36.223 1.00 47.03 362 GLY A C 1
ATOM 2787 O O . GLY A 1 362 ? -19.491 -3.848 36.315 1.00 47.03 362 GLY A O 1
ATOM 2788 N N . ILE A 1 363 ? -17.812 -5.024 37.210 1.00 46.94 363 ILE A N 1
ATOM 2789 C CA . ILE A 1 363 ? -18.462 -5.469 38.468 1.00 46.94 363 ILE A CA 1
ATOM 2790 C C . ILE A 1 363 ? -18.964 -4.311 39.377 1.00 46.94 363 ILE A C 1
ATOM 2792 O O . ILE A 1 363 ? -19.487 -4.545 40.464 1.00 46.94 363 ILE A O 1
ATOM 2796 N N . GLY A 1 364 ? -18.873 -3.047 38.949 1.00 40.69 364 GLY A N 1
ATOM 2797 C CA . GLY A 1 364 ? -19.309 -1.871 39.717 1.00 40.69 364 GLY A CA 1
ATOM 2798 C C . GLY A 1 364 ? -20.798 -1.850 40.099 1.00 40.69 364 GLY A C 1
ATOM 2799 O O . GLY A 1 364 ? -21.184 -1.070 40.963 1.00 40.69 364 GLY A O 1
ATOM 2800 N N . GLY A 1 365 ? -21.622 -2.732 39.523 1.00 39.22 365 GLY A N 1
ATOM 2801 C CA . GLY A 1 365 ? -23.053 -2.867 39.816 1.00 39.22 365 GLY A CA 1
ATOM 2802 C C . GLY A 1 365 ? -23.418 -3.559 41.138 1.00 39.22 365 GLY A C 1
ATOM 2803 O O . GLY A 1 365 ? -24.600 -3.818 41.373 1.00 39.22 365 GLY A O 1
ATOM 2804 N N . VAL A 1 366 ? -22.467 -3.879 42.028 1.00 36.84 366 VAL A N 1
ATOM 2805 C CA . VAL A 1 366 ? -22.827 -4.376 43.369 1.00 36.84 366 VAL A CA 1
ATOM 2806 C C . VAL A 1 366 ? -23.263 -3.196 44.236 1.00 36.84 366 VAL A C 1
ATOM 2808 O O . VAL A 1 366 ? -22.471 -2.567 44.933 1.00 36.84 366 VAL A O 1
ATOM 2811 N N . THR A 1 367 ? -24.558 -2.898 44.194 1.00 40.34 367 THR A N 1
ATOM 2812 C CA . THR A 1 367 ? -25.218 -2.003 45.146 1.00 40.34 367 THR A CA 1
ATOM 2813 C C . THR A 1 367 ? -24.949 -2.487 46.576 1.00 40.34 367 THR A C 1
ATOM 2815 O O . THR A 1 367 ? -25.326 -3.599 46.948 1.00 40.34 367 THR A O 1
ATOM 2818 N N . ASN A 1 368 ? -24.320 -1.637 47.397 1.00 45.94 368 ASN A N 1
ATOM 2819 C CA . ASN A 1 368 ? -24.134 -1.815 48.845 1.00 45.94 368 ASN A CA 1
ATOM 2820 C C . ASN A 1 368 ? -25.475 -1.652 49.597 1.00 45.94 368 ASN A C 1
ATOM 2822 O O . ASN A 1 368 ? -25.620 -0.795 50.465 1.00 45.94 368 ASN A O 1
ATOM 2826 N N . GLY A 1 369 ? -26.489 -2.434 49.225 1.00 49.88 369 GLY A N 1
ATOM 2827 C CA . GLY A 1 369 ? -27.797 -2.469 49.876 1.00 49.88 369 GLY A CA 1
ATOM 2828 C C . GLY A 1 369 ? -27.982 -3.774 50.645 1.00 49.88 369 GLY A C 1
ATOM 2829 O O . GLY A 1 369 ? -27.762 -4.851 50.082 1.00 49.88 369 GLY A O 1
ATOM 2830 N N . ARG A 1 370 ? -28.394 -3.666 51.917 1.00 50.66 370 ARG A N 1
ATOM 2831 C CA . ARG A 1 370 ? -28.735 -4.776 52.826 1.00 50.66 370 ARG A CA 1
ATOM 2832 C C . ARG A 1 370 ? -29.736 -5.701 52.114 1.00 50.66 370 ARG A C 1
ATOM 2834 O O . ARG A 1 370 ? -30.886 -5.328 51.918 1.00 50.66 370 ARG A O 1
ATOM 2841 N N . ALA A 1 371 ? -29.275 -6.853 51.633 1.00 56.22 371 ALA A N 1
ATOM 2842 C CA . ALA A 1 371 ? -30.151 -7.896 51.112 1.00 56.22 371 ALA A CA 1
ATOM 2843 C C . ALA A 1 371 ? -30.520 -8.811 52.278 1.00 56.22 371 ALA A C 1
ATOM 2845 O O . ALA A 1 371 ? -29.623 -9.363 52.914 1.00 56.22 371 ALA A O 1
ATOM 2846 N N . ASP A 1 372 ? -31.810 -8.979 52.549 1.00 66.31 372 ASP A N 1
ATOM 2847 C CA . ASP A 1 372 ? -32.282 -9.993 53.487 1.00 66.31 372 ASP A CA 1
ATOM 2848 C C . ASP A 1 372 ? -32.197 -11.367 52.814 1.00 66.31 372 ASP A C 1
ATOM 2850 O O . ASP A 1 372 ? -32.819 -11.615 51.782 1.00 66.31 372 ASP A O 1
ATOM 2854 N N . GLY A 1 373 ? -31.390 -12.268 53.370 1.00 76.06 373 GLY A N 1
ATOM 2855 C CA . GLY A 1 373 ? -31.225 -13.615 52.836 1.00 76.06 373 GLY A CA 1
ATOM 2856 C C . GLY A 1 373 ? -30.225 -14.452 53.632 1.00 76.06 373 GLY A C 1
ATOM 2857 O O . GLY A 1 373 ? -29.567 -13.926 54.532 1.00 76.06 373 GLY A O 1
ATOM 2858 N N . PRO A 1 374 ? -30.091 -15.749 53.303 1.00 85.31 374 PRO A N 1
ATOM 2859 C CA . PRO A 1 374 ? -29.142 -16.633 53.968 1.00 85.31 374 PRO A CA 1
ATOM 2860 C C . PRO A 1 374 ? -27.707 -16.116 53.824 1.00 85.31 374 PRO A C 1
ATOM 2862 O O . PRO A 1 374 ? -27.314 -15.609 52.770 1.00 85.31 374 PRO A O 1
ATOM 2865 N N . VAL A 1 375 ? -26.946 -16.245 54.908 1.00 88.25 375 VAL A N 1
ATOM 2866 C CA . VAL A 1 375 ? -25.553 -15.812 55.036 1.00 88.25 375 VAL A CA 1
ATOM 2867 C C . VAL A 1 375 ? -24.654 -17.004 54.743 1.00 88.25 375 VAL A C 1
ATOM 2869 O O . VAL A 1 375 ? -24.822 -18.062 55.351 1.00 88.25 375 VAL A O 1
ATOM 2872 N N . TYR A 1 376 ? -23.690 -16.831 53.845 1.00 88.62 376 TYR A N 1
ATOM 2873 C CA . TYR A 1 376 ? -22.698 -17.842 53.491 1.00 88.62 376 TYR A CA 1
ATOM 2874 C C . TYR A 1 376 ? -21.283 -17.355 53.798 1.00 88.62 376 TYR A C 1
ATOM 2876 O O . TYR A 1 376 ? -20.991 -16.165 53.667 1.00 88.62 376 TYR A O 1
ATOM 2884 N N . ASP A 1 377 ? -20.398 -18.266 54.191 1.00 89.75 377 ASP A N 1
ATOM 2885 C CA . ASP A 1 377 ? -18.964 -17.983 54.270 1.00 89.75 377 ASP A CA 1
ATOM 2886 C C . ASP A 1 377 ? -18.291 -18.023 52.882 1.00 89.75 377 ASP A C 1
ATOM 2888 O O . ASP A 1 377 ? -18.914 -18.329 51.862 1.00 89.75 377 ASP A O 1
ATOM 2892 N N . LEU A 1 378 ? -16.992 -17.712 52.828 1.00 84.62 378 LEU A N 1
ATOM 2893 C CA . LEU A 1 378 ? -16.213 -17.725 51.580 1.00 84.62 378 LEU A CA 1
ATOM 2894 C C . LEU A 1 378 ? -16.019 -19.133 50.991 1.00 84.62 378 LEU A C 1
ATOM 2896 O O . LEU A 1 378 ? -15.560 -19.257 49.858 1.00 84.62 378 LEU A O 1
ATOM 2900 N N . GLN A 1 379 ? -16.367 -20.182 51.738 1.00 84.62 379 GLN A N 1
ATOM 2901 C CA . GLN A 1 379 ? -16.380 -21.568 51.277 1.00 84.62 379 GLN A CA 1
ATOM 2902 C C . GLN A 1 379 ? -17.769 -21.986 50.763 1.00 84.62 379 GLN A C 1
ATOM 2904 O O . GLN A 1 379 ? -17.961 -23.144 50.398 1.00 84.62 379 GLN A O 1
ATOM 2909 N N . GLY A 1 380 ? -18.739 -21.064 50.719 1.00 80.12 380 GLY A N 1
ATOM 2910 C CA . GLY A 1 380 ? -20.096 -21.323 50.240 1.00 80.12 380 GLY A CA 1
ATOM 2911 C C . GLY A 1 380 ? -20.963 -22.106 51.227 1.00 80.12 380 GLY A C 1
ATOM 2912 O O . GLY A 1 380 ? -22.029 -22.591 50.850 1.00 80.12 380 GLY A O 1
ATOM 2913 N N . ARG A 1 381 ? -20.545 -22.239 52.491 1.00 85.25 381 ARG A N 1
ATOM 2914 C CA . ARG A 1 381 ? -21.339 -22.900 53.532 1.00 85.25 381 ARG A CA 1
ATOM 2915 C C . ARG A 1 381 ? -22.312 -21.899 54.131 1.00 85.25 381 ARG A C 1
ATOM 2917 O O . ARG A 1 381 ? -21.927 -20.781 54.464 1.00 85.25 381 ARG A O 1
ATOM 2924 N N . ARG A 1 382 ? -23.572 -22.302 54.296 1.00 88.75 382 ARG A N 1
ATOM 2925 C CA . ARG A 1 382 ? -24.589 -21.484 54.968 1.00 88.75 382 ARG A CA 1
ATOM 2926 C C . ARG A 1 382 ? -24.270 -21.406 56.462 1.00 88.75 382 ARG A C 1
ATOM 2928 O O . ARG A 1 382 ? -24.198 -22.439 57.120 1.00 88.75 382 ARG A O 1
ATOM 2935 N N . VAL A 1 383 ? -24.097 -20.193 56.981 1.00 90.56 383 VAL A N 1
ATOM 2936 C CA . VAL A 1 383 ? -23.717 -19.911 58.378 1.00 90.56 383 VAL A CA 1
ATOM 2937 C C . VAL A 1 383 ? -24.808 -19.196 59.179 1.00 90.56 383 VAL A C 1
ATOM 2939 O O . VAL A 1 383 ? -24.776 -19.231 60.404 1.00 90.56 383 VAL A O 1
ATOM 2942 N N . ALA A 1 384 ? -25.791 -18.580 58.516 1.00 87.31 384 ALA A N 1
ATOM 2943 C CA . ALA A 1 384 ? -26.997 -18.054 59.157 1.00 87.31 384 ALA A CA 1
ATOM 2944 C C . ALA A 1 384 ? -28.161 -17.955 58.159 1.00 87.31 384 ALA A C 1
ATOM 2946 O O . ALA A 1 384 ? -27.964 -17.942 56.943 1.00 87.31 384 ALA A O 1
ATOM 2947 N N . ASP A 1 385 ? -29.387 -17.862 58.672 1.00 85.00 385 ASP A N 1
ATOM 2948 C CA . ASP A 1 385 ? -30.599 -17.730 57.851 1.00 85.00 385 ASP A CA 1
ATOM 2949 C C . ASP A 1 385 ? -30.845 -16.298 57.369 1.00 85.00 385 ASP A C 1
ATOM 2951 O O . ASP A 1 385 ? -31.485 -16.094 56.339 1.00 85.00 385 ASP A O 1
ATOM 2955 N N . ARG A 1 386 ? -30.336 -15.316 58.118 1.00 86.56 386 ARG A N 1
ATOM 2956 C CA . ARG A 1 386 ? -30.386 -13.880 57.826 1.00 86.56 386 ARG A CA 1
ATOM 2957 C C . ARG A 1 386 ? -29.263 -13.161 58.567 1.00 86.56 386 ARG A C 1
ATOM 2959 O O . ARG A 1 386 ? -28.766 -13.674 59.569 1.00 86.56 386 ARG A O 1
ATOM 2966 N N . LEU A 1 387 ? -28.883 -11.977 58.093 1.00 84.31 387 LEU A N 1
ATOM 2967 C CA . LEU A 1 387 ? -27.904 -11.123 58.765 1.00 84.31 387 LEU A CA 1
ATOM 2968 C C . LEU A 1 387 ? -28.611 -10.106 59.679 1.00 84.31 387 LEU A C 1
ATOM 2970 O O . LEU A 1 387 ? -28.743 -8.931 59.335 1.00 84.31 387 LEU A O 1
ATOM 2974 N N . ASP A 1 388 ? -29.098 -10.583 60.824 1.00 83.62 388 ASP A N 1
ATOM 2975 C CA . ASP A 1 388 ? -29.663 -9.756 61.896 1.00 83.62 388 ASP A CA 1
ATOM 2976 C C . ASP A 1 388 ? -28.627 -9.453 62.996 1.00 83.62 388 ASP A C 1
ATOM 2978 O O . ASP A 1 388 ? -27.494 -9.941 62.967 1.00 83.62 388 ASP A O 1
ATOM 2982 N N . ASP A 1 389 ? -29.000 -8.626 63.974 1.00 79.69 389 ASP A N 1
ATOM 2983 C CA . ASP A 1 389 ? -28.091 -8.220 65.052 1.00 79.69 389 ASP A CA 1
ATOM 2984 C C . ASP A 1 389 ? -27.593 -9.424 65.870 1.00 79.69 389 ASP A C 1
ATOM 2986 O O . ASP A 1 389 ? -26.450 -9.428 66.331 1.00 79.69 389 ASP A O 1
ATOM 2990 N N . ALA A 1 390 ? -28.400 -10.482 66.002 1.00 79.94 390 ALA A N 1
ATOM 2991 C CA . ALA A 1 390 ? -27.999 -11.710 66.682 1.00 79.94 390 ALA A CA 1
ATOM 2992 C C . ALA A 1 390 ? -26.949 -12.496 65.878 1.00 79.94 390 ALA A C 1
ATOM 2994 O O . ALA A 1 390 ? -25.996 -13.020 66.460 1.00 79.94 390 ALA A O 1
ATOM 2995 N N . ALA A 1 391 ? -27.086 -12.555 64.551 1.00 80.12 391 ALA A N 1
ATOM 2996 C CA . ALA A 1 391 ? -26.096 -13.145 63.659 1.00 80.12 391 ALA A CA 1
ATOM 2997 C C . ALA A 1 391 ? -24.781 -12.351 63.674 1.00 80.12 391 ALA A C 1
ATOM 2999 O O . ALA A 1 391 ? -23.716 -12.958 63.775 1.00 80.12 391 ALA A O 1
ATOM 3000 N N . CYS A 1 392 ? -24.838 -11.014 63.668 1.00 78.25 392 CYS A N 1
ATOM 3001 C CA . CYS A 1 392 ? -23.646 -10.160 63.743 1.00 78.25 392 CYS A CA 1
ATOM 3002 C C . CYS A 1 392 ? -22.807 -10.399 65.010 1.00 78.25 392 CYS A C 1
ATOM 3004 O O . CYS A 1 392 ? -21.589 -10.318 64.940 1.00 78.25 392 CYS A O 1
ATOM 3006 N N . HIS A 1 393 ? -23.427 -10.734 66.147 1.00 81.38 393 HIS A N 1
ATOM 3007 C CA . HIS A 1 393 ? -22.699 -11.026 67.393 1.00 81.38 393 HIS A CA 1
ATOM 3008 C C . HIS A 1 393 ? -22.162 -12.462 67.482 1.00 81.38 393 HIS A C 1
ATOM 3010 O O . HIS A 1 393 ? -21.306 -12.750 68.317 1.00 81.38 393 HIS A O 1
ATOM 3016 N N . ARG A 1 394 ? -22.691 -13.388 66.674 1.00 83.50 394 ARG A N 1
ATOM 3017 C CA . ARG A 1 394 ? -22.312 -14.812 66.697 1.00 83.50 394 ARG A CA 1
ATOM 3018 C C . ARG A 1 394 ? -21.298 -15.178 65.623 1.00 83.50 394 ARG A C 1
ATOM 3020 O O . ARG A 1 394 ? -20.540 -16.129 65.803 1.00 83.50 394 ARG A O 1
ATOM 3027 N N . LEU A 1 395 ? -21.317 -14.466 64.502 1.00 86.38 395 LEU A N 1
ATOM 3028 C CA . LEU A 1 395 ? -20.399 -14.687 63.398 1.00 86.38 395 LEU A CA 1
ATOM 3029 C C . LEU A 1 395 ? -19.036 -14.056 63.717 1.00 86.38 395 LEU A C 1
ATOM 3031 O O . LEU A 1 395 ? -18.986 -12.899 64.130 1.00 86.38 395 LEU A O 1
ATOM 3035 N N . PRO A 1 396 ? -17.919 -14.773 63.502 1.00 87.69 396 PRO A N 1
ATOM 3036 C CA . PRO A 1 396 ? -16.592 -14.174 63.570 1.00 87.69 396 PRO A CA 1
ATOM 3037 C C . PRO A 1 396 ? -16.457 -12.985 62.613 1.00 87.69 396 PRO A C 1
ATOM 3039 O O . PRO A 1 396 ? -17.038 -12.998 61.522 1.00 87.69 396 PRO A O 1
ATOM 3042 N N . ALA A 1 397 ? -15.638 -11.998 62.984 1.00 88.19 397 ALA A N 1
ATOM 3043 C CA . ALA A 1 397 ? -15.295 -10.891 62.099 1.00 88.19 397 ALA A CA 1
ATOM 3044 C C . ALA A 1 397 ? -14.734 -11.426 60.771 1.00 88.19 397 ALA A C 1
ATOM 3046 O O . ALA A 1 397 ? -13.843 -12.280 60.749 1.00 88.19 397 ALA A O 1
ATOM 3047 N N . GLY A 1 398 ? -15.281 -10.958 59.653 1.00 85.88 398 GLY A N 1
ATOM 3048 C CA . GLY A 1 398 ? -14.984 -11.547 58.354 1.00 85.88 398 GLY A CA 1
ATOM 3049 C C . GLY A 1 398 ? -15.912 -11.094 57.236 1.00 85.88 398 GLY A C 1
ATOM 3050 O O . GLY A 1 398 ? -16.813 -10.274 57.424 1.00 85.88 398 GLY A O 1
ATOM 3051 N N . VAL A 1 399 ? -15.661 -11.629 56.042 1.00 85.44 399 VAL A N 1
ATOM 3052 C CA . VAL A 1 399 ? -16.449 -11.351 54.836 1.00 85.44 399 VAL A CA 1
ATOM 3053 C C . VAL A 1 399 ? -17.415 -12.503 54.588 1.00 85.44 399 VAL A C 1
ATOM 3055 O O . VAL A 1 399 ? -16.995 -13.654 54.491 1.00 85.44 399 VAL A O 1
ATOM 3058 N N . TYR A 1 400 ? -18.692 -12.171 54.425 1.00 87.88 400 TYR A N 1
ATOM 3059 C CA . TYR A 1 400 ? -19.782 -13.108 54.168 1.00 87.88 400 TYR A CA 1
ATOM 3060 C C . TYR A 1 400 ? -20.533 -12.744 52.890 1.00 87.88 400 TYR A C 1
ATOM 3062 O O . TYR A 1 400 ? -20.452 -11.610 52.416 1.00 87.88 400 TYR A O 1
ATOM 3070 N N . ILE A 1 401 ? -21.282 -13.697 52.339 1.00 86.31 401 ILE A N 1
ATOM 3071 C CA . ILE A 1 401 ? -22.184 -13.488 51.206 1.00 86.31 401 ILE A CA 1
ATOM 3072 C C . ILE A 1 401 ? -23.630 -13.540 51.700 1.00 86.31 401 ILE A C 1
ATOM 3074 O O . ILE A 1 401 ? -24.058 -14.561 52.226 1.00 86.31 401 ILE A O 1
ATOM 3078 N N . VAL A 1 402 ? -24.393 -12.464 51.514 1.00 85.81 402 VAL A N 1
ATOM 3079 C CA . VAL A 1 402 ? -25.810 -12.368 51.901 1.00 85.81 402 VAL A CA 1
ATOM 3080 C C . VAL A 1 402 ? -26.617 -11.932 50.689 1.00 85.81 402 VAL A C 1
ATOM 3082 O O . VAL A 1 402 ? -26.332 -10.889 50.100 1.00 85.81 402 VAL A O 1
ATOM 3085 N N . GLY A 1 403 ? -27.574 -12.758 50.257 1.00 75.94 403 GLY A N 1
ATOM 3086 C CA . GLY A 1 403 ? -28.385 -12.465 49.066 1.00 75.94 403 GLY A CA 1
ATOM 3087 C C . GLY A 1 403 ? -27.554 -12.206 47.797 1.00 75.94 403 GLY A C 1
ATOM 3088 O O . GLY A 1 403 ? -27.896 -11.335 47.003 1.00 75.94 403 GLY A O 1
ATOM 3089 N N . GLY A 1 404 ? -26.421 -12.906 47.642 1.00 72.00 404 GLY A N 1
ATOM 3090 C CA . GLY A 1 404 ? -25.495 -12.737 46.513 1.00 72.00 404 GLY A CA 1
ATOM 3091 C C . GLY A 1 404 ? -24.527 -11.549 46.626 1.00 72.00 404 GLY A C 1
ATOM 3092 O O . GLY A 1 404 ? -23.797 -11.278 45.676 1.00 72.00 404 GLY A O 1
ATOM 3093 N N . ARG A 1 405 ? -24.481 -10.842 47.765 1.00 73.44 405 ARG A N 1
ATOM 3094 C CA . ARG A 1 405 ? -23.629 -9.656 47.975 1.00 73.44 405 ARG A CA 1
ATOM 3095 C C . ARG A 1 405 ? -22.615 -9.858 49.096 1.00 73.44 405 ARG A C 1
ATOM 3097 O O . ARG A 1 405 ? -22.912 -10.538 50.070 1.00 73.44 405 ARG A O 1
ATOM 3104 N N . LYS A 1 406 ? -21.437 -9.234 48.991 1.00 80.81 406 LYS A N 1
ATOM 3105 C CA . LYS A 1 406 ? -20.409 -9.265 50.047 1.00 80.81 406 LYS A CA 1
ATOM 3106 C C . LYS A 1 406 ? -20.787 -8.329 51.195 1.00 80.81 406 LYS A C 1
ATOM 3108 O O . LYS A 1 406 ? -21.062 -7.158 50.957 1.00 80.81 406 LYS A O 1
ATOM 3113 N N . VAL A 1 407 ? -20.738 -8.824 52.427 1.00 79.88 407 VAL A N 1
ATOM 3114 C CA . VAL A 1 407 ? -20.979 -8.052 53.651 1.00 79.88 407 VAL A CA 1
ATOM 3115 C C . VAL A 1 407 ? -19.837 -8.291 54.633 1.00 79.88 407 VAL A C 1
ATOM 3117 O O . VAL A 1 407 ? -19.354 -9.413 54.765 1.00 79.88 407 VAL A O 1
ATOM 3120 N N . VAL A 1 408 ? -19.392 -7.231 55.309 1.00 83.50 408 VAL A N 1
ATOM 3121 C CA . VAL A 1 408 ? -18.338 -7.300 56.328 1.00 83.50 408 VAL A CA 1
ATOM 3122 C C . VAL A 1 408 ? -18.984 -7.268 57.708 1.00 83.50 408 VAL A C 1
ATOM 3124 O O . VAL A 1 408 ? -19.635 -6.282 58.051 1.00 83.50 408 VAL A O 1
ATOM 3127 N N . VAL A 1 409 ? -18.782 -8.328 58.488 1.00 81.06 409 VAL A N 1
ATOM 3128 C CA . VAL A 1 409 ? -19.092 -8.357 59.926 1.00 81.06 409 VAL A CA 1
ATOM 3129 C C . VAL A 1 409 ? -17.817 -7.953 60.663 1.00 81.06 409 VAL A C 1
ATOM 3131 O O . VAL A 1 409 ? -16.746 -8.486 60.359 1.00 81.06 409 VAL A O 1
ATOM 3134 N N . LYS A 1 410 ? -17.921 -6.958 61.545 1.00 81.00 410 LYS A N 1
ATOM 3135 C CA . LYS A 1 410 ? -16.794 -6.391 62.296 1.00 81.00 410 LYS A CA 1
ATOM 3136 C C . LYS A 1 410 ? -16.739 -6.928 63.709 1.00 81.00 410 LYS A C 1
ATOM 3138 O O . LYS A 1 410 ? -17.832 -7.075 64.295 1.00 81.00 410 LYS A O 1
#

Organism: NCBI:txid626522

pLDDT: mean 88.03, std 11.91, range [36.84, 98.75]

Sequence (410 aa):
MINYAYGNTTISGCVIDVDLKARKSLAGILQWPDDTAHITINDCVVKGYFHATDNEEGGTIRTISGFIAHKHRDAACTLNNCLYLGTNNTIKRKSSSTFCSEMNEGTGFTRINNCYYLNTCGKAQGTQITEKQLKNGEVAKMLQAGRTDQCYWAQPLGEEPNPYREAGKAEVNYVYYNKENNGWVCDDFRLTDDKPLPIGLDFTAANVTYERKFNGTQNATLCLPYDLYAQGFKAYTLSGGNKNEVHFKEVDDNLTAYTPYYITANGMPQLGGRNIEVKAYKADKMTTPAAGYKFTGTVAGVSNATAAAANAYILQDDGKFHKVTTDYSAATIPAYRAYIICPPQASGAKQLSVVLDGETTGIGGVTNGRADGPVYDLQGRRVADRLDDAACHRLPAGVYIVGGRKVVVK

Foldseek 3Di:
DAEEDEAEDEAEQEEQEDADEEQAAAAQAYEDYPAQHEYEYAQYEGEEEEEHPDDDDDDDQGEYEHHYTDYHANYAYEYALYEYEYHYDQVDRQQYFHHYGDDPHHNYDYHYYLYEYQDTIRHYDHHYDHPLCQQACNSLVSSCVLDLPAWQWKDQHRHGIGGDDPVCLPPESIWIQDNVVRFIEHAHYEDEQVDQTAHAAKYWYQWYDYDDDAFLQQKFKFAAQFKFFWDQKWKWDFAQADLAATETETDHRIHGHRAMIIMHGPDDTGPIDGGIIGHHDDPVHQWDDHHQKIKGAFRQWAFLVRCLVQLKWHQDNVRKTATRDCPCRVDTGTHRGIIMRHHPSSSPDRIHFYHYPNRTPDPPPQPPDQAFAFKADPVRDGDGGGPDPVSLVVDPFDWIAGPNHIDTRD

Radius of gyration: 31.7 Å; chains: 1; bounding box: 75×40×104 Å

Secondary structure (DSSP, 8-state):
-EEEE-SEEEEES-EEE--EEESS-EESSEEEE-TT-EEEEES-EEESEEEE----SS-----EESSBS---SS-EEEEES-EE--EE--TT-TT-BSSB----SSS-EEEEES-EESS--SB--SEE--HHHHTSSHHHHHHHTT--SS--EEEETTS--EE--GGGGGSTTEEEEETTTTEEEEEEEEEESSS-----S-EEEEEEEEE-PPPTTSEEEE--SB-EE--SEEEEEEEEEETTEEEEEE--SEEPTT--EEEEESS-----EEEEEEPPP-GGGSEEEETTEEEEE-SS-EEHHHHHHTTEEEE-TTSSEEEP-TTSTT-EEPTT-EEEE--GGGTT-SEEEEEETTEESSGGG-------S-EE-TTS-EEESS--HHHHHHSPSEEEEETTEEEEE-